Protein AF-A0A2R5H171-F1 (afdb_monomer_lite)

Structure (mmCIF, N/CA/C/O backbone):
data_AF-A0A2R5H171-F1
#
_entry.id   AF-A0A2R5H171-F1
#
loop_
_atom_site.group_PDB
_atom_site.id
_atom_site.type_symbol
_atom_site.label_atom_id
_atom_site.label_alt_id
_atom_site.label_comp_id
_atom_site.label_asym_id
_atom_site.label_entity_id
_atom_site.label_seq_id
_atom_site.pdbx_PDB_ins_code
_atom_site.Cartn_x
_atom_site.Cartn_y
_atom_site.Cartn_z
_atom_site.occupancy
_atom_site.B_iso_or_equiv
_atom_site.auth_seq_id
_atom_site.auth_comp_id
_atom_site.auth_asym_id
_atom_site.auth_atom_id
_atom_site.pdbx_PDB_model_num
ATOM 1 N N . MET A 1 1 ? 69.854 -40.303 26.662 1.00 45.38 1 MET A N 1
ATOM 2 C CA . MET A 1 1 ? 69.345 -38.930 26.901 1.00 45.38 1 MET A CA 1
ATOM 3 C C . MET A 1 1 ? 69.260 -38.270 25.536 1.00 45.38 1 MET A C 1
ATOM 5 O O . MET A 1 1 ? 70.232 -38.372 24.815 1.00 45.38 1 MET A O 1
ATOM 9 N N . SER A 1 2 ? 68.188 -37.671 25.044 1.00 50.53 2 SER A N 1
ATOM 10 C CA . SER A 1 2 ? 66.926 -37.187 25.598 1.00 50.53 2 SER A CA 1
ATOM 11 C C . SER A 1 2 ? 66.025 -36.946 24.373 1.00 50.53 2 SER A C 1
ATOM 13 O O . SER A 1 2 ? 66.487 -36.254 23.473 1.00 50.53 2 SER A O 1
ATOM 15 N N . SER A 1 3 ? 64.819 -37.525 24.293 1.00 50.41 3 SER A N 1
ATOM 16 C CA . SER A 1 3 ? 63.764 -37.054 23.355 1.00 50.41 3 SER A CA 1
ATOM 17 C C . SER A 1 3 ? 62.401 -37.765 23.461 1.00 50.41 3 SER A C 1
ATOM 19 O O . SER A 1 3 ? 61.524 -37.515 22.638 1.00 50.41 3 SER A O 1
ATOM 21 N N . GLN A 1 4 ? 62.162 -38.638 24.450 1.00 55.03 4 GLN A N 1
ATOM 22 C CA . GLN A 1 4 ? 60.851 -39.293 24.611 1.00 55.03 4 GLN A CA 1
ATOM 23 C C . GLN A 1 4 ? 59.812 -38.633 25.551 1.00 55.03 4 GLN A C 1
ATOM 25 O O . GLN A 1 4 ? 58.642 -38.976 25.390 1.00 55.03 4 GLN A O 1
ATOM 30 N N . PRO A 1 5 ? 60.113 -37.676 26.459 1.00 47.69 5 PRO A N 1
ATOM 31 C CA . PRO A 1 5 ? 59.058 -37.107 27.308 1.00 47.69 5 PRO A CA 1
ATOM 32 C C . PRO A 1 5 ? 58.213 -36.012 26.621 1.00 47.69 5 PRO A C 1
ATOM 34 O O . PRO A 1 5 ? 57.041 -35.861 26.954 1.00 47.69 5 PRO A O 1
ATOM 37 N N . GLU A 1 6 ? 58.735 -35.293 25.619 1.00 50.03 6 GLU A N 1
ATOM 38 C CA . GLU A 1 6 ? 57.997 -34.188 24.968 1.00 50.03 6 GLU A CA 1
ATOM 39 C C . GLU A 1 6 ? 56.912 -34.658 23.986 1.00 50.03 6 GLU A C 1
ATOM 41 O O . GLU A 1 6 ? 55.849 -34.042 23.892 1.00 50.03 6 GLU A O 1
ATOM 46 N N . LYS A 1 7 ? 57.113 -35.789 23.293 1.00 49.78 7 LYS A N 1
ATOM 47 C CA . LYS A 1 7 ? 56.108 -36.323 22.353 1.00 49.78 7 LYS A CA 1
ATOM 48 C C . LYS A 1 7 ? 54.877 -36.904 23.058 1.00 49.78 7 LYS A C 1
ATOM 50 O O . LYS A 1 7 ? 53.776 -36.805 22.523 1.00 49.78 7 LYS A O 1
ATOM 55 N N . ALA A 1 8 ? 55.043 -37.462 24.259 1.00 51.03 8 ALA A N 1
ATOM 56 C CA . ALA A 1 8 ? 53.930 -37.986 25.051 1.00 51.03 8 ALA A CA 1
ATOM 57 C C . ALA A 1 8 ? 53.061 -36.857 25.641 1.00 51.03 8 ALA A C 1
ATOM 59 O O . ALA A 1 8 ? 51.834 -36.953 25.627 1.00 51.03 8 ALA A O 1
ATOM 60 N N . ALA A 1 9 ? 53.683 -35.754 26.077 1.00 51.16 9 ALA A N 1
ATOM 61 C CA . ALA A 1 9 ? 52.973 -34.574 26.571 1.00 51.16 9 ALA A CA 1
ATOM 62 C C . ALA A 1 9 ? 52.186 -33.858 25.456 1.00 51.16 9 ALA A C 1
ATOM 64 O O . ALA A 1 9 ? 51.030 -33.484 25.655 1.00 51.16 9 ALA A O 1
ATOM 65 N N . ALA A 1 10 ? 52.762 -33.736 24.256 1.00 53.31 10 ALA A N 1
ATOM 66 C CA . ALA A 1 10 ? 52.073 -33.153 23.103 1.00 53.31 10 ALA A CA 1
ATOM 67 C C . ALA A 1 10 ? 50.854 -33.986 22.654 1.00 53.31 10 ALA A C 1
ATOM 69 O O . ALA A 1 10 ? 49.794 -33.427 22.374 1.00 53.31 10 ALA A O 1
ATOM 70 N N . ALA A 1 11 ? 50.965 -35.321 22.653 1.00 51.00 11 ALA A N 1
ATOM 71 C CA . ALA A 1 11 ? 49.861 -36.212 22.289 1.00 51.00 11 ALA A CA 1
ATOM 72 C C . ALA A 1 11 ? 48.709 -36.184 23.312 1.00 51.00 11 ALA A C 1
ATOM 74 O O . ALA A 1 11 ? 47.541 -36.148 22.924 1.00 51.00 11 ALA A O 1
ATOM 75 N N . ALA A 1 12 ? 49.021 -36.125 24.612 1.00 49.28 12 ALA A N 1
ATOM 76 C CA . ALA A 1 12 ? 48.015 -35.996 25.670 1.00 49.28 12 ALA A CA 1
ATOM 77 C C . ALA A 1 12 ? 47.282 -34.640 25.617 1.00 49.28 12 ALA A C 1
ATOM 79 O O . ALA A 1 12 ? 46.069 -34.567 25.830 1.00 49.28 12 ALA A O 1
ATOM 80 N N . THR A 1 13 ? 47.996 -33.570 25.259 1.00 54.88 13 THR A N 1
ATOM 81 C CA . THR A 1 13 ? 47.427 -32.218 25.132 1.00 54.88 13 THR A CA 1
ATOM 82 C C . THR A 1 13 ? 46.503 -32.114 23.910 1.00 54.88 13 THR A C 1
ATOM 84 O O . THR A 1 13 ? 45.414 -31.550 24.004 1.00 54.88 13 THR A O 1
ATOM 87 N N . ALA A 1 14 ? 46.874 -32.742 22.789 1.00 50.31 14 ALA A N 1
ATOM 88 C CA . ALA A 1 14 ? 46.047 -32.810 21.582 1.00 50.31 14 ALA A CA 1
ATOM 89 C C . ALA A 1 14 ? 44.773 -33.657 21.774 1.00 50.31 14 ALA A C 1
ATOM 91 O O . ALA A 1 14 ? 43.699 -33.259 21.327 1.00 50.31 14 ALA A O 1
ATOM 92 N N . ALA A 1 15 ? 44.861 -34.784 22.491 1.00 45.66 15 ALA A N 1
ATOM 93 C CA . ALA A 1 15 ? 43.699 -35.623 22.800 1.00 45.66 15 ALA A CA 1
ATOM 94 C C . ALA A 1 15 ? 42.696 -34.914 23.732 1.00 45.66 15 ALA A C 1
ATOM 96 O O . ALA A 1 15 ? 41.483 -35.012 23.539 1.00 45.66 15 ALA A O 1
ATOM 97 N N . THR A 1 16 ? 43.195 -34.133 24.695 1.00 53.19 16 THR A N 1
ATOM 98 C CA . THR A 1 16 ? 42.355 -33.349 25.617 1.00 53.19 16 THR A CA 1
ATOM 99 C C . THR A 1 16 ? 41.671 -32.180 24.895 1.00 53.19 16 THR A C 1
ATOM 101 O O . THR A 1 16 ? 40.486 -31.927 25.112 1.00 53.19 16 THR A O 1
ATOM 104 N N . ALA A 1 17 ? 42.371 -31.519 23.965 1.00 48.78 17 ALA A N 1
ATOM 105 C CA . ALA A 1 17 ? 41.800 -30.464 23.125 1.00 48.78 17 ALA A CA 1
ATOM 106 C C . ALA A 1 17 ? 40.741 -30.996 22.140 1.00 48.78 17 ALA A C 1
ATOM 108 O O . ALA A 1 17 ? 39.702 -30.363 21.957 1.00 48.78 17 ALA A O 1
ATOM 109 N N . ALA A 1 18 ? 40.954 -32.183 21.561 1.00 45.19 18 ALA A N 1
ATOM 110 C CA . ALA A 1 18 ? 39.985 -32.834 20.678 1.00 45.19 18 ALA A CA 1
ATOM 111 C C . ALA A 1 18 ? 38.712 -33.269 21.430 1.00 45.19 18 ALA A C 1
ATOM 113 O O . ALA A 1 18 ? 37.604 -33.064 20.937 1.00 45.19 18 ALA A O 1
ATOM 114 N N . SER A 1 19 ? 38.854 -33.791 22.655 1.00 43.12 19 SER A N 1
ATOM 115 C CA . SER A 1 19 ? 37.713 -34.141 23.512 1.00 43.12 19 SER A CA 1
ATOM 116 C C . SER A 1 19 ? 36.926 -32.908 23.976 1.00 43.12 19 SER A C 1
ATOM 118 O O . SER A 1 19 ? 35.703 -32.975 24.089 1.00 43.12 19 SER A O 1
ATOM 120 N N . ALA A 1 20 ? 37.599 -31.778 24.215 1.00 43.25 20 ALA A N 1
ATOM 121 C CA . ALA A 1 20 ? 36.950 -30.515 24.565 1.00 43.25 20 ALA A CA 1
ATOM 122 C C . ALA A 1 20 ? 36.220 -29.877 23.367 1.00 43.25 20 ALA A C 1
ATOM 124 O O . ALA A 1 20 ? 35.134 -29.329 23.544 1.00 43.25 20 ALA A O 1
ATOM 125 N N . LEU A 1 21 ? 36.763 -29.993 22.145 1.00 44.72 21 LEU A N 1
ATOM 126 C CA . LEU A 1 21 ? 36.076 -29.566 20.918 1.00 44.72 21 LEU A CA 1
ATOM 127 C C . LEU A 1 21 ? 34.836 -30.424 20.624 1.00 44.72 21 LEU A C 1
ATOM 129 O O . LEU A 1 21 ? 33.790 -29.880 20.278 1.00 44.72 21 LEU A O 1
ATOM 133 N N . ALA A 1 22 ? 34.928 -31.744 20.811 1.00 37.47 22 ALA A N 1
ATOM 134 C CA . ALA A 1 22 ? 33.804 -32.660 20.616 1.00 37.47 22 ALA A CA 1
ATOM 135 C C . ALA A 1 22 ? 32.671 -32.421 21.634 1.00 37.47 22 ALA A C 1
ATOM 137 O O . ALA A 1 22 ? 31.494 -32.447 21.272 1.00 37.47 22 ALA A O 1
ATOM 138 N N . ALA A 1 23 ? 33.011 -32.106 22.890 1.00 36.00 23 ALA A N 1
ATOM 139 C CA . ALA A 1 23 ? 32.031 -31.729 23.909 1.00 36.00 23 ALA A CA 1
ATOM 140 C C . ALA A 1 23 ? 31.353 -30.377 23.605 1.00 36.00 23 ALA A C 1
ATOM 142 O O . ALA A 1 23 ? 30.161 -30.226 23.860 1.00 36.00 23 ALA A O 1
ATOM 143 N N . ARG A 1 24 ? 32.075 -29.420 22.999 1.00 38.97 24 ARG A N 1
ATOM 144 C CA . ARG A 1 24 ? 31.523 -28.119 22.577 1.00 38.97 24 ARG A CA 1
ATOM 145 C C . ARG A 1 24 ? 30.577 -28.247 21.377 1.00 38.97 24 ARG A C 1
ATOM 147 O O . ARG A 1 24 ? 29.498 -27.664 21.411 1.00 38.97 24 ARG A O 1
ATOM 154 N N . ALA A 1 25 ? 30.926 -29.081 20.394 1.00 36.19 25 ALA A N 1
ATOM 155 C CA . ALA A 1 25 ? 30.080 -29.390 19.233 1.00 36.19 25 ALA A CA 1
ATOM 156 C C . ALA A 1 25 ? 28.789 -30.151 19.602 1.00 36.19 25 ALA A C 1
ATOM 158 O O . ALA A 1 25 ? 27.810 -30.106 18.868 1.00 36.19 25 ALA A O 1
ATOM 159 N N . SER A 1 26 ? 28.768 -30.817 20.761 1.00 36.25 26 SER A N 1
ATOM 160 C CA . SER A 1 26 ? 27.588 -31.525 21.284 1.00 36.25 26 SER A CA 1
ATOM 161 C C . SER A 1 26 ? 26.658 -30.629 22.121 1.00 36.25 26 SER A C 1
ATOM 163 O O . SER A 1 26 ? 25.618 -31.092 22.581 1.00 36.25 26 SER A O 1
ATOM 165 N N . SER A 1 27 ? 27.045 -29.367 22.354 1.00 32.84 27 SER A N 1
ATOM 166 C CA . SER A 1 27 ? 26.324 -28.397 23.197 1.00 32.84 27 SER A CA 1
ATOM 167 C C . SER A 1 27 ? 25.766 -27.195 22.430 1.00 32.84 27 SER A C 1
ATOM 169 O O . SER A 1 27 ? 25.170 -26.307 23.039 1.00 32.84 27 SER A O 1
ATOM 171 N N . GLU A 1 28 ? 25.941 -27.153 21.107 1.00 29.77 28 GLU A N 1
ATOM 172 C CA . GLU A 1 28 ? 25.253 -26.165 20.281 1.00 29.77 28 GLU A CA 1
ATOM 173 C C . GLU A 1 28 ? 23.762 -26.527 20.217 1.00 29.77 28 GLU A C 1
ATOM 175 O O . GLU A 1 28 ? 23.425 -27.668 19.880 1.00 29.77 28 GLU A O 1
ATOM 180 N N . PRO A 1 29 ? 22.849 -25.599 20.567 1.00 28.11 29 PRO A N 1
ATOM 181 C CA . PRO A 1 29 ? 21.430 -25.828 20.347 1.00 28.11 29 PRO A CA 1
ATOM 182 C C . PRO A 1 29 ? 21.227 -26.123 18.856 1.00 28.11 29 PRO A C 1
ATOM 184 O O . PRO A 1 29 ? 21.901 -25.502 18.028 1.00 28.11 29 PRO A O 1
ATOM 187 N N . PRO A 1 30 ? 20.344 -27.072 18.493 1.00 28.25 30 PRO A N 1
ATOM 188 C CA . PRO A 1 30 ? 20.123 -27.407 17.096 1.00 28.25 30 PRO A CA 1
ATOM 189 C C . PRO A 1 30 ? 19.831 -26.115 16.343 1.00 28.25 30 PRO A C 1
ATOM 191 O O . PRO A 1 30 ? 18.956 -25.356 16.766 1.00 28.25 30 PRO A O 1
ATOM 194 N N . ALA A 1 31 ? 20.599 -25.861 15.277 1.00 30.81 31 ALA A N 1
ATOM 195 C CA . ALA A 1 31 ? 20.368 -24.749 14.373 1.00 30.81 31 ALA A CA 1
ATOM 196 C C . ALA A 1 31 ? 18.869 -24.707 14.082 1.00 30.81 31 ALA A C 1
ATOM 198 O O . ALA A 1 31 ? 18.325 -25.642 13.484 1.00 30.81 31 ALA A O 1
ATOM 199 N N . GLN A 1 32 ? 18.192 -23.677 14.598 1.00 26.97 32 GLN A N 1
ATOM 200 C CA . GLN A 1 32 ? 16.793 -23.454 14.293 1.00 26.97 32 GLN A CA 1
ATOM 201 C C . GLN A 1 32 ? 16.723 -23.406 12.773 1.00 26.97 32 GLN A C 1
ATOM 203 O O . GLN A 1 32 ? 17.307 -22.525 12.142 1.00 26.97 32 GLN A O 1
ATOM 208 N N . LYS A 1 33 ? 16.053 -24.397 12.178 1.00 26.02 33 LYS A N 1
ATOM 209 C CA . LYS A 1 33 ? 15.509 -24.256 10.835 1.00 26.02 33 LYS A CA 1
ATOM 210 C C . LYS A 1 33 ? 14.698 -22.966 10.888 1.00 26.02 33 LYS A C 1
ATOM 212 O O . LYS A 1 33 ? 13.621 -22.954 11.474 1.00 26.02 33 LYS A O 1
ATOM 217 N N . HIS A 1 34 ? 15.246 -21.882 10.350 1.00 30.34 34 HIS A N 1
ATOM 218 C CA . HIS A 1 34 ? 14.436 -20.745 9.966 1.00 30.34 34 HIS A CA 1
ATOM 219 C C . HIS A 1 34 ? 13.475 -21.302 8.919 1.00 30.34 34 HIS A C 1
ATOM 221 O O . HIS A 1 34 ? 13.869 -21.539 7.779 1.00 30.34 34 HIS A O 1
ATOM 227 N N . GLU A 1 35 ? 12.251 -21.625 9.336 1.00 28.55 35 GLU A N 1
ATOM 228 C CA . GLU A 1 35 ? 11.136 -21.717 8.406 1.00 28.55 35 GLU A CA 1
ATOM 229 C C . GLU A 1 35 ? 11.142 -20.397 7.644 1.00 28.55 35 GLU A C 1
ATOM 231 O O . GLU A 1 35 ? 10.994 -19.322 8.231 1.00 28.55 35 GLU A O 1
ATOM 236 N N . THR A 1 36 ? 11.445 -20.467 6.352 1.00 35.75 36 THR A N 1
ATOM 237 C CA . THR A 1 36 ? 11.310 -19.332 5.453 1.00 35.75 36 THR A CA 1
ATOM 238 C C . THR A 1 36 ? 9.842 -18.941 5.494 1.00 35.75 36 THR A C 1
ATOM 240 O O . THR A 1 36 ? 9.000 -19.652 4.955 1.00 35.75 36 THR A O 1
ATOM 243 N N . LYS A 1 37 ? 9.518 -17.868 6.219 1.00 53.50 37 LYS A N 1
ATOM 244 C CA . LYS A 1 37 ? 8.186 -17.269 6.167 1.00 53.50 37 LYS A CA 1
ATOM 245 C C . LYS A 1 37 ? 7.930 -16.860 4.722 1.00 53.50 37 LYS A C 1
ATOM 247 O O . LYS A 1 37 ? 8.783 -16.195 4.137 1.00 53.50 37 LYS A O 1
ATOM 252 N N . ASP A 1 38 ? 6.773 -17.228 4.181 1.00 75.25 38 ASP A N 1
ATOM 253 C CA . ASP A 1 38 ? 6.344 -16.768 2.862 1.00 75.25 38 ASP A CA 1
ATOM 254 C C . ASP A 1 38 ? 6.272 -15.234 2.872 1.00 75.25 38 ASP A C 1
ATOM 256 O O . ASP A 1 38 ? 5.428 -14.636 3.547 1.00 75.25 38 ASP A O 1
ATOM 260 N N . VAL A 1 39 ? 7.200 -14.592 2.164 1.00 86.62 39 VAL A N 1
ATOM 261 C CA . VAL A 1 39 ? 7.182 -13.148 1.924 1.00 86.62 39 VAL A CA 1
ATOM 262 C C . VAL A 1 39 ? 6.263 -12.905 0.738 1.00 86.62 39 VAL A C 1
ATOM 264 O O . VAL A 1 39 ? 6.469 -13.471 -0.332 1.00 86.62 39 VAL A O 1
ATOM 267 N N . LEU A 1 40 ? 5.245 -12.070 0.923 1.00 90.12 40 LEU A N 1
ATOM 268 C CA . LEU A 1 40 ? 4.338 -11.684 -0.149 1.00 90.12 40 LEU A CA 1
ATOM 269 C C . LEU A 1 40 ? 4.736 -10.317 -0.694 1.00 90.12 40 LEU A C 1
ATOM 271 O O . LEU A 1 40 ? 5.033 -9.390 0.066 1.00 90.12 40 LEU A O 1
ATOM 275 N N . LEU A 1 41 ? 4.701 -10.201 -2.016 1.00 90.69 41 LEU A N 1
ATOM 276 C CA . LEU A 1 41 ? 5.101 -8.994 -2.718 1.00 90.69 41 LEU A CA 1
ATOM 277 C C . LEU A 1 41 ? 3.878 -8.146 -3.085 1.00 90.69 41 LEU A C 1
ATOM 279 O O . LEU A 1 41 ? 2.926 -8.657 -3.676 1.00 90.69 41 LEU A O 1
ATOM 283 N N . LEU A 1 42 ? 3.901 -6.869 -2.710 1.00 92.31 42 LEU A N 1
ATOM 284 C CA . LEU A 1 42 ? 3.013 -5.836 -3.251 1.00 92.31 42 LEU A CA 1
ATOM 285 C C . LEU A 1 42 ? 3.642 -5.266 -4.533 1.00 92.31 42 LEU A C 1
ATOM 287 O O . LEU A 1 42 ? 4.805 -5.540 -4.838 1.00 92.31 42 LEU A O 1
ATOM 291 N N . ASP A 1 43 ? 2.889 -4.474 -5.279 1.00 89.31 43 ASP A N 1
ATOM 292 C CA . ASP A 1 43 ? 3.373 -3.785 -6.469 1.00 89.31 43 ASP A CA 1
ATOM 293 C C . ASP A 1 43 ? 4.304 -2.603 -6.149 1.00 89.31 43 ASP A C 1
ATOM 295 O O . ASP A 1 43 ? 4.650 -2.324 -4.992 1.00 89.31 43 ASP A O 1
ATOM 299 N N . GLY A 1 44 ? 4.820 -1.974 -7.205 1.00 85.44 44 GLY A N 1
ATOM 300 C CA . GLY A 1 44 ? 5.747 -0.849 -7.135 1.00 85.44 44 GLY A CA 1
ATOM 301 C C . GLY A 1 44 ? 5.085 0.510 -7.341 1.00 85.44 44 GLY A C 1
ATOM 302 O O . GLY A 1 44 ? 3.866 0.665 -7.314 1.00 85.44 44 GLY A O 1
ATOM 303 N N . GLY A 1 45 ? 5.922 1.524 -7.574 1.00 84.69 45 GLY A N 1
ATOM 304 C CA . GLY A 1 45 ? 5.474 2.867 -7.940 1.00 84.69 45 GLY A CA 1
ATOM 305 C C . GLY A 1 45 ? 4.757 2.883 -9.292 1.00 84.69 45 GLY A C 1
ATOM 306 O O . GLY A 1 45 ? 5.394 2.987 -10.340 1.00 84.69 45 GLY A O 1
ATOM 307 N N . THR A 1 46 ? 3.424 2.765 -9.276 1.00 88.38 46 THR A N 1
ATOM 308 C CA . THR A 1 46 ? 2.597 2.759 -10.496 1.00 88.38 46 THR A CA 1
ATOM 309 C C . THR A 1 46 ? 2.763 4.056 -11.290 1.00 88.38 46 THR A C 1
ATOM 311 O O . THR A 1 46 ? 2.895 4.015 -12.512 1.00 88.38 46 THR A O 1
ATOM 314 N N . GLY A 1 47 ? 2.802 5.210 -10.615 1.00 85.75 47 GLY A N 1
ATOM 315 C CA . GLY A 1 47 ? 2.995 6.508 -11.267 1.00 85.75 47 GLY A CA 1
ATOM 316 C C . GLY A 1 47 ? 4.337 6.607 -11.990 1.00 85.75 47 GLY A C 1
ATOM 317 O O . GLY A 1 47 ? 4.389 6.989 -13.159 1.00 85.75 47 GLY A O 1
ATOM 318 N N . GLU A 1 48 ? 5.421 6.209 -11.326 1.00 82.56 48 GLU A N 1
ATOM 319 C CA . GLU A 1 48 ? 6.768 6.193 -11.898 1.00 82.56 48 GLU A CA 1
ATOM 320 C C . GLU A 1 48 ? 6.863 5.264 -13.105 1.00 82.56 48 GLU A C 1
ATOM 322 O O . GLU A 1 48 ? 7.450 5.624 -14.128 1.00 82.56 48 GLU A O 1
ATOM 327 N N . GLU A 1 49 ? 6.258 4.085 -13.008 1.00 85.94 49 GLU A N 1
ATOM 328 C CA . GLU A 1 49 ? 6.283 3.095 -14.074 1.00 85.94 49 GLU A CA 1
ATOM 329 C C . GLU A 1 49 ? 5.461 3.533 -15.298 1.00 85.94 49 GLU A C 1
ATOM 331 O O . GLU A 1 49 ? 5.909 3.365 -16.435 1.00 85.94 49 GLU A O 1
ATOM 336 N N . LEU A 1 50 ? 4.313 4.182 -15.086 1.00 88.00 50 LEU A N 1
ATOM 337 C CA . LEU A 1 50 ? 3.530 4.817 -16.150 1.00 88.00 50 LEU A CA 1
ATOM 338 C C . LEU A 1 50 ? 4.339 5.896 -16.880 1.00 88.00 50 LEU A C 1
ATOM 340 O O . LEU A 1 50 ? 4.409 5.896 -18.111 1.00 88.00 50 LEU A O 1
ATOM 344 N N . MET A 1 51 ? 4.986 6.797 -16.134 1.00 86.00 51 MET A N 1
ATOM 345 C CA . MET A 1 51 ? 5.820 7.856 -16.713 1.00 86.00 51 MET A CA 1
ATOM 346 C C . MET A 1 51 ? 7.014 7.275 -17.477 1.00 86.00 51 MET A C 1
ATOM 348 O O . MET A 1 51 ? 7.314 7.711 -18.589 1.00 86.00 51 MET A O 1
ATOM 352 N N . ARG A 1 52 ? 7.651 6.221 -16.947 1.00 84.44 52 ARG A N 1
ATOM 353 C CA . ARG A 1 52 ? 8.742 5.507 -17.630 1.00 84.44 52 ARG A CA 1
ATOM 354 C C . ARG A 1 52 ? 8.307 4.914 -18.973 1.00 84.44 52 ARG A C 1
ATOM 356 O O . ARG A 1 52 ? 9.132 4.790 -19.878 1.00 84.44 52 ARG A O 1
ATOM 363 N N . ARG A 1 53 ? 7.030 4.557 -19.113 1.00 87.62 53 ARG A N 1
ATOM 364 C CA . ARG A 1 53 ? 6.430 4.029 -20.348 1.00 87.62 53 ARG A CA 1
ATOM 365 C C . ARG A 1 53 ? 5.777 5.092 -21.233 1.00 87.62 53 ARG A C 1
ATOM 367 O O . ARG A 1 53 ? 5.152 4.747 -22.231 1.00 87.62 53 ARG A O 1
ATOM 374 N N . GLY A 1 54 ? 5.964 6.371 -20.913 1.00 86.94 54 GLY A N 1
ATOM 375 C CA . GLY A 1 54 ? 5.551 7.479 -21.769 1.00 86.94 54 GLY A CA 1
ATOM 376 C C . GLY A 1 54 ? 4.211 8.118 -21.411 1.00 86.94 54 GLY A C 1
ATOM 377 O O . GLY A 1 54 ? 3.694 8.878 -22.229 1.00 86.94 54 GLY A O 1
ATOM 378 N N . LEU A 1 55 ? 3.654 7.869 -20.216 1.00 89.31 55 LEU A N 1
ATOM 379 C CA . LEU A 1 55 ? 2.586 8.725 -19.694 1.00 89.31 55 LEU A CA 1
ATOM 380 C C . LEU A 1 55 ? 3.146 10.149 -19.490 1.00 89.31 55 LEU A C 1
ATOM 382 O O . LEU A 1 55 ? 4.164 10.298 -18.808 1.00 89.31 55 LEU A O 1
ATOM 386 N N . PRO A 1 56 ? 2.519 11.198 -20.050 1.00 87.25 56 PRO A N 1
ATOM 387 C CA . PRO A 1 56 ? 2.954 12.565 -19.809 1.00 87.25 56 PRO A CA 1
ATOM 388 C C . PRO A 1 56 ? 2.800 12.945 -18.339 1.00 87.25 56 PRO A C 1
ATOM 390 O O . PRO A 1 56 ? 1.747 12.721 -17.745 1.00 87.25 56 PRO A O 1
ATOM 393 N N . ASP A 1 57 ? 3.827 13.579 -17.786 1.00 79.12 57 ASP A N 1
ATOM 394 C CA . ASP A 1 57 ? 3.742 14.218 -16.479 1.00 79.12 57 ASP A CA 1
ATOM 395 C C . ASP A 1 57 ? 3.056 15.583 -16.632 1.00 79.12 57 ASP A C 1
ATOM 397 O O . ASP A 1 57 ? 3.683 16.578 -17.002 1.00 79.12 57 ASP A O 1
ATOM 401 N N . ASP A 1 58 ? 1.740 15.618 -16.411 1.00 69.38 58 ASP A N 1
ATOM 402 C CA . ASP A 1 58 ? 0.960 16.859 -16.416 1.00 69.38 58 ASP A CA 1
ATOM 403 C C . ASP A 1 58 ? 1.033 17.622 -15.080 1.00 69.38 58 ASP A C 1
ATOM 405 O O . ASP A 1 58 ? 0.447 18.702 -14.973 1.00 69.38 58 ASP A O 1
ATOM 409 N N . ARG A 1 59 ? 1.738 17.060 -14.079 1.00 64.75 59 ARG A N 1
ATOM 410 C CA . ARG A 1 59 ? 1.957 17.552 -12.702 1.00 64.75 59 ARG A CA 1
ATOM 411 C C . ARG A 1 59 ? 0.706 17.903 -11.897 1.00 64.75 59 ARG A C 1
ATOM 413 O O . ARG A 1 59 ? 0.812 18.261 -10.731 1.00 64.75 59 ARG A O 1
ATOM 420 N N . ARG A 1 60 ? -0.476 17.802 -12.501 1.00 64.56 60 ARG A N 1
ATOM 421 C CA . ARG A 1 60 ? -1.756 18.187 -11.909 1.00 64.56 60 ARG A CA 1
ATOM 422 C C . ARG A 1 60 ? -2.567 16.967 -11.517 1.00 64.56 60 ARG A C 1
ATOM 424 O O . ARG A 1 60 ? -3.178 16.965 -10.459 1.00 64.56 60 ARG A O 1
ATOM 431 N N . THR A 1 61 ? -2.581 15.945 -12.365 1.00 67.75 61 THR A N 1
ATOM 432 C CA . THR A 1 61 ? -3.278 14.684 -12.096 1.00 67.75 61 THR A CA 1
ATOM 433 C C . THR A 1 61 ? -2.306 13.515 -11.941 1.00 67.75 61 THR A C 1
ATOM 435 O O . THR A 1 61 ? -2.681 12.485 -11.383 1.00 67.75 61 THR A O 1
ATOM 438 N N . TRP A 1 62 ? -1.037 13.685 -12.335 1.00 78.19 62 TRP A N 1
ATOM 439 C CA . TRP A 1 62 ? 0.024 12.686 -12.174 1.00 78.19 62 TRP A CA 1
ATOM 440 C C . TRP A 1 62 ? -0.415 11.320 -12.735 1.00 78.19 62 TRP A C 1
ATOM 442 O O . TRP A 1 62 ? -0.842 11.229 -13.887 1.00 78.19 62 TRP A O 1
ATOM 452 N N . SER A 1 63 ? -0.374 10.250 -11.937 1.00 82.38 63 SER A N 1
ATOM 453 C CA . SER A 1 63 ? -0.812 8.919 -12.363 1.00 82.38 63 SER A CA 1
ATOM 454 C C . SER A 1 63 ? -2.315 8.833 -12.666 1.00 82.38 63 SER A C 1
ATOM 456 O O . SER A 1 63 ? -2.730 7.916 -13.378 1.00 82.38 63 SER A O 1
ATOM 458 N N . ALA A 1 64 ? -3.137 9.777 -12.186 1.00 88.56 64 ALA A N 1
ATOM 459 C CA . ALA A 1 64 ? -4.572 9.796 -12.460 1.00 88.56 64 ALA A CA 1
ATOM 460 C C . ALA A 1 64 ? -4.882 10.104 -13.933 1.00 88.56 64 ALA A C 1
ATOM 462 O O . ALA A 1 64 ? -5.940 9.692 -14.411 1.00 88.56 64 ALA A O 1
ATOM 463 N N . LEU A 1 65 ? -3.958 10.713 -14.692 1.00 91.12 65 LEU A N 1
ATOM 464 C CA . LEU A 1 65 ? -4.111 10.886 -16.141 1.00 91.12 65 LEU A CA 1
ATOM 465 C C . LEU A 1 65 ? -4.330 9.545 -16.859 1.00 91.12 65 LEU A C 1
ATOM 467 O O . LEU A 1 65 ? -5.124 9.459 -17.796 1.00 91.12 65 LEU A O 1
ATOM 471 N N . ALA A 1 66 ? -3.680 8.479 -16.377 1.00 93.19 66 ALA A N 1
ATOM 472 C CA . ALA A 1 66 ? -3.835 7.136 -16.928 1.00 93.19 66 ALA A CA 1
ATOM 473 C C . ALA A 1 66 ? -5.243 6.549 -16.730 1.00 93.19 66 ALA A C 1
ATOM 475 O O . ALA A 1 66 ? -5.597 5.561 -17.364 1.00 93.19 66 ALA A O 1
ATOM 476 N N . VAL A 1 67 ? -6.043 7.147 -15.845 1.00 94.94 67 VAL A N 1
ATOM 477 C CA . VAL A 1 67 ? -7.416 6.739 -15.531 1.00 94.94 67 VAL A CA 1
ATOM 478 C C . VAL A 1 67 ? -8.431 7.685 -16.168 1.00 94.94 67 VAL A C 1
ATOM 480 O O . VAL A 1 67 ? -9.486 7.244 -16.636 1.00 94.94 67 VAL A O 1
ATOM 483 N N . THR A 1 68 ? -8.143 8.987 -16.183 1.00 93.94 68 THR A N 1
ATOM 484 C CA . THR A 1 68 ? -9.063 10.018 -16.680 1.00 93.94 68 THR A CA 1
ATOM 485 C C . THR A 1 68 ? -9.140 10.063 -18.202 1.00 93.94 68 THR A C 1
ATOM 487 O O . THR A 1 68 ? -10.214 10.346 -18.734 1.00 93.94 68 THR A O 1
ATOM 490 N N . ASP A 1 69 ? -8.053 9.729 -18.899 1.00 94.06 69 ASP A N 1
ATOM 491 C CA . ASP A 1 69 ? -7.990 9.690 -20.358 1.00 94.06 69 ASP A CA 1
ATOM 492 C C . ASP A 1 69 ? -7.944 8.240 -20.864 1.00 94.06 69 ASP A C 1
ATOM 494 O O . ASP A 1 69 ? -6.998 7.490 -20.611 1.00 94.06 69 ASP A O 1
ATOM 498 N N . SER A 1 70 ? -8.974 7.847 -21.621 1.00 95.88 70 SER A N 1
ATOM 499 C CA . SER A 1 70 ? -9.137 6.480 -22.127 1.00 95.88 70 SER A CA 1
ATOM 500 C C . SER A 1 70 ? -7.988 5.997 -23.004 1.00 95.88 70 SER A C 1
ATOM 502 O O . SER A 1 70 ? -7.781 4.792 -23.119 1.00 95.88 70 SER A O 1
ATOM 504 N N . LYS A 1 71 ? -7.212 6.905 -23.609 1.00 96.50 71 LYS A N 1
ATOM 505 C CA . LYS A 1 71 ? -6.073 6.514 -24.451 1.00 96.50 71 LYS A CA 1
ATOM 506 C C . LYS A 1 71 ? -4.934 5.847 -23.667 1.00 96.50 71 LYS A C 1
ATOM 508 O O . LYS A 1 71 ? -4.081 5.217 -24.280 1.00 96.50 71 LYS A O 1
ATOM 513 N N . TYR A 1 72 ? -4.914 5.987 -22.340 1.00 96.56 72 TYR A N 1
ATOM 514 C CA . TYR A 1 72 ? -3.888 5.415 -21.464 1.00 96.56 72 TYR A CA 1
ATOM 515 C C . TYR A 1 72 ? -4.382 4.218 -20.640 1.00 96.56 72 TYR A C 1
ATOM 517 O O . TYR A 1 72 ? -3.629 3.688 -19.827 1.00 96.56 72 TYR A O 1
ATOM 525 N N . HIS A 1 73 ? -5.624 3.766 -20.843 1.00 97.88 73 HIS A N 1
ATOM 526 C CA . HIS A 1 73 ? -6.189 2.646 -20.080 1.00 97.88 73 HIS A CA 1
ATOM 527 C C . HIS A 1 73 ? -5.408 1.348 -20.292 1.00 97.88 73 HIS A C 1
ATOM 529 O O . HIS A 1 73 ? -5.058 0.691 -19.316 1.00 97.88 73 HIS A O 1
ATOM 535 N N . GLU A 1 74 ? -5.073 1.016 -21.541 1.00 97.88 74 GLU A N 1
ATOM 536 C CA . GLU A 1 74 ? -4.251 -0.166 -21.848 1.00 97.88 74 GLU A CA 1
ATOM 537 C C . GLU A 1 74 ? -2.838 -0.036 -21.269 1.00 97.88 74 GLU A C 1
ATOM 539 O O . GLU A 1 74 ? -2.315 -0.986 -20.698 1.00 97.88 74 GLU A O 1
ATOM 544 N N . LEU A 1 75 ? -2.260 1.172 -21.291 1.00 97.06 75 LEU A N 1
ATOM 545 C CA . LEU A 1 75 ? -0.966 1.423 -20.659 1.00 97.06 75 LEU A CA 1
ATOM 546 C C . LEU A 1 75 ? -1.006 1.128 -19.148 1.00 97.06 75 LEU A C 1
ATOM 548 O O . LEU A 1 75 ? -0.061 0.557 -18.609 1.00 97.06 75 LEU A O 1
ATOM 552 N N . LEU A 1 76 ? -2.090 1.491 -18.458 1.00 97.69 76 LEU A N 1
ATOM 553 C CA . LEU A 1 76 ? -2.264 1.179 -17.039 1.00 97.69 76 LEU A CA 1
ATOM 554 C C . LEU A 1 76 ? -2.411 -0.327 -16.785 1.00 97.69 76 LEU A C 1
ATOM 556 O O . LEU A 1 76 ? -1.814 -0.842 -15.839 1.00 97.69 76 LEU A O 1
ATOM 560 N N . VAL A 1 77 ? -3.159 -1.038 -17.633 1.00 98.19 77 VAL A N 1
ATOM 561 C CA . VAL A 1 77 ? -3.257 -2.506 -17.567 1.00 98.19 77 VAL A CA 1
ATOM 562 C C . VAL A 1 77 ? -1.871 -3.130 -17.739 1.00 98.19 77 VAL A C 1
ATOM 564 O O . VAL A 1 77 ? -1.463 -3.926 -16.897 1.00 98.19 77 VAL A O 1
ATOM 567 N N . ASP A 1 78 ? -1.097 -2.694 -18.735 1.00 95.12 78 ASP A N 1
ATOM 568 C CA . ASP A 1 78 ? 0.266 -3.176 -18.981 1.00 95.12 78 ASP A CA 1
ATOM 569 C C . ASP A 1 78 ? 1.210 -2.937 -17.794 1.00 95.12 78 ASP A C 1
ATOM 571 O O . ASP A 1 78 ? 2.113 -3.744 -17.535 1.00 95.12 78 ASP A O 1
ATOM 575 N N . VAL A 1 79 ? 1.054 -1.815 -17.083 1.00 95.25 79 VAL A 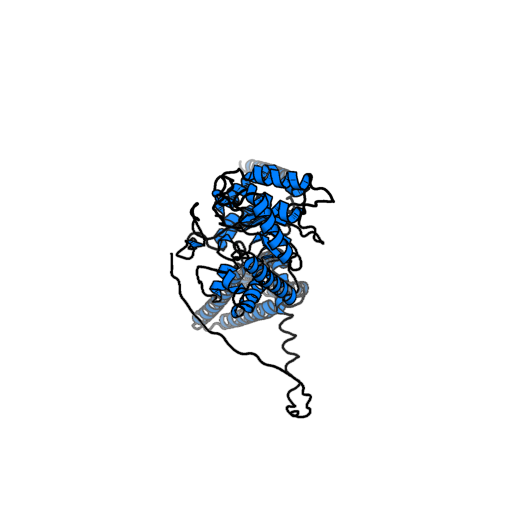N 1
ATOM 576 C CA . VAL A 1 79 ? 1.823 -1.526 -15.863 1.00 95.25 79 VAL A CA 1
ATOM 577 C C . VAL A 1 79 ? 1.442 -2.498 -14.751 1.00 95.25 79 VAL A C 1
ATOM 579 O O . VAL A 1 79 ? 2.327 -3.160 -14.208 1.00 95.25 79 VAL A O 1
ATOM 582 N N . HIS A 1 80 ? 0.153 -2.680 -14.468 1.00 96.75 80 HIS A N 1
ATOM 583 C CA . HIS A 1 80 ? -0.294 -3.661 -13.477 1.00 96.75 80 HIS A CA 1
ATOM 584 C C . HIS A 1 80 ? 0.177 -5.083 -13.808 1.00 96.75 80 HIS A C 1
ATOM 586 O O . HIS A 1 80 ? 0.761 -5.753 -12.958 1.00 96.75 80 HIS A O 1
ATOM 592 N N . THR A 1 81 ? 0.004 -5.529 -15.055 1.00 94.12 81 THR A N 1
ATOM 593 C CA . THR A 1 81 ? 0.456 -6.850 -15.507 1.00 94.12 81 THR A CA 1
ATOM 594 C C . THR A 1 81 ? 1.970 -7.005 -15.389 1.00 94.12 81 THR A C 1
ATOM 596 O O . THR A 1 81 ? 2.457 -8.097 -15.115 1.00 94.12 81 THR A O 1
ATOM 599 N N . SER A 1 82 ? 2.745 -5.933 -15.558 1.00 91.69 82 SER A N 1
ATOM 600 C CA . SER A 1 82 ? 4.195 -6.029 -15.393 1.00 91.69 82 SER A CA 1
ATOM 601 C C . SER A 1 82 ? 4.649 -6.253 -13.956 1.00 91.69 82 SER A C 1
ATOM 603 O O . SER A 1 82 ? 5.627 -6.966 -13.767 1.00 91.69 82 SER A O 1
ATOM 605 N N . PHE A 1 83 ? 3.932 -5.709 -12.969 1.00 89.25 83 PHE A N 1
ATOM 606 C CA . PHE A 1 83 ? 4.206 -5.989 -11.561 1.00 89.25 83 PHE A CA 1
ATOM 607 C C . PHE A 1 83 ? 3.861 -7.445 -11.224 1.00 89.25 83 PHE A C 1
ATOM 609 O O . PHE A 1 83 ? 4.653 -8.141 -10.594 1.00 89.25 83 PHE A O 1
ATOM 616 N N . LEU A 1 84 ? 2.737 -7.961 -11.740 1.00 88.44 84 LEU A N 1
ATOM 617 C CA . LEU A 1 84 ? 2.389 -9.384 -11.615 1.00 88.44 84 LEU A CA 1
ATOM 618 C C . LEU A 1 84 ? 3.479 -10.288 -12.222 1.00 88.44 84 LEU A C 1
ATOM 620 O O . LEU A 1 84 ? 3.981 -11.184 -11.549 1.00 88.44 84 LEU A O 1
ATOM 624 N N . ARG A 1 85 ? 3.940 -9.982 -13.445 1.00 86.56 85 ARG A N 1
ATOM 625 C CA . ARG A 1 85 ? 5.069 -10.678 -14.099 1.00 86.56 85 ARG A CA 1
ATOM 626 C C . ARG A 1 85 ? 6.386 -10.566 -13.326 1.00 86.56 85 ARG A C 1
ATOM 628 O O . ARG A 1 85 ? 7.229 -11.447 -13.435 1.00 86.56 85 ARG A O 1
ATOM 635 N N . ALA A 1 86 ? 6.589 -9.487 -12.573 1.00 83.00 86 ALA A N 1
ATOM 636 C CA . ALA A 1 86 ? 7.768 -9.300 -11.728 1.00 83.00 86 ALA A CA 1
ATOM 637 C C . ALA A 1 86 ? 7.692 -10.083 -10.401 1.00 83.00 86 ALA A C 1
ATOM 639 O O . ALA A 1 86 ? 8.665 -10.096 -9.644 1.00 83.00 86 ALA A O 1
ATOM 640 N N . GLY A 1 87 ? 6.565 -10.750 -10.128 1.00 85.06 87 GLY A N 1
ATOM 641 C CA . GLY A 1 87 ? 6.340 -11.573 -8.942 1.00 85.06 87 GLY A CA 1
ATOM 642 C C . GLY A 1 87 ? 5.477 -10.910 -7.867 1.00 85.06 87 GLY A C 1
ATOM 643 O O . GLY A 1 87 ? 5.299 -11.493 -6.793 1.00 85.06 87 GLY A O 1
ATOM 644 N N . SER A 1 88 ? 4.929 -9.713 -8.106 1.00 88.69 88 SER A N 1
ATOM 645 C CA . SER A 1 88 ? 3.966 -9.111 -7.181 1.00 88.69 88 SER A CA 1
ATOM 646 C C . SER A 1 88 ? 2.712 -9.968 -7.096 1.00 88.69 88 SER A C 1
ATOM 648 O O . SER A 1 88 ? 2.080 -10.304 -8.091 1.00 88.69 88 SER A O 1
ATOM 650 N N . ARG A 1 89 ? 2.311 -10.291 -5.868 1.00 93.56 89 ARG A N 1
ATOM 651 C CA . ARG A 1 89 ? 1.073 -11.024 -5.595 1.00 93.56 89 ARG A CA 1
ATOM 652 C C . ARG A 1 89 ? -0.130 -10.093 -5.470 1.00 93.56 89 ARG A C 1
ATOM 654 O O . ARG A 1 89 ? -1.266 -10.538 -5.608 1.00 93.56 89 ARG A O 1
ATOM 661 N N . PHE A 1 90 ? 0.117 -8.822 -5.177 1.00 96.62 90 PHE A N 1
ATOM 662 C CA . PHE A 1 90 ? -0.904 -7.793 -5.045 1.00 96.62 90 PHE A CA 1
ATOM 663 C C . PHE A 1 90 ? -0.580 -6.631 -5.975 1.00 96.62 90 PHE A C 1
ATOM 665 O O . PHE A 1 90 ? 0.564 -6.185 -6.002 1.00 96.62 90 PHE A O 1
ATOM 672 N N . ILE A 1 91 ? -1.593 -6.122 -6.670 1.00 97.44 91 ILE A N 1
ATOM 673 C CA . ILE A 1 91 ? -1.543 -4.833 -7.362 1.00 97.44 91 ILE A CA 1
ATOM 674 C C . ILE A 1 91 ? -2.508 -3.852 -6.706 1.00 97.44 91 ILE A C 1
ATOM 676 O O . ILE A 1 91 ? -3.581 -4.239 -6.239 1.00 97.44 91 ILE A O 1
ATOM 680 N N . THR A 1 92 ? -2.148 -2.580 -6.687 1.00 98.06 92 THR A N 1
ATOM 681 C CA . THR A 1 92 ? -2.905 -1.507 -6.056 1.00 98.06 92 THR A CA 1
ATOM 682 C C . THR A 1 92 ? -3.670 -0.727 -7.117 1.00 98.06 92 THR A C 1
ATOM 684 O O . THR A 1 92 ? -3.121 -0.334 -8.142 1.00 98.06 92 THR A O 1
ATOM 687 N N . VAL A 1 93 ? -4.966 -0.499 -6.897 1.00 98.50 93 VAL A N 1
ATOM 688 C CA . VAL A 1 93 ? -5.794 0.304 -7.805 1.00 98.50 93 VAL A CA 1
ATOM 689 C C . VAL A 1 93 ? -5.205 1.715 -7.912 1.00 98.50 93 VAL A C 1
ATOM 691 O O . VAL A 1 93 ? -4.981 2.378 -6.903 1.00 98.50 93 VAL A O 1
ATOM 694 N N . ASN A 1 94 ? -4.992 2.203 -9.139 1.00 96.94 94 ASN A N 1
ATOM 695 C CA . ASN A 1 94 ? -4.421 3.529 -9.407 1.00 96.94 94 ASN A CA 1
ATOM 696 C C . ASN A 1 94 ? -5.438 4.672 -9.183 1.00 96.94 94 ASN A C 1
ATOM 698 O O . ASN A 1 94 ? -5.742 5.440 -10.091 1.00 96.94 94 ASN A O 1
ATOM 702 N N . ASN A 1 95 ? -6.008 4.773 -7.980 1.00 95.44 95 ASN A N 1
ATOM 703 C CA . ASN A 1 95 ? -6.915 5.854 -7.573 1.00 95.44 95 ASN A CA 1
ATOM 704 C C . ASN A 1 95 ? -6.308 6.788 -6.511 1.00 95.44 95 ASN A C 1
ATOM 706 O O . ASN A 1 95 ? -7.027 7.616 -5.959 1.00 95.44 95 ASN A O 1
ATOM 710 N N . TYR A 1 96 ? -4.996 6.698 -6.259 1.00 92.25 96 TYR A N 1
ATOM 711 C CA . TYR A 1 96 ? -4.299 7.523 -5.266 1.00 92.25 96 TYR A CA 1
ATOM 712 C C . TYR A 1 96 ? -4.460 9.031 -5.521 1.00 92.25 96 TYR A C 1
ATOM 714 O O . TYR A 1 96 ? -4.805 9.786 -4.619 1.00 92.25 96 TYR A O 1
ATOM 722 N N . GLY A 1 97 ? -4.258 9.467 -6.771 1.00 88.06 97 GLY A N 1
ATOM 723 C CA . GLY A 1 97 ? -4.421 10.866 -7.193 1.00 88.06 97 GLY A CA 1
ATOM 724 C C . GLY A 1 97 ? -5.857 11.260 -7.559 1.00 88.06 97 GLY A C 1
ATOM 725 O O . GLY A 1 97 ? -6.087 12.362 -8.047 1.00 88.06 97 GLY A O 1
ATOM 726 N N . VAL A 1 98 ? -6.830 10.364 -7.372 1.00 91.00 98 VAL A N 1
ATOM 727 C CA . VAL A 1 98 ? -8.244 10.574 -7.716 1.00 91.00 98 VAL A CA 1
ATOM 728 C C . VAL A 1 98 ? -8.998 10.946 -6.438 1.00 91.00 98 VAL A C 1
ATOM 730 O O . VAL A 1 98 ? -9.806 10.179 -5.916 1.00 91.00 98 VAL A O 1
ATOM 733 N N . THR A 1 99 ? -8.694 12.118 -5.882 1.00 87.00 99 THR A N 1
ATOM 734 C CA . THR A 1 99 ? -9.257 12.573 -4.601 1.00 87.00 99 THR A CA 1
ATOM 735 C C . THR A 1 99 ? -9.760 14.015 -4.678 1.00 87.00 99 THR A C 1
ATOM 737 O O . THR A 1 99 ? -9.350 14.772 -5.565 1.00 87.00 99 THR A O 1
ATOM 740 N N . PRO A 1 100 ? -10.631 14.435 -3.737 1.00 82.56 100 PRO A N 1
ATOM 741 C CA . PRO A 1 100 ? -11.067 15.825 -3.655 1.00 82.56 100 PRO A CA 1
ATOM 742 C C . PRO A 1 100 ? -9.912 16.811 -3.447 1.00 82.56 100 PRO A C 1
ATOM 744 O O . PRO A 1 100 ? -9.978 17.927 -3.953 1.00 82.56 100 PRO A O 1
ATOM 747 N N . GLY A 1 101 ? -8.848 16.401 -2.742 1.00 78.12 101 GLY A N 1
ATOM 748 C CA . GLY A 1 101 ? -7.649 17.218 -2.523 1.00 78.12 101 GLY A CA 1
ATOM 749 C C . GLY A 1 101 ? -6.928 17.636 -3.804 1.00 78.12 101 GLY A C 1
ATOM 750 O O . GLY A 1 101 ? -6.375 18.724 -3.859 1.00 78.12 101 GLY A O 1
ATOM 751 N N . VAL A 1 102 ? -7.013 16.823 -4.860 1.00 79.19 102 VAL A N 1
ATOM 752 C CA . VAL A 1 102 ? -6.409 17.106 -6.178 1.00 79.19 102 VAL A CA 1
ATOM 753 C C . VAL A 1 102 ? -7.367 17.905 -7.087 1.00 79.19 102 VAL A C 1
ATOM 755 O O . VAL A 1 102 ? -7.070 18.207 -8.242 1.00 79.19 102 VAL A O 1
ATOM 758 N N . GLY A 1 103 ? -8.536 18.297 -6.568 1.00 83.50 103 GLY A N 1
ATOM 759 C CA . GLY A 1 103 ? -9.502 19.152 -7.261 1.00 83.50 103 GLY A CA 1
ATOM 760 C C . GLY A 1 103 ? -10.586 18.408 -8.044 1.00 83.50 103 GLY A C 1
ATOM 761 O O . GLY A 1 103 ? -11.343 19.053 -8.768 1.00 83.50 103 GLY A O 1
ATOM 762 N N . PHE A 1 104 ? -10.697 17.084 -7.895 1.00 89.44 104 PHE A N 1
ATOM 763 C CA . PHE A 1 104 ? -11.821 16.328 -8.448 1.00 89.44 104 PHE A CA 1
ATOM 764 C C . PHE A 1 104 ? -13.093 16.545 -7.624 1.00 89.44 104 PHE A C 1
ATOM 766 O O . PHE A 1 104 ? -13.083 16.534 -6.391 1.00 89.44 104 PHE A O 1
ATOM 773 N N . THR A 1 105 ? -14.225 16.682 -8.307 1.00 93.81 105 THR A N 1
ATOM 774 C CA . THR A 1 105 ? -15.535 16.616 -7.657 1.00 93.81 105 THR A CA 1
ATOM 775 C C . THR A 1 105 ? -15.796 15.212 -7.113 1.00 93.81 105 THR A C 1
ATOM 777 O O . THR A 1 105 ? -15.206 14.228 -7.558 1.00 93.81 105 THR A O 1
ATOM 780 N N . GLU A 1 106 ? -16.724 15.086 -6.164 1.00 94.00 106 GLU A N 1
ATOM 781 C CA . GLU A 1 106 ? -17.091 13.774 -5.622 1.00 94.00 106 GLU A CA 1
ATOM 782 C C . GLU A 1 106 ? -17.542 12.797 -6.724 1.00 94.00 106 GLU A C 1
ATOM 784 O O . GLU A 1 106 ? -17.138 11.638 -6.721 1.00 94.00 106 GLU A O 1
ATOM 789 N N . GLU A 1 107 ? -18.325 13.263 -7.701 1.00 96.19 107 GLU A N 1
ATOM 790 C CA . GLU A 1 107 ? -18.780 12.437 -8.825 1.00 96.19 107 GLU A CA 1
ATOM 791 C C . GLU A 1 107 ? -17.608 11.936 -9.680 1.00 96.19 107 GLU A C 1
ATOM 793 O O . GLU A 1 107 ? -17.548 10.752 -10.020 1.00 96.19 107 GLU A O 1
ATOM 798 N N . GLU A 1 108 ? -16.647 12.809 -9.985 1.00 95.75 108 GLU A N 1
ATOM 799 C CA . GLU A 1 108 ? -15.444 12.440 -10.731 1.00 95.75 108 GLU A CA 1
ATOM 800 C C . GLU A 1 108 ? -14.580 11.450 -9.955 1.00 95.75 108 GLU A C 1
ATOM 802 O O . GLU A 1 108 ? -14.104 10.479 -10.545 1.00 95.75 108 GLU A O 1
ATOM 807 N N . VAL A 1 109 ? -14.434 11.634 -8.637 1.00 95.69 109 VAL A N 1
ATOM 808 C CA . VAL A 1 109 ? -13.703 10.689 -7.786 1.00 95.69 109 VAL A CA 1
ATOM 809 C C . VAL A 1 109 ? -14.302 9.293 -7.911 1.00 95.69 109 VAL A C 1
ATOM 811 O O . VAL A 1 109 ? -13.582 8.333 -8.189 1.00 95.69 109 VAL A O 1
ATOM 814 N N . LEU A 1 110 ? -15.622 9.165 -7.766 1.00 97.69 110 LEU A N 1
ATOM 815 C CA . LEU A 1 110 ? -16.298 7.870 -7.861 1.00 97.69 110 LEU A CA 1
ATOM 816 C C . LEU A 1 110 ? -16.212 7.285 -9.274 1.00 97.69 110 LEU A C 1
ATOM 818 O O . LEU A 1 110 ? -15.921 6.099 -9.436 1.00 97.69 110 LEU A O 1
ATOM 822 N N . LYS A 1 111 ? -16.400 8.110 -10.307 1.00 98.00 111 LYS A N 1
ATOM 823 C CA . LYS A 1 111 ? -16.299 7.693 -11.710 1.00 98.00 111 LYS A CA 1
ATOM 824 C C . LYS A 1 111 ? -14.909 7.152 -12.044 1.00 98.00 111 LYS A C 1
ATOM 826 O O . LYS A 1 111 ? -14.795 6.060 -12.600 1.00 98.00 111 LYS A O 1
ATOM 831 N N . HIS A 1 112 ? -13.857 7.899 -11.730 1.00 97.81 112 HIS A N 1
ATOM 832 C CA . HIS A 1 112 ? -12.489 7.523 -12.080 1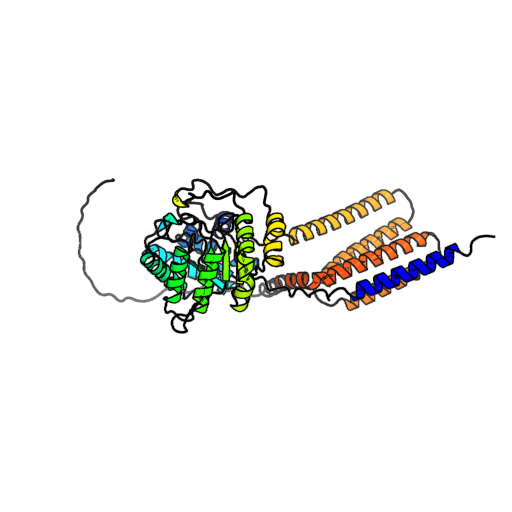.00 97.81 112 HIS A CA 1
ATOM 833 C C . HIS A 1 112 ? -11.968 6.388 -11.196 1.00 97.81 112 HIS A C 1
ATOM 835 O O . HIS A 1 112 ? -11.329 5.475 -11.711 1.00 97.81 112 HIS A O 1
ATOM 841 N N . THR A 1 113 ? -12.348 6.342 -9.916 1.00 98.38 113 THR A N 1
ATOM 842 C CA . THR A 1 113 ? -12.064 5.186 -9.048 1.00 98.38 113 THR A CA 1
ATOM 843 C C . THR A 1 113 ? -12.660 3.899 -9.622 1.00 98.38 113 THR A C 1
ATOM 845 O O . THR A 1 113 ? -11.981 2.874 -9.663 1.00 98.38 113 THR A O 1
ATOM 848 N N . LEU A 1 114 ? -13.897 3.942 -10.137 1.00 98.62 114 LEU A N 1
ATOM 849 C CA . LEU A 1 114 ? -14.521 2.780 -10.776 1.00 98.62 114 LEU A CA 1
ATOM 850 C C . LEU A 1 114 ? -13.738 2.313 -12.007 1.00 98.62 114 LEU A C 1
ATOM 852 O O . LEU A 1 114 ? -13.573 1.112 -12.219 1.00 98.62 114 LEU A O 1
ATOM 856 N N . VAL A 1 115 ? -13.277 3.255 -12.833 1.00 98.69 115 VAL A N 1
ATOM 857 C CA . VAL A 1 115 ? -12.475 2.944 -14.021 1.00 98.69 115 VAL A CA 1
ATOM 858 C C . VAL A 1 115 ? -11.153 2.297 -13.612 1.00 98.69 115 VAL A C 1
ATOM 860 O O . VAL A 1 115 ? -10.854 1.206 -14.090 1.00 98.69 115 VAL A O 1
ATOM 863 N N . ALA A 1 116 ? -10.419 2.894 -12.671 1.00 98.56 116 ALA A N 1
ATOM 864 C CA . ALA A 1 116 ? -9.165 2.342 -12.164 1.00 98.56 116 ALA A CA 1
ATOM 865 C C . ALA A 1 116 ? -9.346 0.915 -11.616 1.00 98.56 116 ALA A C 1
ATOM 867 O O . ALA A 1 116 ? -8.570 0.017 -11.941 1.00 98.56 116 ALA A O 1
ATOM 868 N N . ALA A 1 117 ? -10.407 0.678 -10.839 1.00 98.75 117 ALA A N 1
ATOM 869 C CA . ALA A 1 117 ? -10.684 -0.628 -10.244 1.00 98.75 117 ALA A CA 1
ATOM 870 C C . ALA A 1 117 ? -10.963 -1.709 -11.300 1.00 98.75 117 ALA A C 1
ATOM 872 O O . ALA A 1 117 ? -10.496 -2.843 -11.179 1.00 98.75 117 ALA A O 1
ATOM 873 N N . LYS A 1 118 ? -11.694 -1.356 -12.366 1.00 98.81 118 LYS A N 1
ATOM 874 C CA . LYS A 1 118 ? -11.953 -2.259 -13.495 1.00 98.81 118 LYS A CA 1
ATOM 875 C C . LYS A 1 118 ? -10.679 -2.597 -14.265 1.00 98.81 118 LYS A C 1
ATOM 877 O O . LYS A 1 118 ? -10.511 -3.753 -14.638 1.00 98.81 118 LYS A O 1
ATOM 882 N N . LEU A 1 119 ? -9.793 -1.624 -14.476 1.00 98.75 119 LEU A N 1
ATOM 883 C CA . LEU A 1 119 ? -8.521 -1.838 -15.174 1.00 98.75 119 LEU A CA 1
ATOM 884 C C . LEU A 1 119 ? -7.584 -2.748 -14.369 1.00 98.75 119 LEU A C 1
ATOM 886 O O . LEU A 1 119 ? -7.053 -3.708 -14.920 1.00 98.75 119 LEU A O 1
ATOM 890 N N . ALA A 1 120 ? -7.464 -2.535 -13.055 1.00 98.69 120 ALA A N 1
ATOM 891 C CA . ALA A 1 120 ? -6.695 -3.428 -12.186 1.00 98.69 120 ALA A CA 1
ATOM 892 C C . ALA A 1 120 ? -7.276 -4.854 -12.169 1.00 98.69 120 ALA A C 1
ATOM 894 O O . ALA A 1 120 ? -6.550 -5.835 -12.327 1.00 98.69 120 ALA A O 1
ATOM 895 N N . ARG A 1 121 ? -8.607 -4.996 -12.059 1.00 98.75 121 ARG A N 1
ATOM 896 C CA . ARG A 1 121 ? -9.252 -6.316 -12.128 1.00 98.75 121 ARG A CA 1
ATOM 897 C C . ARG A 1 121 ? -9.044 -6.997 -13.479 1.00 98.75 121 ARG A C 1
ATOM 899 O O . ARG A 1 121 ? -8.833 -8.206 -13.498 1.00 98.75 121 ARG A O 1
ATOM 906 N N . LYS A 1 122 ? -9.086 -6.247 -14.584 1.00 98.44 122 LYS A N 1
ATOM 907 C CA . LYS A 1 122 ? -8.764 -6.760 -15.920 1.00 98.44 122 LYS A CA 1
ATOM 908 C C . LYS A 1 122 ? -7.329 -7.289 -15.972 1.00 98.44 122 LYS A C 1
ATOM 910 O O . LYS A 1 122 ? -7.143 -8.413 -16.412 1.00 98.44 122 LYS A O 1
ATOM 915 N N . ALA A 1 123 ? -6.351 -6.547 -15.450 1.00 98.12 123 ALA A N 1
ATOM 916 C CA . ALA A 1 123 ? -4.952 -6.982 -15.431 1.00 98.12 123 ALA A CA 1
ATOM 917 C C . ALA A 1 123 ? -4.753 -8.324 -14.699 1.00 98.12 123 ALA A C 1
ATOM 919 O O . ALA A 1 123 ? -4.100 -9.216 -15.233 1.00 98.12 123 ALA A O 1
ATOM 920 N N . VAL A 1 124 ? -5.360 -8.493 -13.516 1.00 98.19 124 VAL A N 1
ATOM 921 C CA . VAL A 1 124 ? -5.318 -9.766 -12.765 1.00 98.19 124 VAL A CA 1
ATOM 922 C C . VAL A 1 124 ? -6.067 -10.882 -13.492 1.00 98.19 124 VAL A C 1
ATOM 924 O O . VAL A 1 124 ? -5.588 -12.008 -13.546 1.00 98.19 124 VAL A O 1
ATOM 927 N N . HIS A 1 125 ? -7.238 -10.585 -14.061 1.00 97.94 125 HIS A N 1
ATOM 928 C CA . HIS A 1 125 ? -8.012 -11.568 -14.820 1.00 97.94 125 HIS A CA 1
ATOM 929 C C . HIS A 1 125 ? -7.235 -12.093 -16.034 1.00 97.94 125 HIS A C 1
ATOM 931 O O . HIS A 1 125 ? -7.197 -13.298 -16.254 1.00 97.94 125 HIS A O 1
ATOM 937 N N . ASP A 1 126 ? -6.611 -11.197 -16.798 1.00 96.56 126 ASP A N 1
ATOM 938 C CA . ASP A 1 126 ? -5.880 -11.550 -18.015 1.00 96.56 126 ASP A CA 1
ATOM 939 C C . ASP A 1 126 ? -4.548 -12.246 -17.710 1.00 96.56 126 ASP A C 1
ATOM 941 O O . ASP A 1 126 ? -4.115 -13.092 -18.486 1.00 96.56 126 ASP A O 1
ATOM 945 N N . PHE A 1 127 ? -3.909 -11.915 -16.582 1.00 95.62 127 PHE A N 1
ATOM 946 C CA . PHE A 1 127 ? -2.713 -12.617 -16.112 1.00 95.62 127 PHE A CA 1
ATOM 947 C C . PHE A 1 127 ? -3.036 -14.011 -15.546 1.00 95.62 127 PHE A C 1
ATOM 949 O O . PHE A 1 127 ? -2.235 -14.928 -15.677 1.00 95.62 127 PHE A O 1
ATOM 956 N N . GLY A 1 128 ? -4.218 -14.187 -14.947 1.00 95.88 128 GLY A N 1
ATOM 957 C CA . GLY A 1 128 ? -4.712 -15.464 -14.418 1.00 95.88 128 GLY A CA 1
ATOM 958 C C . GLY A 1 128 ? -4.515 -15.650 -12.911 1.00 95.88 128 GLY A C 1
ATOM 959 O O . GLY A 1 128 ? -5.199 -16.475 -12.303 1.00 95.88 128 GLY A O 1
ATOM 960 N N . GLU A 1 129 ? -3.653 -14.852 -12.279 1.00 92.12 129 GLU A N 1
ATOM 961 C CA . GLU A 1 129 ? -3.433 -14.873 -10.833 1.00 92.12 129 GLU A CA 1
ATOM 962 C C . GLU A 1 129 ? -3.080 -13.496 -10.246 1.00 92.12 129 GLU A C 1
ATOM 964 O O . GLU A 1 129 ? -2.858 -12.516 -10.955 1.00 92.12 129 GLU A O 1
ATOM 969 N N . GLY A 1 130 ? -3.066 -13.414 -8.914 1.00 95.69 130 GLY A N 1
ATOM 970 C CA . GLY A 1 130 ? -2.830 -12.180 -8.164 1.00 95.69 130 GLY A CA 1
ATOM 971 C C . GLY A 1 130 ? -4.091 -11.613 -7.509 1.00 95.69 130 GLY A C 1
ATOM 972 O O . GLY A 1 130 ? -5.207 -12.098 -7.701 1.00 95.69 130 GLY A O 1
ATOM 973 N N . TYR A 1 131 ? -3.896 -10.588 -6.686 1.00 98.44 131 TYR A N 1
ATOM 974 C CA . TYR A 1 131 ? -4.951 -9.925 -5.924 1.00 98.44 131 TYR A CA 1
ATOM 975 C C . TYR A 1 131 ? -4.986 -8.429 -6.212 1.00 98.44 131 TYR A C 1
ATOM 977 O O . TYR A 1 131 ? -3.950 -7.791 -6.394 1.00 98.44 131 TYR A O 1
ATOM 985 N N . VAL A 1 132 ? -6.184 -7.852 -6.180 1.00 98.75 132 VAL A N 1
ATOM 986 C CA . VAL A 1 132 ? -6.380 -6.407 -6.332 1.00 98.75 132 VAL A CA 1
ATOM 987 C C . VAL A 1 132 ? -6.605 -5.755 -4.965 1.00 98.75 132 VAL A C 1
ATOM 989 O O . VAL A 1 132 ? -7.557 -6.095 -4.258 1.00 98.75 132 VAL A O 1
ATOM 992 N N . CYS A 1 133 ? -5.765 -4.783 -4.620 1.00 98.56 133 CYS A N 1
ATOM 993 C CA . CYS A 1 133 ? -5.881 -3.913 -3.453 1.00 98.56 133 CYS A CA 1
ATOM 994 C C . CYS A 1 133 ? -6.542 -2.583 -3.842 1.00 98.56 133 CYS A C 1
ATOM 996 O O . CYS A 1 133 ? -5.979 -1.801 -4.601 1.00 98.56 133 CYS A O 1
ATOM 998 N N . GLY A 1 134 ? -7.729 -2.292 -3.314 1.00 98.44 134 GLY A N 1
ATOM 999 C CA . GLY A 1 134 ? -8.376 -0.990 -3.477 1.00 98.44 134 GLY A CA 1
ATOM 1000 C C . GLY A 1 134 ? -7.729 0.070 -2.594 1.00 98.44 134 GLY A C 1
ATOM 1001 O O . GLY A 1 134 ? -7.843 -0.029 -1.371 1.00 98.44 134 GLY A O 1
ATOM 1002 N N . SER A 1 135 ? -7.092 1.075 -3.199 1.00 98.19 135 SER A N 1
ATOM 1003 C CA . SER A 1 135 ? -6.449 2.161 -2.457 1.00 98.19 135 SER A CA 1
ATOM 1004 C C . SER A 1 135 ? -7.489 3.060 -1.778 1.00 98.19 135 SER A C 1
ATOM 1006 O O . SER A 1 135 ? -8.450 3.524 -2.400 1.00 98.19 135 SER A O 1
ATOM 1008 N N . LEU A 1 136 ? -7.288 3.308 -0.486 1.00 98.06 136 LEU A N 1
ATOM 1009 C CA . LEU A 1 136 ? -7.952 4.334 0.314 1.00 98.06 136 LEU A CA 1
ATOM 1010 C C . LEU A 1 136 ? -6.876 5.371 0.690 1.00 98.06 136 LEU A C 1
ATOM 1012 O O . LEU A 1 136 ? -6.322 5.295 1.790 1.00 98.06 136 LEU A O 1
ATOM 1016 N N . PRO A 1 137 ? -6.526 6.279 -0.239 1.00 95.25 137 PRO A N 1
ATOM 1017 C CA . PRO A 1 137 ? -5.440 7.241 -0.065 1.00 95.25 137 PRO A CA 1
ATOM 1018 C C . PRO A 1 137 ? -5.867 8.419 0.826 1.00 95.25 137 PRO A C 1
ATOM 1020 O O . PRO A 1 137 ? -7.069 8.601 1.050 1.00 95.25 137 PRO A O 1
ATOM 1023 N N . PRO A 1 138 ? -4.929 9.285 1.255 1.00 94.38 138 PRO A N 1
ATOM 1024 C CA . PRO A 1 138 ? -5.260 10.527 1.945 1.00 94.38 138 PRO A CA 1
ATOM 1025 C C . PRO A 1 138 ? -6.250 11.364 1.128 1.00 94.38 138 PRO A C 1
ATOM 1027 O O . PRO A 1 138 ? -6.051 11.602 -0.064 1.00 94.38 138 PRO A O 1
ATOM 1030 N N . LEU A 1 139 ? -7.330 11.828 1.759 1.00 91.75 139 LEU A N 1
ATOM 1031 C CA . LEU A 1 139 ? -8.424 12.504 1.043 1.00 91.75 139 LEU A CA 1
ATOM 1032 C C . LEU A 1 139 ? -8.074 13.926 0.584 1.00 91.75 139 LEU A C 1
ATOM 1034 O O . LEU A 1 139 ? -8.766 14.475 -0.279 1.00 91.75 139 LEU A O 1
ATOM 1038 N N . VAL A 1 140 ? -7.064 14.534 1.211 1.00 86.81 140 VAL A N 1
ATOM 1039 C CA . VAL A 1 140 ? -6.644 15.920 0.972 1.00 86.81 140 VAL A CA 1
ATOM 1040 C C . VAL A 1 140 ? -5.169 15.960 0.582 1.00 86.81 140 VAL A C 1
ATOM 1042 O O . VAL A 1 140 ? -4.867 16.039 -0.601 1.00 86.81 140 VAL A O 1
ATOM 1045 N N . GLU A 1 141 ? -4.258 15.862 1.552 1.00 84.62 141 GLU A N 1
ATOM 1046 C CA . GLU A 1 141 ? -2.812 15.967 1.332 1.00 84.62 141 GLU A CA 1
ATOM 1047 C C . GLU A 1 141 ? -2.058 14.916 2.145 1.00 84.62 141 GLU A C 1
ATOM 1049 O O . GLU A 1 141 ? -2.339 14.699 3.323 1.00 84.62 141 GLU A O 1
ATOM 1054 N N . SER A 1 142 ? -1.074 14.265 1.524 1.00 84.38 142 SER A N 1
ATOM 1055 C CA . SER A 1 142 ? -0.512 13.010 2.043 1.00 84.38 142 SER A CA 1
ATOM 1056 C C . SER A 1 142 ? 0.370 13.151 3.286 1.00 84.38 142 SER A C 1
ATOM 1058 O O . SER A 1 142 ? 0.448 12.231 4.095 1.00 84.38 142 SER A O 1
ATOM 1060 N N . TYR A 1 143 ? 1.044 14.290 3.460 1.00 85.00 143 TYR A N 1
ATOM 1061 C CA . TYR A 1 143 ? 1.972 14.516 4.579 1.00 85.00 143 TYR A CA 1
ATOM 1062 C C . TYR A 1 143 ? 1.512 15.617 5.540 1.00 85.00 143 TYR A C 1
ATOM 1064 O O . TYR A 1 143 ? 2.280 16.028 6.408 1.00 85.00 143 TYR A O 1
ATOM 1072 N N . ARG A 1 144 ? 0.259 16.075 5.408 1.00 87.06 144 ARG A N 1
ATOM 1073 C CA . ARG A 1 144 ? -0.314 17.198 6.159 1.00 87.06 144 ARG A CA 1
ATOM 1074 C C . ARG A 1 144 ? -1.420 16.727 7.107 1.00 87.06 144 ARG A C 1
ATOM 1076 O O . ARG A 1 144 ? -2.602 16.890 6.800 1.00 87.06 144 ARG A O 1
ATOM 1083 N N . PRO A 1 145 ? -1.061 16.168 8.280 1.00 91.56 145 PRO A N 1
ATOM 1084 C CA . PRO A 1 145 ? -2.039 15.692 9.261 1.00 91.56 145 PRO A CA 1
ATOM 1085 C C . PRO A 1 145 ? -2.955 16.812 9.776 1.00 91.56 145 PRO A C 1
ATOM 1087 O O . PRO A 1 145 ? -4.061 16.552 10.235 1.00 91.56 145 PRO A O 1
ATOM 1090 N N . ASP A 1 146 ? -2.521 18.067 9.677 1.00 91.75 146 ASP A N 1
ATOM 1091 C CA . ASP A 1 146 ? -3.303 19.250 10.027 1.00 91.75 146 ASP A CA 1
ATOM 1092 C C . ASP A 1 146 ? -4.434 19.568 9.030 1.00 91.75 146 ASP A C 1
ATOM 1094 O O . ASP A 1 146 ? -5.336 20.335 9.364 1.00 91.75 146 ASP A O 1
ATOM 1098 N N . LEU A 1 147 ? -4.413 18.970 7.833 1.00 91.81 147 LEU A N 1
ATOM 1099 C CA . LEU A 1 147 ? -5.454 19.110 6.808 1.00 91.81 147 LEU A CA 1
ATOM 1100 C C . LEU A 1 147 ? -6.451 17.940 6.793 1.00 91.81 147 LEU A C 1
ATOM 1102 O O . LEU A 1 147 ? -7.373 17.929 5.973 1.00 91.81 147 LEU A O 1
ATOM 1106 N N . VAL A 1 148 ? -6.289 16.962 7.692 1.00 93.38 148 VAL A N 1
ATOM 1107 C CA . VAL A 1 148 ? -7.211 15.829 7.829 1.00 93.38 148 VAL A CA 1
ATOM 1108 C C . VAL A 1 148 ? -8.621 16.346 8.109 1.00 93.38 148 VAL A C 1
ATOM 1110 O O . VAL A 1 148 ? -8.845 17.232 8.937 1.00 93.38 148 VAL A O 1
ATOM 1113 N N . GLN A 1 149 ? -9.596 15.797 7.386 1.00 92.75 149 GLN A N 1
ATOM 1114 C CA . GLN A 1 149 ? -10.984 16.225 7.506 1.00 92.75 149 GLN A CA 1
ATOM 1115 C C . GLN A 1 149 ? -11.571 15.850 8.870 1.00 92.75 149 GLN A C 1
ATOM 1117 O O . GLN A 1 149 ? -11.108 14.929 9.540 1.00 92.75 149 GLN A O 1
ATOM 1122 N N . ALA A 1 150 ? -12.659 16.526 9.249 1.00 96.88 150 ALA A N 1
ATOM 1123 C CA . ALA A 1 150 ? -13.471 16.101 10.384 1.00 96.88 150 ALA A CA 1
ATOM 1124 C C . ALA A 1 150 ? -13.929 14.643 10.207 1.00 96.88 150 ALA A C 1
ATOM 1126 O O . ALA A 1 150 ? -14.339 14.257 9.105 1.00 96.88 150 ALA A O 1
ATOM 1127 N N . HIS A 1 151 ? -13.901 13.878 11.300 1.00 97.94 151 HIS A N 1
ATOM 1128 C CA . HIS A 1 151 ? -14.077 12.428 11.308 1.00 97.94 151 HIS A CA 1
ATOM 1129 C C . HIS A 1 151 ? -15.254 11.947 10.452 1.00 97.94 151 HIS A C 1
ATOM 1131 O O . HIS A 1 151 ? -15.085 11.151 9.529 1.00 97.94 151 HIS A O 1
ATOM 1137 N N . GLU A 1 152 ? -16.452 12.485 10.682 1.00 98.06 152 GLU A N 1
ATOM 1138 C CA . GLU A 1 152 ? -17.670 12.048 9.997 1.00 98.06 152 GLU A CA 1
ATOM 1139 C C . GLU A 1 152 ? -17.632 12.324 8.490 1.00 98.06 152 GLU A C 1
ATOM 1141 O O . GLU A 1 152 ? -18.170 11.543 7.701 1.00 98.06 152 GLU A O 1
ATOM 1146 N N . LYS A 1 153 ? -16.986 13.422 8.072 1.00 97.06 153 LYS A N 1
ATOM 1147 C CA . LYS A 1 153 ? -16.825 13.761 6.651 1.00 97.06 153 LYS A CA 1
ATOM 1148 C C . LYS A 1 153 ? -15.848 12.811 5.971 1.00 97.06 153 LYS A C 1
ATOM 1150 O O . LYS A 1 153 ? -16.160 12.301 4.894 1.00 97.06 153 LYS A O 1
ATOM 1155 N N . GLY A 1 154 ? -14.719 12.530 6.619 1.00 97.25 154 GLY A N 1
ATOM 1156 C CA . GLY A 1 154 ? -13.732 11.586 6.108 1.00 97.25 154 GLY A CA 1
ATOM 1157 C C . GLY A 1 154 ? -14.294 10.172 5.984 1.00 97.25 154 GLY A C 1
ATOM 1158 O O . GLY A 1 154 ? -14.226 9.580 4.908 1.00 97.25 154 GLY A O 1
ATOM 1159 N N . VAL A 1 155 ? -14.968 9.671 7.027 1.00 98.56 155 VAL A N 1
ATOM 1160 C CA . VAL A 1 155 ? -15.672 8.374 6.996 1.00 98.56 155 VAL A CA 1
ATOM 1161 C C . VAL A 1 155 ? -16.681 8.324 5.848 1.00 98.56 155 VAL A C 1
ATOM 1163 O O . VAL A 1 155 ? -16.740 7.342 5.106 1.00 98.56 155 VAL A O 1
ATOM 1166 N N . ALA A 1 156 ? -17.482 9.381 5.669 1.00 98.06 156 ALA A N 1
ATOM 1167 C CA . ALA A 1 156 ? -18.471 9.430 4.599 1.00 98.06 156 ALA A CA 1
ATOM 1168 C C . ALA A 1 156 ? -17.825 9.340 3.209 1.00 98.06 156 ALA A C 1
ATOM 1170 O O . ALA A 1 156 ? -18.349 8.619 2.359 1.00 98.06 156 ALA A O 1
ATOM 1171 N N . MET A 1 157 ? -16.702 10.026 2.986 1.00 97.25 157 MET A N 1
ATOM 1172 C CA . MET A 1 157 ? -15.989 9.996 1.710 1.00 97.25 157 MET A CA 1
ATOM 1173 C C . MET A 1 157 ? -15.305 8.646 1.463 1.00 97.25 157 MET A C 1
ATOM 1175 O O . MET A 1 157 ? -15.537 8.033 0.419 1.00 97.25 157 MET A O 1
ATOM 1179 N N . TYR A 1 158 ? -14.547 8.126 2.435 1.00 98.31 158 TYR A N 1
ATOM 1180 C CA . TYR A 1 158 ? -13.918 6.806 2.329 1.00 98.31 158 TYR A CA 1
ATOM 1181 C C . TYR A 1 158 ? -14.944 5.709 2.058 1.00 98.31 158 TYR A C 1
ATOM 1183 O O . TYR A 1 158 ? -14.700 4.835 1.232 1.00 98.31 158 TYR A O 1
ATOM 1191 N N . ARG A 1 159 ? -16.128 5.773 2.679 1.00 98.06 159 ARG A N 1
ATOM 1192 C CA . ARG A 1 159 ? -17.192 4.790 2.444 1.00 98.06 159 ARG A CA 1
ATOM 1193 C C . ARG A 1 159 ? -17.712 4.837 1.007 1.00 98.06 159 ARG A C 1
ATOM 1195 O O . ARG A 1 159 ? -17.992 3.782 0.440 1.00 98.06 159 ARG A O 1
ATOM 1202 N N . LYS A 1 160 ? -17.823 6.021 0.394 1.00 98.25 160 LYS A N 1
ATOM 1203 C CA . LYS A 1 160 ? -18.220 6.151 -1.020 1.00 98.25 160 LYS A CA 1
ATOM 1204 C C . LYS A 1 160 ? -17.159 5.551 -1.946 1.00 98.25 160 LYS A C 1
ATOM 1206 O O . LYS A 1 160 ? -17.505 4.745 -2.806 1.00 98.25 160 LYS A O 1
ATOM 1211 N N . ILE A 1 161 ? -15.882 5.868 -1.716 1.00 98.25 161 ILE A N 1
ATOM 1212 C CA . ILE A 1 161 ? -14.748 5.295 -2.463 1.00 98.25 161 ILE A CA 1
ATOM 1213 C C . ILE A 1 161 ? -14.735 3.765 -2.317 1.00 98.25 161 ILE A C 1
ATOM 1215 O O . ILE A 1 161 ? -14.742 3.040 -3.311 1.00 98.25 161 ILE A O 1
ATOM 1219 N N . ALA A 1 162 ? -14.819 3.259 -1.084 1.00 98.38 162 ALA A N 1
ATOM 1220 C CA . ALA A 1 162 ? -14.834 1.830 -0.792 1.00 98.38 162 ALA A CA 1
ATOM 1221 C C . ALA A 1 162 ? -16.026 1.101 -1.431 1.00 98.38 162 ALA A C 1
ATOM 1223 O O . ALA A 1 162 ? -15.867 -0.020 -1.904 1.00 98.38 162 ALA A O 1
ATOM 1224 N N . THR A 1 163 ? -17.201 1.737 -1.499 1.00 98.44 163 THR A N 1
ATOM 1225 C CA . THR A 1 163 ? -18.394 1.177 -2.164 1.00 98.44 163 THR A CA 1
ATOM 1226 C C . THR A 1 163 ? -18.141 0.934 -3.650 1.00 98.44 163 THR A C 1
ATOM 1228 O O . THR A 1 163 ? -18.543 -0.095 -4.185 1.00 98.44 163 THR A O 1
ATOM 1231 N N . VAL A 1 164 ? -17.453 1.864 -4.316 1.00 98.25 164 VAL A N 1
ATOM 1232 C CA . VAL A 1 164 ? -17.110 1.749 -5.739 1.00 98.25 164 VAL A CA 1
ATOM 1233 C C . VAL A 1 164 ? -16.035 0.688 -5.980 1.00 98.25 164 VAL A C 1
ATOM 1235 O O . VAL A 1 164 ? -16.105 -0.053 -6.958 1.00 98.25 164 VAL A O 1
ATOM 1238 N N . LEU A 1 165 ? -15.051 0.603 -5.086 1.00 98.69 165 LEU A N 1
ATOM 1239 C CA . LEU A 1 165 ? -13.961 -0.369 -5.167 1.00 98.69 165 LEU A CA 1
ATOM 1240 C C . LEU A 1 165 ? -14.430 -1.806 -4.885 1.00 98.69 165 LEU A C 1
ATOM 1242 O O . LEU A 1 165 ? -13.987 -2.732 -5.562 1.00 98.69 165 LEU A O 1
ATOM 1246 N N . HIS A 1 166 ? -15.323 -2.003 -3.906 1.00 98.56 166 HIS A N 1
ATOM 1247 C CA . HIS A 1 166 ? -15.683 -3.313 -3.331 1.00 98.56 166 HIS A CA 1
ATOM 1248 C C . HIS A 1 166 ? -15.948 -4.444 -4.347 1.00 98.56 166 HIS A C 1
ATOM 1250 O O . HIS A 1 166 ? -15.396 -5.533 -4.152 1.00 98.56 166 HIS A O 1
ATOM 1256 N N . PRO A 1 167 ? -16.700 -4.233 -5.450 1.00 98.31 167 PRO A N 1
ATOM 1257 C CA . PRO A 1 167 ? -16.990 -5.302 -6.410 1.00 98.31 167 PRO A CA 1
ATOM 1258 C C . PRO A 1 167 ? -15.765 -5.781 -7.201 1.00 98.31 167 PRO A C 1
ATOM 1260 O O . PRO A 1 167 ? -15.810 -6.838 -7.826 1.00 98.31 167 PRO A O 1
ATOM 1263 N N . HIS A 1 168 ? -14.687 -4.998 -7.210 1.00 98.56 168 HIS A N 1
ATOM 1264 C CA . HIS A 1 168 ? -13.529 -5.195 -8.076 1.00 98.56 168 HIS A CA 1
ATOM 1265 C C . HIS A 1 168 ? -12.254 -5.556 -7.312 1.00 98.56 168 HIS A C 1
ATOM 1267 O O . HIS A 1 168 ? -11.265 -5.918 -7.948 1.00 98.56 168 HIS A O 1
ATOM 1273 N N . VAL A 1 169 ? -12.262 -5.511 -5.977 1.00 98.56 169 VAL A N 1
ATOM 1274 C CA . VAL A 1 169 ? -11.062 -5.672 -5.141 1.00 98.56 169 VAL A CA 1
ATOM 1275 C C . VAL A 1 169 ? -11.147 -6.900 -4.240 1.00 98.56 169 VAL A C 1
ATOM 1277 O O . VAL A 1 169 ? -12.228 -7.323 -3.830 1.00 98.56 169 VAL A O 1
ATOM 1280 N N . ASP A 1 170 ? -9.989 -7.474 -3.934 1.00 98.56 170 ASP A N 1
ATOM 1281 C CA . ASP A 1 170 ? -9.840 -8.589 -2.996 1.00 98.56 170 ASP A CA 1
ATOM 1282 C C . ASP A 1 170 ? -9.514 -8.081 -1.589 1.00 98.56 170 ASP A C 1
ATOM 1284 O O . ASP A 1 170 ? -9.989 -8.643 -0.602 1.00 98.56 170 ASP A O 1
ATOM 1288 N N . TYR A 1 171 ? -8.758 -6.982 -1.517 1.00 98.62 171 TYR A N 1
ATOM 1289 C CA . TYR A 1 171 ? -8.323 -6.309 -0.297 1.00 98.62 171 TYR A CA 1
ATOM 1290 C C . TYR A 1 171 ? -8.582 -4.807 -0.407 1.00 98.62 171 TYR A C 1
ATOM 1292 O O . TYR A 1 171 ? -8.598 -4.246 -1.502 1.00 98.62 171 TYR A O 1
ATOM 1300 N N . PHE A 1 172 ? -8.733 -4.141 0.730 1.00 98.75 172 PHE A N 1
ATOM 1301 C CA . PHE A 1 172 ? -8.558 -2.695 0.824 1.00 98.75 172 PHE A CA 1
ATOM 1302 C C . PHE A 1 172 ? -7.153 -2.378 1.329 1.00 98.75 172 PHE A C 1
ATOM 1304 O O . PHE A 1 172 ? -6.587 -3.130 2.125 1.00 98.75 172 PHE A O 1
ATOM 1311 N N . LEU A 1 173 ? -6.614 -1.242 0.902 1.00 98.69 173 LEU A N 1
ATOM 1312 C CA . LEU A 1 173 ? -5.326 -0.723 1.335 1.00 98.69 173 LEU A CA 1
ATOM 1313 C C . LEU A 1 173 ? -5.492 0.751 1.716 1.00 98.69 173 LEU A C 1
ATOM 1315 O O . LEU A 1 173 ? -5.537 1.618 0.854 1.00 98.69 173 LEU A O 1
ATOM 1319 N N . ALA A 1 174 ? -5.604 1.027 3.014 1.00 98.44 174 ALA A N 1
ATOM 1320 C CA . ALA A 1 174 ? -5.521 2.382 3.547 1.00 98.44 174 ALA A CA 1
ATOM 1321 C C . ALA A 1 174 ? -4.051 2.784 3.606 1.00 98.44 174 ALA A C 1
ATOM 1323 O O . ALA A 1 174 ? -3.353 2.358 4.522 1.00 98.44 174 ALA A O 1
ATOM 1324 N N . GLU A 1 175 ? -3.568 3.522 2.608 1.00 96.94 175 GLU A N 1
ATOM 1325 C CA . GLU A 1 175 ? -2.142 3.808 2.430 1.00 96.94 175 GLU A CA 1
ATOM 1326 C C . GLU A 1 175 ? -1.767 5.269 2.608 1.00 96.94 175 GLU A C 1
ATOM 1328 O O . GLU A 1 175 ? -2.573 6.165 2.388 1.00 96.94 175 GLU A O 1
ATOM 1333 N N . THR A 1 176 ? -0.507 5.497 2.988 1.00 95.25 176 THR A N 1
ATOM 1334 C CA . THR A 1 176 ? 0.084 6.831 3.152 1.00 95.25 176 THR A CA 1
ATOM 1335 C C . THR A 1 176 ? -0.697 7.728 4.116 1.00 95.25 176 THR A C 1
ATOM 1337 O O . THR A 1 176 ? -0.626 8.949 4.022 1.00 95.25 176 THR A O 1
ATOM 1340 N N . LEU A 1 177 ? -1.427 7.159 5.079 1.00 97.56 177 LEU A N 1
ATOM 1341 C CA . LEU A 1 177 ? -2.190 7.972 6.025 1.00 97.56 177 LEU A CA 1
ATOM 1342 C C . LEU A 1 177 ? -1.253 8.615 7.049 1.00 97.56 177 LEU A C 1
ATOM 1344 O O . LEU A 1 177 ? -0.308 7.988 7.539 1.00 97.56 177 LEU A O 1
ATOM 1348 N N . SER A 1 178 ? -1.500 9.887 7.352 1.00 95.62 178 SER A N 1
ATOM 1349 C CA . SER A 1 178 ? -0.550 10.741 8.082 1.00 95.62 178 SER A CA 1
ATOM 1350 C C . SER A 1 178 ? -0.741 10.742 9.605 1.00 95.62 178 SER A C 1
ATOM 1352 O O . SER A 1 178 ? 0.137 11.203 10.341 1.00 95.62 178 SER A O 1
ATOM 1354 N N . SER A 1 179 ? -1.877 10.224 10.084 1.00 97.81 179 SER A N 1
ATOM 1355 C CA . SER A 1 179 ? -2.301 10.257 11.490 1.00 97.81 179 SER A CA 1
ATOM 1356 C C . SER A 1 179 ? -3.148 9.039 11.880 1.00 97.81 179 SER A C 1
ATOM 1358 O O . SER A 1 179 ? -3.686 8.333 11.018 1.00 97.81 179 SER A O 1
ATOM 1360 N N . SER A 1 180 ? -3.315 8.797 13.185 1.00 97.81 180 SER A N 1
ATOM 1361 C CA . SER A 1 180 ? -4.253 7.768 13.669 1.00 97.81 180 SER A CA 1
ATOM 1362 C C . SER A 1 180 ? -5.713 8.154 13.430 1.00 97.81 180 SER A C 1
ATOM 1364 O O . SER A 1 180 ? -6.561 7.275 13.264 1.00 97.81 180 SER A O 1
ATOM 1366 N N . GLU A 1 181 ? -6.013 9.455 13.412 1.00 97.94 181 GLU A N 1
ATOM 1367 C CA . GLU A 1 181 ? -7.358 9.977 13.159 1.00 97.94 181 GLU A CA 1
ATOM 1368 C C . GLU A 1 181 ? -7.808 9.646 11.733 1.00 97.94 181 GLU A C 1
ATOM 1370 O O . GLU A 1 181 ? -8.845 9.017 11.540 1.00 97.94 181 GLU A O 1
ATOM 1375 N N . GLU A 1 182 ? -6.983 9.958 10.733 1.00 97.88 182 GLU A N 1
ATOM 1376 C CA . GLU A 1 182 ? -7.284 9.639 9.334 1.00 97.88 182 GLU A CA 1
ATOM 1377 C C . GLU A 1 182 ? -7.399 8.123 9.102 1.00 97.88 182 GLU A C 1
ATOM 1379 O O . GLU A 1 182 ? -8.325 7.658 8.434 1.00 97.88 182 GLU A O 1
ATOM 1384 N N . MET A 1 183 ? -6.518 7.330 9.726 1.00 98.44 183 MET A N 1
ATOM 1385 C CA . MET A 1 183 ? -6.625 5.867 9.696 1.00 98.44 183 MET A CA 1
ATOM 1386 C C . MET A 1 183 ? -7.936 5.378 10.311 1.00 98.44 183 MET A C 1
ATOM 1388 O O . MET A 1 183 ? -8.578 4.479 9.768 1.00 98.44 183 MET A O 1
ATOM 1392 N N . SER A 1 184 ? -8.370 5.978 11.420 1.00 98.25 184 SER A N 1
ATOM 1393 C CA . SER A 1 184 ? -9.639 5.620 12.054 1.00 98.25 184 SER A CA 1
ATOM 1394 C C . SER A 1 184 ? -10.818 5.897 11.127 1.00 98.25 184 SER A C 1
ATOM 1396 O O . SER A 1 184 ? -11.694 5.045 11.024 1.00 98.25 184 SER A O 1
ATOM 1398 N N . GLN A 1 185 ? -10.796 7.000 10.372 1.00 98.50 185 GLN A N 1
ATOM 1399 C CA . GLN A 1 185 ? -11.830 7.309 9.378 1.00 98.50 185 GLN A CA 1
ATOM 1400 C C . GLN A 1 185 ? -11.931 6.231 8.287 1.00 98.50 185 GLN A C 1
ATOM 1402 O O . GLN A 1 185 ? -13.033 5.781 7.960 1.00 98.50 185 GLN A O 1
ATOM 1407 N N . ALA A 1 186 ? -10.795 5.776 7.749 1.00 98.31 186 ALA A N 1
ATOM 1408 C CA . ALA A 1 186 ? -10.763 4.705 6.753 1.00 98.31 186 ALA A CA 1
ATOM 1409 C C . ALA A 1 186 ? -11.252 3.365 7.337 1.00 98.31 186 ALA A C 1
ATOM 1411 O O . ALA A 1 186 ? -12.073 2.676 6.728 1.00 98.31 186 ALA A O 1
ATOM 1412 N N . VAL A 1 187 ? -10.808 3.011 8.549 1.00 98.06 187 VAL A N 1
ATOM 1413 C CA . VAL A 1 187 ? -11.237 1.781 9.235 1.00 98.06 187 VAL A CA 1
ATOM 1414 C C . VAL A 1 187 ? -12.738 1.810 9.531 1.00 98.06 187 VAL A C 1
ATOM 1416 O O . VAL A 1 187 ? -13.427 0.822 9.283 1.00 98.06 187 VAL A O 1
ATOM 1419 N N . ASP A 1 188 ? -13.271 2.931 10.020 1.00 97.56 188 ASP A N 1
ATOM 1420 C CA . ASP A 1 188 ? -14.698 3.077 10.314 1.00 97.56 188 ASP A CA 1
ATOM 1421 C C . ASP A 1 188 ? -15.557 3.028 9.050 1.00 97.56 188 ASP A C 1
ATOM 1423 O O . ASP A 1 188 ? -16.620 2.401 9.060 1.00 97.56 188 ASP A O 1
ATOM 1427 N N . ALA A 1 189 ? -15.080 3.591 7.938 1.00 97.44 189 ALA A N 1
ATOM 1428 C CA . ALA A 1 189 ? -15.733 3.450 6.643 1.00 97.44 189 ALA A CA 1
ATOM 1429 C C . ALA A 1 189 ? -15.829 1.982 6.196 1.00 97.44 189 ALA A C 1
ATOM 1431 O O . ALA A 1 189 ? -16.899 1.551 5.767 1.00 97.44 189 ALA A O 1
ATOM 1432 N N . ILE A 1 190 ? -14.754 1.199 6.346 1.00 97.00 190 ILE A N 1
ATOM 1433 C CA . ILE A 1 190 ? -14.745 -0.229 5.994 1.00 97.00 190 ILE A CA 1
ATOM 1434 C C . ILE A 1 190 ? -15.617 -1.058 6.942 1.00 97.00 190 ILE A C 1
ATOM 1436 O O . ILE A 1 190 ? -16.449 -1.840 6.484 1.00 97.00 190 ILE A O 1
ATOM 1440 N N . MET A 1 191 ? -15.506 -0.849 8.255 1.00 94.88 191 MET A N 1
ATOM 1441 C CA . MET A 1 191 ? -16.313 -1.563 9.255 1.00 94.88 191 MET A CA 1
ATOM 1442 C C . MET A 1 191 ? -17.817 -1.262 9.155 1.00 94.88 191 MET A C 1
ATOM 1444 O O . MET A 1 191 ? -18.626 -2.007 9.708 1.00 94.88 191 MET A O 1
ATOM 1448 N N . THR A 1 192 ? -18.205 -0.159 8.508 1.00 94.19 192 THR A N 1
ATOM 1449 C CA . THR A 1 192 ? -19.608 0.248 8.309 1.00 94.19 192 THR A CA 1
ATOM 1450 C C . THR A 1 192 ? -20.061 0.165 6.849 1.00 94.19 192 THR A C 1
ATOM 1452 O O . THR A 1 192 ? -21.154 0.629 6.521 1.00 94.19 192 THR A O 1
ATOM 1455 N N . LEU A 1 193 ? -19.249 -0.441 5.973 1.00 94.62 193 LEU A N 1
ATOM 1456 C CA . LEU A 1 193 ? -19.525 -0.532 4.539 1.00 94.62 193 LEU A CA 1
ATOM 1457 C C . LEU A 1 193 ? -20.786 -1.359 4.243 1.00 94.62 193 LEU A C 1
ATOM 1459 O O . LEU A 1 193 ? -21.557 -1.002 3.357 1.00 94.62 193 LEU A O 1
ATOM 1463 N N . GLY A 1 194 ? -21.011 -2.436 5.006 1.00 92.31 194 GLY A N 1
ATOM 1464 C CA . GLY A 1 194 ? -22.213 -3.271 4.900 1.00 92.31 194 GLY A CA 1
ATOM 1465 C C . GLY A 1 194 ? -22.312 -4.086 3.605 1.00 92.31 194 GLY A C 1
ATOM 1466 O O . GLY A 1 194 ? -23.419 -4.413 3.184 1.00 92.31 194 GLY A O 1
ATOM 1467 N N . LEU A 1 195 ? -21.176 -4.384 2.962 1.00 93.44 195 LEU A N 1
ATOM 1468 C CA . LEU A 1 195 ? -21.096 -5.162 1.723 1.00 93.44 195 LEU A CA 1
ATOM 1469 C C . LEU A 1 195 ? -20.379 -6.497 1.953 1.00 93.44 195 LEU A C 1
ATOM 1471 O O . LEU A 1 195 ? -19.346 -6.544 2.621 1.00 93.44 195 LEU A O 1
ATOM 1475 N N . GLU A 1 196 ? -20.904 -7.560 1.342 1.00 92.38 196 GLU A N 1
ATOM 1476 C CA . GLU A 1 196 ? -20.369 -8.923 1.426 1.00 92.38 196 GLU A CA 1
ATOM 1477 C C . GLU A 1 196 ? -19.778 -9.391 0.078 1.00 92.38 196 GLU A C 1
ATOM 1479 O O . GLU A 1 196 ? -20.321 -9.040 -0.974 1.00 92.38 196 GLU A O 1
ATOM 1484 N N . PRO A 1 197 ? -18.699 -10.201 0.071 1.00 93.31 197 PRO A N 1
ATOM 1485 C CA . PRO A 1 197 ? -17.933 -10.612 1.245 1.00 93.31 197 PRO A CA 1
ATOM 1486 C C . PRO A 1 197 ? -17.156 -9.432 1.844 1.00 93.31 197 PRO A C 1
ATOM 1488 O O . PRO A 1 197 ? -16.702 -8.541 1.115 1.00 93.31 197 PRO A O 1
ATOM 1491 N N . ILE A 1 198 ? -16.975 -9.433 3.164 1.00 92.12 198 ILE A N 1
ATOM 1492 C CA . ILE A 1 198 ? -16.079 -8.475 3.823 1.00 92.12 198 ILE A CA 1
ATOM 1493 C C . ILE A 1 198 ? -14.661 -8.670 3.280 1.00 92.12 198 ILE A C 1
ATOM 1495 O O . ILE A 1 198 ? -14.096 -9.765 3.339 1.00 92.12 198 ILE A O 1
ATOM 1499 N N . ARG A 1 199 ? -14.075 -7.596 2.750 1.00 96.44 199 ARG A N 1
ATOM 1500 C CA . ARG A 1 199 ? -12.706 -7.607 2.227 1.00 96.44 199 ARG A CA 1
ATOM 1501 C C . ARG A 1 199 ? -11.712 -7.303 3.351 1.00 96.44 199 ARG A C 1
ATOM 1503 O O . ARG A 1 199 ? -11.987 -6.409 4.157 1.00 96.44 199 ARG A O 1
ATOM 1510 N N . PRO A 1 200 ? -10.570 -8.007 3.440 1.00 97.81 200 PRO A N 1
ATOM 1511 C CA . PRO A 1 200 ? -9.555 -7.680 4.429 1.00 97.81 200 PRO A CA 1
ATOM 1512 C C . PRO A 1 200 ? -8.914 -6.314 4.159 1.00 97.81 200 PRO A C 1
ATOM 1514 O O . PRO A 1 200 ? -8.831 -5.875 3.013 1.00 97.81 200 PRO A O 1
ATOM 1517 N N . LEU A 1 201 ? -8.456 -5.651 5.221 1.00 98.50 201 LEU A N 1
ATOM 1518 C CA . LEU A 1 201 ? -7.842 -4.326 5.169 1.00 98.50 201 LEU A CA 1
ATOM 1519 C C . LEU A 1 201 ? -6.357 -4.400 5.534 1.00 98.50 201 LEU A C 1
ATOM 1521 O O . LEU A 1 201 ? -5.979 -4.946 6.578 1.00 98.50 201 LEU A O 1
ATOM 1525 N N . PHE A 1 202 ? -5.536 -3.798 4.684 1.00 98.75 202 PHE A N 1
ATOM 1526 C CA . PHE A 1 202 ? -4.179 -3.383 4.991 1.00 98.75 202 PHE A CA 1
ATOM 1527 C C . PHE A 1 202 ? -4.181 -1.921 5.441 1.00 98.75 202 PHE A C 1
ATOM 1529 O O . PHE A 1 202 ? -4.762 -1.063 4.780 1.00 98.75 202 PHE A O 1
ATOM 1536 N N . CYS A 1 203 ? -3.535 -1.649 6.572 1.00 98.69 203 CYS A N 1
ATOM 1537 C CA . CYS A 1 203 ? -3.384 -0.311 7.134 1.00 98.69 203 CYS A CA 1
ATOM 1538 C C . CYS A 1 203 ? -1.917 0.102 7.032 1.00 98.69 203 CYS A C 1
ATOM 1540 O O . CYS A 1 203 ? -1.074 -0.490 7.703 1.00 98.69 203 CYS A O 1
ATOM 1542 N N . SER A 1 204 ? -1.615 1.096 6.204 1.00 98.31 204 SER A N 1
ATOM 1543 C CA . SER A 1 204 ? -0.271 1.612 5.980 1.00 98.31 204 SER A CA 1
ATOM 1544 C C . SER A 1 204 ? -0.170 3.095 6.314 1.00 98.31 204 SER A C 1
ATOM 1546 O O . SER A 1 204 ? -0.965 3.912 5.845 1.00 98.31 204 SER A O 1
ATOM 1548 N N . TRP A 1 205 ? 0.834 3.445 7.114 1.00 98.12 205 TRP A N 1
ATOM 1549 C CA . TRP A 1 205 ? 1.112 4.829 7.490 1.00 98.12 205 TRP A CA 1
ATOM 1550 C C . TRP A 1 205 ? 2.355 5.382 6.801 1.00 98.12 205 TRP A C 1
ATOM 1552 O O . TRP A 1 205 ? 3.329 4.664 6.560 1.00 98.12 205 TRP A O 1
ATOM 1562 N N . THR A 1 206 ? 2.352 6.698 6.596 1.00 95.31 206 THR A N 1
ATOM 1563 C CA . THR A 1 206 ? 3.584 7.470 6.406 1.00 95.31 206 THR A CA 1
ATOM 1564 C C . THR A 1 206 ? 4.138 7.924 7.754 1.00 95.31 206 THR A C 1
ATOM 1566 O O . THR A 1 206 ? 3.401 8.326 8.658 1.00 95.31 206 THR A O 1
ATOM 1569 N N . VAL A 1 207 ? 5.459 7.857 7.901 1.00 95.75 207 VAL A N 1
ATOM 1570 C CA . VAL A 1 207 ? 6.167 8.036 9.170 1.00 95.75 207 VAL A CA 1
ATOM 1571 C C . VAL A 1 207 ? 7.308 9.037 9.044 1.00 95.75 207 VAL A C 1
ATOM 1573 O O . VAL A 1 207 ? 7.874 9.258 7.970 1.00 95.75 207 VAL A O 1
ATOM 1576 N N . SER A 1 208 ? 7.648 9.633 10.180 1.00 93.44 208 SER A N 1
ATOM 1577 C CA . SER A 1 208 ? 8.873 10.402 10.387 1.00 93.44 208 SER A CA 1
ATOM 1578 C C . SER A 1 208 ? 9.886 9.565 11.172 1.00 93.44 208 SER A C 1
ATOM 1580 O O . SER A 1 208 ? 9.570 8.512 11.730 1.00 93.44 208 SER A O 1
ATOM 1582 N N . ARG A 1 209 ? 11.129 10.047 11.243 1.00 92.81 209 ARG A N 1
ATOM 1583 C CA . ARG A 1 209 ? 12.143 9.470 12.137 1.00 92.81 209 ARG A CA 1
ATOM 1584 C C . ARG A 1 209 ? 11.711 9.559 13.600 1.00 92.81 209 ARG A C 1
ATOM 1586 O O . ARG A 1 209 ? 10.975 10.464 13.982 1.00 92.81 209 ARG A O 1
ATOM 1593 N N . GLY A 1 210 ? 12.213 8.639 14.413 1.00 94.38 210 GLY A N 1
ATOM 1594 C CA . GLY A 1 210 ? 11.902 8.492 15.830 1.00 94.38 210 GLY A CA 1
ATOM 1595 C C . GLY A 1 210 ? 10.770 7.509 16.125 1.00 94.38 210 GLY A C 1
ATOM 1596 O O . GLY A 1 210 ? 10.343 7.432 17.272 1.00 94.38 210 GLY A O 1
ATOM 1597 N N . GLY A 1 211 ? 10.281 6.766 15.124 1.00 95.50 211 GLY A N 1
ATOM 1598 C CA . GLY A 1 211 ? 9.169 5.826 15.305 1.00 95.50 211 GLY A CA 1
ATOM 1599 C C . GLY A 1 211 ? 7.837 6.531 15.574 1.00 95.50 211 GLY A C 1
ATOM 1600 O O . GLY A 1 211 ? 7.063 6.097 16.430 1.00 95.50 211 GLY A O 1
ATOM 1601 N N . ILE A 1 212 ? 7.585 7.632 14.863 1.00 97.25 212 ILE A N 1
ATOM 1602 C CA . ILE A 1 212 ? 6.378 8.454 14.998 1.00 97.25 212 ILE A CA 1
ATOM 1603 C C . ILE A 1 212 ? 5.681 8.634 13.645 1.00 97.25 212 ILE A C 1
ATOM 1605 O O . ILE A 1 212 ? 6.321 8.674 12.590 1.00 97.25 212 ILE A O 1
ATOM 1609 N N . LEU A 1 213 ? 4.361 8.781 13.682 1.00 97.38 213 LEU A N 1
ATOM 1610 C CA . LEU A 1 213 ? 3.559 9.212 12.542 1.00 97.38 213 LEU A CA 1
ATOM 1611 C C . LEU A 1 213 ? 3.895 10.662 12.165 1.00 97.38 213 LEU A C 1
ATOM 1613 O O . LEU A 1 213 ? 4.487 11.409 12.950 1.00 97.38 213 LEU A O 1
ATOM 1617 N N . ARG A 1 214 ? 3.471 11.102 10.976 1.00 94.56 214 ARG A N 1
ATOM 1618 C CA . ARG A 1 214 ? 3.620 12.509 10.555 1.00 94.56 214 ARG A CA 1
ATOM 1619 C C . ARG A 1 214 ? 2.875 13.480 11.480 1.00 94.56 214 ARG A C 1
ATOM 1621 O O . ARG A 1 214 ? 3.326 14.609 11.643 1.00 94.56 214 ARG A O 1
ATOM 1628 N N . SER A 1 215 ? 1.806 13.029 12.137 1.00 95.75 215 SER A N 1
ATOM 1629 C CA . SER A 1 215 ? 1.089 13.752 13.200 1.00 95.75 215 SER A CA 1
ATOM 1630 C C . SER A 1 215 ? 1.871 13.920 14.510 1.00 95.75 215 SER A C 1
ATOM 1632 O O . SER A 1 215 ? 1.442 14.676 15.379 1.00 95.75 215 SER A O 1
ATOM 1634 N N . GLY A 1 216 ? 3.005 13.232 14.672 1.00 96.62 216 GLY A N 1
ATOM 1635 C CA . GLY A 1 216 ? 3.805 13.218 15.900 1.00 96.62 216 GLY A CA 1
ATOM 1636 C C . GLY A 1 216 ? 3.405 12.135 16.907 1.00 96.62 216 GLY A C 1
ATOM 1637 O O . GLY A 1 216 ? 4.053 12.000 17.943 1.00 96.62 216 GLY A O 1
ATOM 1638 N N . GLU A 1 217 ? 2.370 11.349 16.614 1.00 98.12 217 GLU A N 1
ATOM 1639 C CA . GLU A 1 217 ? 1.936 10.231 17.456 1.00 98.12 217 GLU A CA 1
ATOM 1640 C C . GLU A 1 217 ? 2.952 9.074 17.416 1.00 98.12 217 GLU A C 1
ATOM 1642 O O . GLU A 1 217 ? 3.441 8.742 16.332 1.00 98.12 217 GLU A O 1
ATOM 1647 N N . PRO A 1 218 ? 3.256 8.407 18.544 1.00 98.44 218 PRO A N 1
ATOM 1648 C CA . PRO A 1 218 ? 4.066 7.193 18.534 1.00 98.44 218 PRO A CA 1
ATOM 1649 C C . PRO A 1 218 ? 3.418 6.087 17.696 1.00 98.44 218 PRO A C 1
ATOM 1651 O O . PRO A 1 218 ? 2.246 5.752 17.874 1.00 98.44 218 PRO A O 1
ATOM 1654 N N . VAL A 1 219 ? 4.205 5.462 16.819 1.00 98.25 219 VAL A N 1
ATOM 1655 C CA . VAL A 1 219 ? 3.740 4.353 15.969 1.00 98.25 219 VAL A CA 1
ATOM 1656 C C . VAL A 1 219 ? 3.233 3.174 16.806 1.00 98.25 219 VAL A C 1
ATOM 1658 O O . VAL A 1 219 ? 2.250 2.531 16.440 1.00 98.25 219 VAL A O 1
ATOM 1661 N N . GLU A 1 220 ? 3.872 2.902 17.948 1.00 98.31 220 GLU A N 1
ATOM 1662 C CA . GLU A 1 220 ? 3.449 1.843 18.870 1.00 98.31 220 GLU A CA 1
ATOM 1663 C C . GLU A 1 220 ? 2.009 2.059 19.363 1.00 98.31 220 GLU A C 1
ATOM 1665 O O . GLU A 1 220 ? 1.208 1.122 19.340 1.00 98.31 220 GLU A O 1
ATOM 1670 N N . ASP A 1 221 ? 1.652 3.291 19.737 1.00 98.50 221 ASP A N 1
ATOM 1671 C CA . ASP A 1 221 ? 0.314 3.624 20.233 1.00 98.50 221 ASP A CA 1
ATOM 1672 C C . ASP A 1 221 ? -0.743 3.504 19.126 1.00 98.50 221 ASP A C 1
ATOM 1674 O O . ASP A 1 221 ? -1.807 2.912 19.342 1.00 98.50 221 ASP A O 1
ATOM 1678 N N . ALA A 1 222 ? -0.430 3.981 17.918 1.00 98.19 222 ALA A N 1
ATOM 1679 C CA . ALA A 1 222 ? -1.309 3.865 16.754 1.00 98.19 222 ALA A CA 1
ATOM 1680 C C . ALA A 1 222 ? -1.596 2.394 16.392 1.00 98.19 222 ALA A C 1
ATOM 1682 O O . ALA A 1 222 ? -2.749 1.990 16.204 1.00 98.19 222 ALA A O 1
ATOM 1683 N N . VAL A 1 223 ? -0.555 1.554 16.365 1.00 98.44 223 VAL A N 1
ATOM 1684 C CA . VAL A 1 223 ? -0.682 0.114 16.091 1.00 98.44 223 VAL A CA 1
ATOM 1685 C C . VAL A 1 223 ? -1.434 -0.604 17.202 1.00 98.44 223 VAL A C 1
ATOM 1687 O O . VAL A 1 223 ? -2.311 -1.427 16.925 1.00 98.44 223 VAL A O 1
ATOM 1690 N N . LYS A 1 224 ? -1.140 -0.284 18.465 1.00 98.31 224 LYS A N 1
ATOM 1691 C CA . LYS A 1 224 ? -1.857 -0.840 19.613 1.00 98.31 224 LYS A CA 1
ATOM 1692 C C . LYS A 1 224 ? -3.353 -0.537 19.531 1.00 98.31 224 LYS A C 1
ATOM 1694 O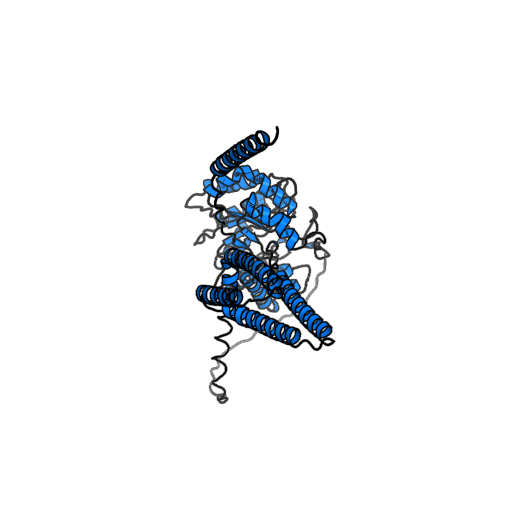 O . LYS A 1 224 ? -4.145 -1.456 19.727 1.00 98.31 224 LYS A O 1
ATOM 1699 N N . SER A 1 225 ? -3.724 0.690 19.162 1.00 97.81 225 SER A N 1
ATOM 1700 C CA . SER A 1 225 ? -5.119 1.096 18.962 1.00 97.81 225 SER A CA 1
ATOM 1701 C C . SER A 1 225 ? -5.822 0.254 17.888 1.00 97.81 225 SER A C 1
ATOM 1703 O O . SER A 1 225 ? -6.900 -0.289 18.139 1.00 97.81 225 SER A O 1
ATOM 1705 N N . LEU A 1 226 ? -5.201 0.029 16.720 1.00 97.38 226 LEU A N 1
ATOM 1706 C CA . LEU A 1 226 ? -5.785 -0.843 15.685 1.00 97.38 226 LEU A CA 1
ATOM 1707 C C . LEU A 1 226 ? -5.952 -2.293 16.149 1.00 97.38 226 LEU A C 1
ATOM 1709 O O . LEU A 1 226 ? -6.970 -2.925 15.856 1.00 97.38 226 LEU A O 1
ATOM 1713 N N . LEU A 1 227 ? -4.976 -2.830 16.882 1.00 97.94 227 LEU A N 1
ATOM 1714 C CA . LEU A 1 227 ? -5.075 -4.178 17.435 1.00 97.94 227 LEU A CA 1
ATOM 1715 C C . LEU A 1 227 ? -6.177 -4.267 18.500 1.00 97.94 227 LEU A C 1
ATOM 1717 O O . LEU A 1 227 ? -6.886 -5.271 18.547 1.00 97.94 227 LEU A O 1
ATOM 1721 N N . ASP A 1 228 ? -6.343 -3.237 19.337 1.00 97.19 228 ASP A N 1
ATOM 1722 C CA . ASP A 1 228 ? -7.426 -3.156 20.326 1.00 97.19 228 ASP A CA 1
ATOM 1723 C C . ASP A 1 228 ? -8.787 -3.139 19.615 1.00 97.19 228 ASP A C 1
ATOM 1725 O O . ASP A 1 228 ? -9.684 -3.905 19.971 1.00 97.19 228 ASP A O 1
ATOM 1729 N N . ARG A 1 229 ? -8.914 -2.357 18.535 1.00 95.62 229 ARG A N 1
ATOM 1730 C CA . ARG A 1 229 ? -10.112 -2.335 17.685 1.00 95.62 229 ARG A CA 1
ATOM 1731 C C . ARG A 1 229 ? -10.404 -3.683 17.032 1.00 95.62 229 ARG A C 1
ATOM 1733 O O . ARG A 1 229 ? -11.556 -4.106 17.033 1.00 95.62 229 ARG A O 1
ATOM 1740 N N . LYS A 1 230 ? -9.390 -4.375 16.500 1.00 95.50 230 LYS A N 1
ATOM 1741 C CA . LYS A 1 230 ? -9.546 -5.725 15.929 1.00 95.50 230 LYS A CA 1
ATOM 1742 C C . LYS A 1 230 ? -10.060 -6.706 16.981 1.00 95.50 230 LYS A C 1
ATOM 1744 O O . LYS A 1 230 ? -10.969 -7.476 16.698 1.00 95.50 230 LYS A O 1
ATOM 1749 N N . SER A 1 231 ? -9.509 -6.659 18.194 1.00 94.62 231 SER A N 1
ATOM 1750 C CA . SER A 1 231 ? -9.951 -7.498 19.314 1.00 94.62 231 SER A CA 1
ATOM 1751 C C . SER A 1 231 ? -11.374 -7.177 19.787 1.00 94.62 231 SER A C 1
ATOM 1753 O O . SER A 1 231 ? -12.067 -8.076 20.251 1.00 94.62 231 SER A O 1
ATOM 1755 N N . ALA A 1 232 ? -11.809 -5.920 19.672 1.00 94.19 232 ALA A N 1
ATOM 1756 C CA . ALA A 1 232 ? -13.145 -5.473 20.062 1.00 94.19 232 ALA A CA 1
ATOM 1757 C C . ALA A 1 232 ? -14.210 -5.626 18.957 1.00 94.19 232 ALA A C 1
ATOM 1759 O O . ALA A 1 232 ? -15.391 -5.389 19.219 1.00 94.19 232 ALA A O 1
ATOM 1760 N N . ALA A 1 233 ? -13.820 -5.985 17.730 1.00 91.75 233 ALA A N 1
ATOM 1761 C CA . ALA A 1 233 ? -14.744 -6.121 16.611 1.00 91.75 233 ALA A CA 1
ATOM 1762 C C . ALA A 1 233 ? -15.759 -7.247 16.864 1.00 91.75 233 ALA A C 1
ATOM 1764 O O . ALA A 1 233 ? -15.402 -8.352 17.273 1.00 91.75 233 ALA A O 1
ATOM 1765 N N . SER A 1 234 ? -17.037 -6.962 16.613 1.00 87.06 234 SER A N 1
ATOM 1766 C CA . SER A 1 234 ? -18.124 -7.931 16.750 1.00 87.06 234 SER A CA 1
ATOM 1767 C C . SER A 1 234 ? -18.445 -8.592 15.404 1.00 87.06 234 SER A C 1
ATOM 1769 O O . SER A 1 234 ? -18.113 -8.035 14.357 1.00 87.06 234 SER A O 1
ATOM 1771 N N . PRO A 1 235 ? -19.141 -9.744 15.395 1.00 83.38 235 PRO A N 1
ATOM 1772 C CA . PRO A 1 235 ? -19.618 -10.360 14.156 1.00 83.38 235 PRO A CA 1
ATOM 1773 C C . PRO A 1 235 ? -20.484 -9.431 13.288 1.00 83.38 235 PRO A C 1
ATOM 1775 O O . PRO A 1 235 ? -20.424 -9.524 12.070 1.00 83.38 235 PRO A O 1
ATOM 1778 N N . ASP A 1 236 ? -21.234 -8.508 13.902 1.00 83.19 236 ASP A N 1
ATOM 1779 C CA . ASP A 1 236 ? -22.092 -7.542 13.193 1.00 83.19 236 ASP A CA 1
ATOM 1780 C C . ASP A 1 236 ? -21.315 -6.354 12.596 1.00 83.19 236 ASP A C 1
ATOM 1782 O O . ASP A 1 236 ? -21.828 -5.626 11.747 1.00 83.19 236 ASP A O 1
ATOM 1786 N N . ARG A 1 237 ? -20.087 -6.117 13.072 1.00 83.06 237 ARG A N 1
ATOM 1787 C CA . ARG A 1 237 ? -19.172 -5.069 12.591 1.00 83.06 237 ARG A CA 1
ATOM 1788 C C . ARG A 1 237 ? -17.754 -5.640 12.492 1.00 83.06 237 ARG A C 1
ATOM 1790 O O . ARG A 1 237 ? -16.880 -5.255 13.279 1.00 83.06 237 ARG A O 1
ATOM 1797 N N . PRO A 1 238 ? -17.528 -6.590 11.572 1.00 86.19 238 PRO A N 1
ATOM 1798 C CA . PRO A 1 238 ? -16.271 -7.310 11.496 1.00 86.19 238 PRO A CA 1
ATOM 1799 C C . PRO A 1 238 ? -15.151 -6.385 11.029 1.00 86.19 238 PRO A C 1
ATOM 1801 O O . PRO A 1 238 ? -15.324 -5.549 10.144 1.00 86.19 238 PRO A O 1
ATOM 1804 N N . PHE A 1 239 ? -13.972 -6.569 11.618 1.00 93.56 239 PHE A N 1
ATOM 1805 C CA . PHE A 1 239 ? -12.762 -5.865 11.216 1.00 93.56 239 PHE A CA 1
ATOM 1806 C C . PHE A 1 239 ? -11.677 -6.868 10.830 1.00 93.56 239 PHE A C 1
ATOM 1808 O O . PHE A 1 239 ? -10.923 -7.379 11.665 1.00 93.56 239 PHE A O 1
ATOM 1815 N N . LEU A 1 240 ? -11.593 -7.149 9.531 1.00 95.56 240 LEU A N 1
ATOM 1816 C CA . LEU A 1 240 ? -10.596 -8.048 8.959 1.00 95.56 240 LEU A CA 1
ATOM 1817 C C . LEU A 1 240 ? -9.269 -7.319 8.713 1.00 95.56 240 LEU A C 1
ATOM 1819 O O . LEU A 1 240 ? -8.808 -7.202 7.583 1.00 95.56 240 LEU A O 1
ATOM 1823 N N . LEU A 1 241 ? -8.641 -6.825 9.783 1.00 97.69 241 LEU A N 1
ATOM 1824 C CA . LEU A 1 241 ? -7.276 -6.302 9.712 1.00 97.69 241 LEU A CA 1
ATOM 1825 C C . LEU A 1 241 ? -6.316 -7.440 9.346 1.00 97.69 241 LEU A C 1
ATOM 1827 O O . LEU A 1 241 ? -6.121 -8.347 10.160 1.00 97.69 241 LEU A O 1
ATOM 1831 N N . ALA A 1 242 ? -5.753 -7.387 8.141 1.00 97.69 242 ALA A N 1
ATOM 1832 C CA . ALA A 1 242 ? -4.865 -8.413 7.592 1.00 97.69 242 ALA A CA 1
ATOM 1833 C C . ALA A 1 242 ? -3.385 -8.026 7.676 1.00 97.69 242 ALA A C 1
ATOM 1835 O O . ALA A 1 242 ? -2.511 -8.896 7.688 1.00 97.69 242 ALA A O 1
ATOM 1836 N N . GLY A 1 243 ? -3.089 -6.729 7.741 1.00 97.94 243 GLY A N 1
ATOM 1837 C CA . GLY A 1 243 ? -1.715 -6.260 7.788 1.00 97.94 243 GLY A CA 1
ATOM 1838 C C . GLY A 1 243 ? -1.581 -4.818 8.242 1.00 97.94 243 GLY A C 1
ATOM 1839 O O . GLY A 1 243 ? -2.469 -3.994 8.026 1.00 97.94 243 GLY A O 1
ATOM 1840 N N . ILE A 1 244 ? -0.445 -4.545 8.870 1.00 98.50 244 ILE A N 1
ATOM 1841 C CA . ILE A 1 244 ? 0.013 -3.220 9.269 1.00 98.50 244 ILE A CA 1
ATOM 1842 C C . ILE A 1 244 ? 1.316 -2.949 8.533 1.00 98.50 244 ILE A C 1
ATOM 1844 O O . ILE A 1 244 ? 2.230 -3.774 8.578 1.00 98.50 244 ILE A O 1
ATOM 1848 N N . LEU A 1 245 ? 1.391 -1.821 7.839 1.00 98.12 245 LEU A N 1
ATOM 1849 C CA . LEU A 1 245 ? 2.498 -1.487 6.962 1.00 98.12 245 LEU A CA 1
ATOM 1850 C C . LEU A 1 245 ? 2.978 -0.049 7.175 1.00 98.12 245 LEU A C 1
ATOM 1852 O O . LEU A 1 245 ? 2.314 0.767 7.816 1.00 98.12 245 LEU A O 1
ATOM 1856 N N . PHE A 1 246 ? 4.147 0.249 6.617 1.00 97.31 246 PHE A N 1
ATOM 1857 C CA . PHE A 1 246 ? 4.658 1.609 6.510 1.00 97.31 246 PHE A CA 1
ATOM 1858 C C . PHE A 1 246 ? 5.149 1.880 5.096 1.00 97.31 246 PHE A C 1
ATOM 1860 O O . PHE A 1 246 ? 5.882 1.069 4.518 1.00 97.31 246 PHE A O 1
ATOM 1867 N N . ASN A 1 247 ? 4.769 3.031 4.549 1.00 94.62 247 ASN A N 1
ATOM 1868 C CA . ASN A 1 247 ? 5.073 3.376 3.171 1.00 94.62 247 ASN A CA 1
ATOM 1869 C C . ASN A 1 247 ? 5.337 4.862 2.954 1.00 94.62 247 ASN A C 1
ATOM 1871 O O . ASN A 1 247 ? 5.217 5.683 3.867 1.00 94.62 247 ASN A O 1
ATOM 1875 N N . CYS A 1 248 ? 5.745 5.194 1.726 1.00 89.12 248 CYS A N 1
ATOM 1876 C CA . CYS A 1 248 ? 5.902 6.572 1.262 1.00 89.12 248 CYS A CA 1
ATOM 1877 C C . CYS A 1 248 ? 6.760 7.446 2.199 1.00 89.12 248 CYS A C 1
ATOM 1879 O O . CYS A 1 248 ? 6.516 8.640 2.372 1.00 89.12 248 CYS A O 1
ATOM 1881 N N . SER A 1 249 ? 7.762 6.817 2.817 1.00 91.00 249 SER A N 1
ATOM 1882 C CA . SER A 1 249 ? 8.688 7.387 3.798 1.00 91.00 249 SER A CA 1
ATOM 1883 C C . SER A 1 249 ? 10.101 6.884 3.524 1.00 91.00 249 SER A C 1
ATOM 1885 O O . SER A 1 249 ? 10.286 5.920 2.778 1.00 91.00 249 SER A O 1
ATOM 1887 N N . GLU A 1 250 ? 11.102 7.523 4.125 1.00 90.12 250 GLU A N 1
ATOM 1888 C CA . GLU A 1 250 ? 12.483 7.046 4.034 1.00 90.12 250 GLU A CA 1
ATOM 1889 C C . GLU A 1 250 ? 12.616 5.638 4.640 1.00 90.12 250 GLU A C 1
ATOM 1891 O O . GLU A 1 250 ? 11.991 5.355 5.672 1.00 90.12 250 GLU A O 1
ATOM 1896 N N . PRO A 1 251 ? 13.459 4.759 4.072 1.00 91.31 251 PRO A N 1
ATOM 1897 C CA . PRO A 1 251 ? 13.668 3.430 4.627 1.00 91.31 251 PRO A CA 1
ATOM 1898 C C . PRO A 1 251 ? 14.242 3.488 6.046 1.00 91.31 251 PRO A C 1
ATOM 1900 O O . PRO A 1 251 ? 13.926 2.632 6.867 1.00 91.31 251 PRO A O 1
ATOM 1903 N N . GLU A 1 252 ? 15.023 4.511 6.394 1.00 93.50 252 GLU A N 1
ATOM 1904 C CA . GLU A 1 252 ? 15.493 4.711 7.762 1.00 93.50 252 GLU A CA 1
ATOM 1905 C C . GLU A 1 252 ? 14.339 4.986 8.744 1.00 93.50 252 GLU A C 1
ATOM 1907 O O . GLU A 1 252 ? 14.269 4.344 9.790 1.00 93.50 252 GLU A O 1
ATOM 1912 N N . ALA A 1 253 ? 13.396 5.870 8.396 1.00 94.88 253 ALA A N 1
ATOM 1913 C CA . ALA A 1 253 ? 12.231 6.170 9.237 1.00 94.88 253 ALA A CA 1
ATOM 1914 C C . ALA A 1 253 ? 11.313 4.946 9.405 1.00 94.88 253 ALA A C 1
ATOM 1916 O O . ALA A 1 253 ? 10.815 4.666 10.500 1.00 94.88 253 ALA A O 1
ATOM 1917 N N . ILE A 1 254 ? 11.137 4.171 8.331 1.00 96.50 254 ILE A N 1
ATOM 1918 C CA . ILE A 1 254 ? 10.403 2.901 8.371 1.00 96.50 254 ILE A CA 1
ATOM 1919 C C . ILE A 1 254 ? 11.127 1.887 9.258 1.00 96.50 254 ILE A C 1
ATOM 1921 O O . ILE A 1 254 ? 10.490 1.240 10.083 1.00 96.50 254 ILE A O 1
ATOM 1925 N N . THR A 1 255 ? 12.454 1.790 9.164 1.00 96.81 255 THR A N 1
ATOM 1926 C CA . THR A 1 255 ? 13.261 0.902 10.018 1.00 96.81 255 THR A CA 1
ATOM 1927 C C . THR A 1 255 ? 13.075 1.232 11.497 1.00 96.81 255 THR A C 1
ATOM 1929 O O . THR A 1 255 ? 12.813 0.335 12.295 1.00 96.81 255 THR A O 1
ATOM 1932 N N . GLU A 1 256 ? 13.160 2.510 11.866 1.00 97.81 256 GLU A N 1
ATOM 1933 C CA . GLU A 1 256 ? 12.950 2.971 13.244 1.00 97.81 256 GLU A CA 1
ATOM 1934 C C . GLU A 1 256 ? 11.519 2.661 13.731 1.00 97.81 256 GLU A C 1
ATOM 1936 O O . GLU A 1 256 ? 11.323 2.214 14.861 1.00 97.81 256 GLU A O 1
ATOM 1941 N N . SER A 1 257 ? 10.518 2.792 12.855 1.00 98.12 257 SER A N 1
ATOM 1942 C CA . SER A 1 257 ? 9.119 2.447 13.153 1.00 98.12 257 SER A CA 1
ATOM 1943 C C . SER A 1 257 ? 8.913 0.937 13.349 1.00 98.12 257 SER A C 1
ATOM 1945 O O . SER A 1 257 ? 8.278 0.510 14.311 1.00 98.12 257 SER A O 1
ATOM 1947 N N . LEU A 1 258 ? 9.514 0.100 12.499 1.00 98.06 258 LEU A N 1
ATOM 1948 C CA . LEU A 1 258 ? 9.488 -1.364 12.624 1.00 98.06 258 LEU A CA 1
ATOM 1949 C C . LEU A 1 258 ? 10.213 -1.863 13.888 1.00 98.06 258 LEU A C 1
ATOM 1951 O O . LEU A 1 258 ? 9.842 -2.894 14.465 1.00 98.06 258 LEU A O 1
ATOM 1955 N N . GLN A 1 259 ? 11.253 -1.147 14.324 1.00 97.50 259 GLN A N 1
ATOM 1956 C CA . GLN A 1 259 ? 11.942 -1.403 15.590 1.00 97.50 259 GLN A CA 1
ATOM 1957 C C . GLN A 1 259 ? 11.058 -1.049 16.789 1.00 97.50 259 GLN A C 1
ATOM 1959 O O . GLN A 1 259 ? 10.955 -1.859 17.714 1.00 97.50 259 GLN A O 1
ATOM 1964 N N . ALA A 1 260 ? 10.371 0.098 16.746 1.00 97.62 260 ALA A N 1
ATOM 1965 C CA . ALA A 1 260 ? 9.439 0.522 17.793 1.00 97.62 260 ALA A CA 1
ATOM 1966 C C . ALA A 1 260 ? 8.304 -0.493 18.021 1.00 97.62 260 ALA A C 1
ATOM 1968 O O . ALA A 1 260 ? 7.838 -0.657 19.140 1.00 97.62 260 ALA A O 1
ATOM 1969 N N . LEU A 1 261 ? 7.915 -1.261 16.996 1.00 97.69 261 LEU A N 1
ATOM 1970 C CA . LEU A 1 261 ? 6.884 -2.299 17.116 1.00 97.69 261 LEU A CA 1
ATOM 1971 C C . LEU A 1 261 ? 7.334 -3.611 17.771 1.00 97.69 261 LEU A C 1
ATOM 1973 O O . LEU A 1 261 ? 6.506 -4.510 17.935 1.00 97.69 261 LEU A O 1
ATOM 1977 N N . SER A 1 262 ? 8.604 -3.759 18.161 1.00 96.12 262 SER A N 1
ATOM 1978 C CA . SER A 1 262 ? 9.110 -4.973 18.823 1.00 96.12 262 SER A CA 1
ATOM 1979 C C . SER A 1 262 ? 8.208 -5.488 19.969 1.00 96.12 262 SER A C 1
ATOM 1981 O O . SER A 1 262 ? 7.878 -6.680 19.954 1.00 96.12 262 SER A O 1
ATOM 1983 N N . PRO A 1 263 ? 7.693 -4.635 20.887 1.00 97.00 263 PRO A N 1
ATOM 1984 C CA . PRO A 1 263 ? 6.807 -5.072 21.973 1.00 97.00 263 PRO A CA 1
ATOM 1985 C C . PRO A 1 263 ? 5.463 -5.655 21.504 1.00 97.00 263 PRO A C 1
ATOM 1987 O O . PRO A 1 263 ? 4.836 -6.424 22.232 1.00 97.00 263 PRO A O 1
ATOM 1990 N N . LEU A 1 264 ? 5.010 -5.316 20.291 1.00 97.19 264 LEU A N 1
ATOM 1991 C CA . LEU A 1 264 ? 3.697 -5.697 19.761 1.00 97.19 264 LEU A CA 1
ATOM 1992 C C . LEU A 1 264 ? 3.743 -6.899 18.807 1.00 97.19 264 LEU A C 1
ATOM 1994 O O . LEU A 1 264 ? 2.691 -7.443 18.469 1.00 97.19 264 LEU A O 1
ATOM 1998 N N . ARG A 1 265 ? 4.926 -7.382 18.408 1.00 93.94 265 ARG A N 1
ATOM 1999 C CA . ARG A 1 265 ? 5.061 -8.437 17.381 1.00 93.94 265 ARG A CA 1
ATOM 2000 C C . ARG A 1 265 ? 4.346 -9.736 17.728 1.00 93.94 265 ARG A C 1
ATOM 2002 O O . ARG A 1 265 ? 3.630 -10.279 16.891 1.00 93.94 265 ARG A O 1
ATOM 2009 N N . SER A 1 266 ? 4.494 -10.225 18.959 1.00 94.94 266 SER A N 1
ATOM 2010 C CA . SER A 1 266 ? 3.815 -11.452 19.400 1.00 94.94 266 SER A CA 1
ATOM 2011 C C . SER A 1 266 ? 2.296 -11.295 19.375 1.00 94.94 266 SER A C 1
ATOM 2013 O O . SER A 1 266 ? 1.579 -12.232 19.035 1.00 94.94 266 SER A O 1
ATOM 2015 N N . ARG A 1 267 ? 1.805 -10.091 19.690 1.00 96.44 267 ARG A N 1
ATOM 2016 C CA . ARG A 1 267 ? 0.380 -9.766 19.642 1.00 96.44 267 ARG A CA 1
ATOM 2017 C C . ARG A 1 267 ? -0.134 -9.719 18.202 1.00 96.44 267 ARG A C 1
ATOM 2019 O O . ARG A 1 267 ? -1.200 -10.261 17.937 1.00 96.44 267 ARG A O 1
ATOM 2026 N N . MET A 1 268 ? 0.622 -9.120 17.281 1.00 96.38 268 MET A N 1
ATOM 2027 C CA . MET A 1 268 ? 0.293 -9.116 15.851 1.00 96.38 268 MET A CA 1
ATOM 2028 C C . MET A 1 268 ? 0.251 -10.538 15.284 1.00 96.38 268 MET A C 1
ATOM 2030 O O . MET A 1 268 ? -0.723 -10.901 14.632 1.00 96.38 268 MET A O 1
ATOM 2034 N N . ALA A 1 269 ? 1.252 -11.365 15.604 1.00 93.56 269 ALA A N 1
ATOM 2035 C CA . ALA A 1 269 ? 1.305 -12.760 15.175 1.00 93.56 269 ALA A CA 1
ATOM 2036 C C . ALA A 1 269 ? 0.122 -13.580 15.717 1.00 93.56 269 ALA A C 1
ATOM 2038 O O . ALA A 1 269 ? -0.512 -14.311 14.963 1.00 93.56 269 ALA A O 1
ATOM 2039 N N . ALA A 1 270 ? -0.227 -13.420 16.999 1.00 95.31 270 ALA A N 1
ATOM 2040 C CA . ALA A 1 270 ? -1.387 -14.086 17.597 1.00 95.31 270 ALA A CA 1
ATOM 2041 C C . ALA A 1 270 ? -2.726 -13.639 16.981 1.00 95.31 270 ALA A C 1
ATOM 2043 O O . ALA A 1 270 ? -3.699 -14.387 17.014 1.00 95.31 270 ALA A O 1
ATOM 2044 N N . ALA A 1 271 ? -2.774 -12.426 16.428 1.00 94.94 271 ALA A N 1
ATOM 2045 C CA . ALA A 1 271 ? -3.935 -11.878 15.741 1.00 94.94 271 ALA A CA 1
ATOM 2046 C C . ALA A 1 271 ? -3.938 -12.153 14.222 1.00 94.94 271 ALA A C 1
ATOM 2048 O O . ALA A 1 271 ? -4.832 -11.655 13.540 1.00 94.94 271 ALA A O 1
ATOM 2049 N N . ASP A 1 272 ? -2.960 -12.900 13.697 1.00 95.25 272 ASP A N 1
ATOM 2050 C CA . ASP A 1 272 ? -2.745 -13.123 12.257 1.00 95.25 272 ASP A CA 1
ATOM 2051 C C . ASP A 1 272 ? -2.676 -11.812 11.442 1.00 95.25 272 ASP A C 1
ATOM 2053 O O . ASP A 1 272 ? -3.230 -11.674 10.353 1.00 95.25 272 ASP A O 1
ATOM 2057 N N . VAL A 1 273 ? -2.008 -10.799 12.005 1.00 97.25 273 VAL A N 1
ATOM 2058 C CA . VAL A 1 273 ? -1.760 -9.512 11.344 1.00 97.25 273 VAL A CA 1
ATOM 2059 C C . VAL A 1 273 ? -0.332 -9.497 10.817 1.00 97.25 273 VAL A C 1
ATOM 2061 O O . VAL A 1 273 ? 0.629 -9.525 11.592 1.00 97.25 273 VAL A O 1
ATOM 2064 N N . LYS A 1 274 ? -0.184 -9.424 9.492 1.00 96.62 274 LYS A N 1
ATOM 2065 C CA . LYS A 1 274 ? 1.128 -9.339 8.842 1.00 96.62 274 LYS A CA 1
ATOM 2066 C C . LYS A 1 274 ? 1.757 -7.964 9.057 1.00 96.62 274 LYS A C 1
ATOM 2068 O O . LYS A 1 274 ? 1.060 -6.954 9.118 1.00 96.62 274 LYS A O 1
ATOM 2073 N N . LEU A 1 275 ? 3.081 -7.923 9.138 1.00 97.38 275 LEU A N 1
ATOM 2074 C CA . LEU A 1 275 ? 3.840 -6.675 9.147 1.00 97.38 275 LEU A CA 1
ATOM 2075 C C . LEU A 1 275 ? 4.410 -6.421 7.751 1.00 97.38 275 LEU A C 1
ATOM 2077 O O . LEU A 1 275 ? 4.946 -7.349 7.137 1.00 97.38 275 LEU A O 1
ATOM 2081 N N . GLY A 1 276 ? 4.304 -5.189 7.257 1.00 95.69 276 GLY A N 1
ATOM 2082 C CA . GLY A 1 276 ? 4.755 -4.826 5.919 1.00 95.69 276 GLY A CA 1
ATOM 2083 C C . GLY A 1 276 ? 5.520 -3.517 5.816 1.00 95.69 276 GLY A C 1
ATOM 2084 O O . GLY A 1 276 ? 5.476 -2.681 6.715 1.00 95.69 276 GLY A O 1
ATOM 2085 N N . ALA A 1 277 ? 6.228 -3.339 4.704 1.00 94.88 277 ALA A N 1
ATOM 2086 C CA . ALA A 1 277 ? 6.944 -2.105 4.405 1.00 94.88 277 ALA A CA 1
ATOM 2087 C C . ALA A 1 277 ? 7.195 -1.925 2.901 1.00 94.88 277 ALA A C 1
ATOM 2089 O O . ALA A 1 277 ? 7.574 -2.869 2.206 1.00 94.88 277 ALA A O 1
ATOM 2090 N N . TYR A 1 278 ? 7.040 -0.696 2.409 1.00 90.50 278 TYR A N 1
ATOM 2091 C CA . TYR A 1 278 ? 7.415 -0.308 1.046 1.00 90.50 278 TYR A CA 1
ATOM 2092 C C . TYR A 1 278 ? 7.844 1.166 1.004 1.00 90.50 278 TYR A C 1
ATOM 2094 O O . TYR A 1 278 ? 7.038 2.082 0.852 1.00 90.50 278 TYR A O 1
ATOM 2102 N N . ALA A 1 279 ? 9.142 1.396 1.223 1.00 87.00 279 ALA A N 1
ATOM 2103 C CA . ALA A 1 279 ? 9.716 2.730 1.371 1.00 87.00 279 ALA A CA 1
ATOM 2104 C C . ALA A 1 279 ? 9.994 3.428 0.035 1.00 87.00 279 ALA A C 1
ATOM 2106 O O . ALA A 1 279 ? 10.109 2.803 -1.020 1.00 87.00 279 ALA A O 1
ATOM 2107 N N . ASN A 1 280 ? 10.190 4.742 0.120 1.00 79.62 280 ASN A N 1
ATOM 2108 C CA . ASN A 1 280 ? 10.665 5.546 -0.995 1.00 79.62 280 ASN A CA 1
ATOM 2109 C C . ASN A 1 280 ? 12.181 5.396 -1.157 1.00 79.62 280 ASN A C 1
ATOM 2111 O O . ASN A 1 280 ? 12.926 5.353 -0.181 1.00 79.62 280 ASN A O 1
ATOM 2115 N N . ARG A 1 281 ? 12.652 5.430 -2.406 1.00 69.12 281 ARG A N 1
ATOM 2116 C CA . ARG A 1 281 ? 14.075 5.655 -2.745 1.00 69.12 281 ARG A CA 1
ATOM 2117 C C . ARG A 1 281 ? 14.346 7.106 -3.160 1.00 69.12 281 ARG A C 1
ATOM 2119 O O . ARG A 1 281 ? 15.347 7.412 -3.802 1.00 69.12 281 ARG A O 1
ATOM 2126 N N . LEU A 1 282 ? 13.412 7.985 -2.820 1.00 61.53 282 LEU A N 1
ATOM 2127 C CA . LEU A 1 282 ? 13.423 9.401 -3.150 1.00 61.53 282 LEU A CA 1
ATOM 2128 C C . LEU A 1 282 ? 14.209 10.189 -2.100 1.00 61.53 282 LEU A C 1
ATOM 2130 O O . LEU A 1 282 ? 14.440 9.724 -0.981 1.00 61.53 282 LEU A O 1
ATOM 2134 N N . THR A 1 283 ? 14.627 11.390 -2.478 1.00 57.19 283 THR A N 1
ATOM 2135 C CA . THR A 1 283 ? 15.176 12.389 -1.559 1.00 57.19 283 THR A CA 1
ATOM 2136 C C . THR A 1 283 ? 14.184 12.694 -0.427 1.00 57.19 283 THR A C 1
ATOM 2138 O O . THR A 1 283 ? 12.975 12.531 -0.621 1.00 57.19 283 THR A O 1
ATOM 2141 N N . PRO A 1 284 ? 14.671 13.104 0.764 1.00 58.25 284 PRO A N 1
ATOM 2142 C CA . PRO A 1 284 ? 13.813 13.366 1.913 1.00 58.25 284 PRO A CA 1
ATOM 2143 C C . PRO A 1 284 ? 12.648 14.291 1.545 1.00 58.25 284 PRO A C 1
ATOM 2145 O O . PRO A 1 284 ? 12.847 15.355 0.957 1.00 58.25 284 PRO A O 1
ATOM 2148 N N . ILE A 1 285 ? 11.430 13.883 1.900 1.00 59.62 285 ILE A N 1
ATOM 2149 C CA . ILE A 1 285 ? 10.224 14.674 1.648 1.00 59.62 285 ILE A CA 1
ATOM 2150 C C . ILE A 1 285 ? 10.049 15.678 2.782 1.00 59.62 285 ILE A C 1
ATOM 2152 O O . ILE A 1 285 ? 9.953 15.284 3.951 1.00 59.62 285 ILE A O 1
ATOM 2156 N N . ALA A 1 286 ? 10.020 16.964 2.430 1.00 57.53 286 ALA A N 1
ATOM 2157 C CA . ALA A 1 286 ? 9.766 18.041 3.376 1.00 57.53 286 ALA A CA 1
ATOM 2158 C C . ALA A 1 286 ? 8.398 17.860 4.055 1.00 57.53 286 ALA A C 1
ATOM 2160 O O . ALA A 1 286 ? 7.456 17.331 3.467 1.00 57.53 286 ALA A O 1
ATOM 2161 N N . SER A 1 287 ? 8.287 18.282 5.314 1.00 55.91 287 SER A N 1
ATOM 2162 C CA . SER A 1 287 ? 7.067 18.114 6.117 1.00 55.91 287 SER A CA 1
ATOM 2163 C C . SER A 1 287 ? 5.860 18.894 5.586 1.00 55.91 287 SER A C 1
ATOM 2165 O O . SER A 1 287 ? 4.731 18.579 5.936 1.00 55.91 287 SER A O 1
ATOM 2167 N N . ASP A 1 288 ? 6.095 19.918 4.772 1.00 56.12 288 ASP A N 1
ATOM 2168 C CA . ASP A 1 288 ? 5.094 20.778 4.146 1.00 56.12 288 ASP A CA 1
ATOM 2169 C C . ASP A 1 288 ? 4.830 20.435 2.670 1.00 56.12 288 ASP A C 1
ATOM 2171 O O . ASP A 1 288 ? 4.113 21.175 1.998 1.00 56.12 288 ASP A O 1
ATOM 2175 N N . TRP A 1 289 ? 5.377 19.322 2.166 1.00 58.81 289 TRP A N 1
ATOM 2176 C CA . TRP A 1 289 ? 5.211 18.912 0.772 1.00 58.81 289 TRP A CA 1
ATOM 2177 C C . TRP A 1 289 ? 3.735 18.684 0.413 1.00 58.81 289 TRP A C 1
ATOM 2179 O O . TRP A 1 289 ? 2.989 18.064 1.174 1.00 58.81 289 TRP A O 1
ATOM 2189 N N . SER A 1 290 ? 3.345 19.161 -0.769 1.00 52.50 290 SER A N 1
ATOM 2190 C CA . SER A 1 290 ? 2.004 19.037 -1.342 1.00 52.50 290 SER A CA 1
ATOM 2191 C C . SER A 1 290 ? 2.120 18.659 -2.815 1.00 52.50 290 SER A C 1
ATOM 2193 O O . SER A 1 290 ? 2.960 19.208 -3.538 1.00 52.50 290 SER A O 1
ATOM 2195 N N . LEU A 1 291 ? 1.263 17.736 -3.259 1.00 54.62 291 LEU A N 1
ATOM 2196 C CA . LEU A 1 291 ? 1.245 17.294 -4.654 1.00 54.62 291 LEU A CA 1
ATOM 2197 C C . LEU A 1 291 ? 0.868 18.455 -5.592 1.00 54.62 291 LEU A C 1
ATOM 2199 O O . LEU A 1 291 ? 1.456 18.591 -6.659 1.00 54.62 291 LEU A O 1
ATOM 2203 N N . GLU A 1 292 ? -0.044 19.333 -5.163 1.00 49.41 292 GLU A N 1
ATOM 2204 C CA . GLU A 1 292 ? -0.523 20.488 -5.937 1.00 49.41 292 GLU A CA 1
ATOM 2205 C C . GLU A 1 292 ? 0.578 21.531 -6.208 1.00 49.41 292 GLU A C 1
ATOM 2207 O O . GLU A 1 292 ? 0.579 22.198 -7.244 1.00 49.41 292 GLU A O 1
ATOM 2212 N N . THR A 1 293 ? 1.531 21.681 -5.284 1.00 44.31 293 THR A N 1
ATOM 2213 C CA . THR A 1 293 ? 2.562 22.737 -5.340 1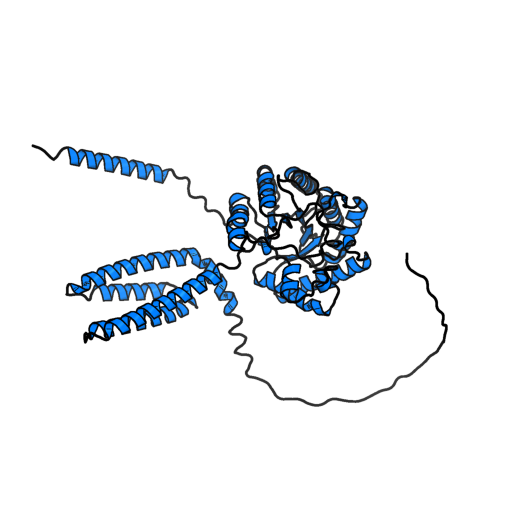.00 44.31 293 THR A CA 1
ATOM 2214 C C . THR A 1 293 ? 3.918 22.261 -5.863 1.00 44.31 293 THR A C 1
ATOM 2216 O O . THR A 1 293 ? 4.818 23.080 -6.076 1.00 44.31 293 THR A O 1
ATOM 2219 N N . SER A 1 294 ? 4.088 20.956 -6.094 1.00 47.69 294 SER A N 1
ATOM 2220 C CA . SER A 1 294 ? 5.365 20.387 -6.523 1.00 47.69 294 SER A CA 1
ATOM 2221 C C . SER A 1 294 ? 5.680 20.745 -7.978 1.00 47.69 294 SER A C 1
ATOM 2223 O O . SER A 1 294 ? 5.070 20.244 -8.920 1.00 47.69 294 SER A O 1
ATOM 2225 N N . ALA A 1 295 ? 6.684 21.602 -8.170 1.00 43.91 295 ALA A N 1
ATOM 2226 C CA . ALA A 1 295 ? 7.123 22.042 -9.490 1.00 43.91 295 ALA A CA 1
ATOM 2227 C C . ALA A 1 295 ? 8.154 21.112 -10.151 1.00 43.91 295 ALA A C 1
ATOM 2229 O O . ALA A 1 295 ? 8.513 21.374 -11.287 1.00 43.91 295 ALA A O 1
ATOM 2230 N N . GLU A 1 296 ? 8.654 20.058 -9.499 1.00 44.62 296 GLU A N 1
ATOM 2231 C CA . GLU A 1 296 ? 9.598 19.098 -10.099 1.00 44.62 296 GLU A CA 1
ATOM 2232 C C . GLU A 1 296 ? 9.360 17.673 -9.566 1.00 44.62 296 GLU A C 1
ATOM 2234 O O . GLU A 1 296 ? 8.933 17.526 -8.416 1.00 44.62 296 GLU A O 1
ATOM 2239 N N . PRO A 1 297 ? 9.647 16.614 -10.355 1.00 51.03 297 PRO A N 1
ATOM 2240 C CA . PRO A 1 297 ? 9.666 15.245 -9.857 1.00 51.03 297 PRO A CA 1
ATOM 2241 C C . PRO A 1 297 ? 10.664 15.121 -8.710 1.00 51.03 297 PRO A C 1
ATOM 2243 O O . PRO A 1 297 ? 11.781 15.644 -8.780 1.00 51.03 297 PRO A O 1
ATOM 2246 N N . GLN A 1 298 ? 10.287 14.407 -7.652 1.00 57.75 298 GLN A N 1
ATOM 2247 C CA . GLN A 1 298 ? 11.191 14.232 -6.529 1.00 57.75 298 GLN A CA 1
ATOM 2248 C C . GLN A 1 298 ? 12.389 13.380 -6.953 1.00 57.75 298 GLN A C 1
ATOM 2250 O O . GLN A 1 298 ? 12.236 12.280 -7.483 1.00 57.75 298 GLN A O 1
ATOM 2255 N N . ALA A 1 299 ? 13.597 13.905 -6.752 1.00 56.66 299 ALA A N 1
ATOM 2256 C CA . ALA A 1 299 ? 14.803 13.229 -7.204 1.00 56.66 299 ALA A CA 1
ATOM 2257 C C . ALA A 1 299 ? 14.997 11.912 -6.445 1.00 56.66 299 ALA A C 1
ATOM 2259 O O . ALA A 1 299 ? 14.804 11.857 -5.225 1.00 56.66 299 ALA A O 1
ATOM 2260 N N . LEU A 1 300 ? 15.424 10.870 -7.161 1.00 60.50 300 LEU A N 1
ATOM 2261 C CA . LEU A 1 300 ? 15.963 9.662 -6.545 1.00 60.50 300 LEU A CA 1
ATOM 2262 C C . LEU A 1 300 ? 17.234 10.007 -5.764 1.00 60.50 300 LEU A C 1
ATOM 2264 O O . LEU A 1 300 ? 17.983 10.910 -6.129 1.00 60.50 300 LEU A O 1
ATOM 2268 N N . ARG A 1 301 ? 17.473 9.280 -4.675 1.00 66.62 301 ARG A N 1
ATOM 2269 C CA . ARG A 1 301 ? 18.721 9.385 -3.921 1.00 66.62 301 ARG A CA 1
ATOM 2270 C C . ARG A 1 301 ? 19.861 8.719 -4.686 1.00 66.62 301 ARG A C 1
ATOM 2272 O O . ARG A 1 301 ? 19.784 7.533 -4.997 1.00 66.62 301 ARG A O 1
ATOM 2279 N N . ASP A 1 302 ? 20.950 9.452 -4.902 1.00 68.12 302 ASP A N 1
ATOM 2280 C CA . ASP A 1 302 ? 22.154 8.921 -5.558 1.00 68.12 302 ASP A CA 1
ATOM 2281 C C . ASP A 1 302 ? 22.893 7.882 -4.696 1.00 68.12 302 ASP A C 1
ATOM 2283 O O . ASP A 1 302 ? 23.655 7.063 -5.209 1.00 68.12 302 ASP A O 1
ATOM 2287 N N . ASP A 1 303 ? 22.676 7.896 -3.375 1.00 72.75 303 ASP A N 1
ATOM 2288 C CA . ASP A 1 303 ? 23.363 7.016 -2.427 1.00 72.75 303 ASP A CA 1
ATOM 2289 C C . ASP A 1 303 ? 22.690 5.645 -2.240 1.00 72.75 303 ASP A C 1
ATOM 2291 O O . ASP A 1 303 ? 23.230 4.789 -1.535 1.00 72.75 303 ASP A O 1
ATOM 2295 N N . LEU A 1 304 ? 21.528 5.413 -2.863 1.00 74.38 304 LEU A N 1
ATOM 2296 C CA . LEU A 1 304 ? 20.680 4.258 -2.573 1.00 74.38 304 LEU A CA 1
ATOM 2297 C C . LEU A 1 304 ? 20.289 3.471 -3.831 1.00 74.38 304 LEU A C 1
ATOM 2299 O O . LEU A 1 304 ? 19.166 3.555 -4.328 1.00 74.38 304 LEU A O 1
ATOM 2303 N N . THR A 1 305 ? 21.219 2.647 -4.324 1.00 77.25 305 THR A N 1
ATOM 2304 C CA . THR A 1 305 ? 20.938 1.708 -5.425 1.00 77.25 305 THR A CA 1
ATOM 2305 C C . THR A 1 305 ? 19.910 0.645 -5.005 1.00 77.25 305 THR A C 1
ATOM 2307 O O . THR A 1 305 ? 19.754 0.387 -3.805 1.00 77.25 305 THR A O 1
ATOM 2310 N N . PRO A 1 306 ? 19.226 -0.026 -5.954 1.00 76.31 306 PRO A N 1
ATOM 2311 C CA . PRO A 1 306 ? 18.314 -1.127 -5.635 1.00 76.31 306 PRO A CA 1
ATOM 2312 C C . PRO A 1 306 ? 18.959 -2.211 -4.757 1.00 76.31 306 PRO A C 1
ATOM 2314 O O . PRO A 1 306 ? 18.366 -2.657 -3.780 1.00 76.31 306 PRO A O 1
ATOM 2317 N N . GLU A 1 307 ? 20.204 -2.589 -5.047 1.00 75.62 307 GLU A N 1
ATOM 2318 C CA . GLU A 1 307 ? 20.935 -3.615 -4.300 1.00 75.62 307 GLU A CA 1
ATOM 2319 C C . GLU A 1 307 ? 21.264 -3.154 -2.876 1.00 75.62 307 GLU A C 1
ATOM 2321 O O . GLU A 1 307 ? 21.131 -3.924 -1.923 1.00 75.62 307 GLU A O 1
ATOM 2326 N N . LEU A 1 308 ? 21.675 -1.892 -2.711 1.00 80.56 308 LEU A N 1
ATOM 2327 C CA . LEU A 1 308 ? 21.939 -1.319 -1.391 1.00 80.56 308 LEU A CA 1
ATOM 2328 C C . LEU A 1 308 ? 20.659 -1.209 -0.571 1.00 80.56 308 LEU A C 1
ATOM 2330 O O . LEU A 1 308 ? 20.669 -1.569 0.603 1.00 80.56 308 LEU A O 1
ATOM 2334 N N . TYR A 1 309 ? 19.564 -0.768 -1.186 1.00 82.31 309 TYR A N 1
ATOM 2335 C CA . TYR A 1 309 ? 18.255 -0.705 -0.549 1.00 82.31 309 TYR A CA 1
ATOM 2336 C C . TYR A 1 309 ? 17.841 -2.076 0.005 1.00 82.31 309 TYR A C 1
ATOM 2338 O O . TYR A 1 309 ? 17.501 -2.221 1.180 1.00 82.31 309 TYR A O 1
ATOM 2346 N N . CYS A 1 310 ? 17.969 -3.104 -0.826 1.00 81.12 310 CYS A N 1
ATOM 2347 C CA . CYS A 1 310 ? 17.663 -4.478 -0.474 1.00 81.12 310 CYS A CA 1
ATOM 2348 C C . CYS A 1 310 ? 18.509 -5.026 0.672 1.00 81.12 310 CYS A C 1
ATOM 2350 O O . CYS A 1 310 ? 17.978 -5.511 1.670 1.00 81.12 310 CYS A O 1
ATOM 2352 N N . ASN A 1 311 ? 19.831 -4.925 0.544 1.00 78.94 311 ASN A N 1
ATOM 2353 C CA . ASN A 1 311 ? 20.752 -5.497 1.520 1.00 78.94 311 ASN A CA 1
ATOM 2354 C C . ASN A 1 311 ? 20.721 -4.745 2.853 1.00 78.94 311 ASN A C 1
ATOM 2356 O O . ASN A 1 311 ? 20.868 -5.354 3.910 1.00 78.94 311 ASN A O 1
ATOM 2360 N N . ARG A 1 312 ? 20.546 -3.420 2.812 1.00 86.56 312 ARG A N 1
ATOM 2361 C CA . ARG A 1 312 ? 20.610 -2.567 4.002 1.00 86.56 312 ARG A CA 1
ATOM 2362 C C . ARG A 1 312 ? 19.291 -2.492 4.761 1.00 86.56 312 ARG A C 1
ATOM 2364 O O . ARG A 1 312 ? 19.329 -2.301 5.973 1.00 86.56 312 ARG A O 1
ATOM 2371 N N . PHE A 1 313 ? 18.157 -2.608 4.073 1.00 90.62 313 PHE A N 1
ATOM 2372 C CA . PHE A 1 313 ? 16.846 -2.373 4.676 1.00 90.62 313 PHE A CA 1
ATOM 2373 C C . PHE A 1 313 ? 15.927 -3.586 4.561 1.00 90.62 313 PHE A C 1
ATOM 2375 O O . PHE A 1 313 ? 15.556 -4.153 5.583 1.00 90.62 313 PHE A O 1
ATOM 2382 N N . VAL A 1 314 ? 15.620 -4.046 3.346 1.00 88.88 314 VAL A N 1
ATOM 2383 C CA . VAL A 1 314 ? 14.630 -5.121 3.130 1.00 88.88 314 VAL A CA 1
ATOM 2384 C C . VAL A 1 314 ? 15.043 -6.433 3.785 1.00 88.88 314 VAL A C 1
ATOM 2386 O O . VAL A 1 314 ? 14.237 -7.052 4.476 1.00 88.88 314 VAL A O 1
ATOM 2389 N N . GLY A 1 315 ? 16.303 -6.840 3.610 1.00 85.94 315 GLY A N 1
ATOM 2390 C CA . GLY A 1 315 ? 16.849 -8.046 4.233 1.00 85.94 315 GLY A CA 1
ATOM 2391 C C . GLY A 1 315 ? 16.664 -8.035 5.755 1.00 85.94 315 GLY A C 1
ATOM 2392 O O . GLY A 1 315 ? 15.988 -8.924 6.276 1.00 85.94 315 GLY A O 1
ATOM 2393 N N . PRO A 1 316 ? 17.181 -7.017 6.469 1.00 90.38 316 PRO A N 1
ATOM 2394 C CA . PRO A 1 316 ? 16.950 -6.856 7.906 1.00 90.38 316 PRO A CA 1
ATOM 2395 C C . PRO A 1 316 ? 15.472 -6.745 8.306 1.00 90.38 316 PRO A C 1
ATOM 2397 O O . PRO A 1 316 ? 15.067 -7.301 9.325 1.00 90.38 316 PRO A O 1
ATOM 2400 N N . TRP A 1 317 ? 14.627 -6.072 7.518 1.00 93.44 317 TRP A N 1
ATOM 2401 C CA . TRP A 1 317 ? 13.191 -5.996 7.804 1.00 93.44 317 TRP A CA 1
ATOM 2402 C C . TRP A 1 317 ? 12.536 -7.380 7.828 1.00 93.44 317 TRP A C 1
ATOM 2404 O O . TRP A 1 317 ? 11.767 -7.693 8.740 1.00 93.44 317 TRP A O 1
ATOM 2414 N N . ILE A 1 318 ? 12.861 -8.226 6.852 1.00 89.94 318 ILE A N 1
ATOM 2415 C CA . ILE A 1 318 ? 12.332 -9.589 6.765 1.00 89.94 318 ILE A CA 1
ATOM 2416 C C . ILE A 1 318 ? 12.936 -10.460 7.871 1.00 89.94 318 ILE A C 1
ATOM 2418 O O . ILE A 1 318 ? 12.203 -11.047 8.670 1.00 89.94 318 ILE A O 1
ATOM 2422 N N . ALA A 1 319 ? 14.268 -10.525 7.932 1.00 86.00 319 ALA A N 1
ATOM 2423 C CA . ALA A 1 319 ? 14.996 -11.455 8.791 1.00 86.00 319 ALA A CA 1
ATOM 2424 C C . ALA A 1 319 ? 14.839 -11.128 10.282 1.00 86.00 319 ALA A C 1
ATOM 2426 O O . ALA A 1 319 ? 14.534 -12.012 11.083 1.00 86.00 319 ALA A O 1
ATOM 2427 N N . ASP A 1 320 ? 14.991 -9.852 10.639 1.00 89.56 320 ASP A N 1
ATOM 2428 C CA . ASP A 1 320 ? 15.094 -9.416 12.032 1.00 89.56 320 ASP A CA 1
ATOM 2429 C C . ASP A 1 320 ? 13.812 -8.740 12.517 1.00 89.56 320 ASP A C 1
ATOM 2431 O O . ASP A 1 320 ? 13.530 -8.711 13.721 1.00 89.56 320 ASP A O 1
ATOM 2435 N N . MET A 1 321 ? 13.024 -8.167 11.595 1.00 92.00 321 MET A N 1
ATOM 2436 C CA . MET A 1 321 ? 11.834 -7.385 11.943 1.00 92.00 321 MET A CA 1
ATOM 2437 C C . MET A 1 321 ? 10.504 -8.102 11.724 1.00 92.00 321 MET A C 1
ATOM 2439 O O . MET A 1 321 ? 9.476 -7.637 12.212 1.00 92.00 321 MET A O 1
ATOM 2443 N N . GLY A 1 322 ? 10.528 -9.281 11.099 1.00 89.81 322 GLY A N 1
ATOM 2444 C CA . GLY A 1 322 ? 9.337 -10.093 10.866 1.00 89.81 322 GLY A CA 1
ATOM 2445 C C . GLY A 1 322 ? 8.411 -9.525 9.791 1.00 89.81 322 GLY A C 1
ATOM 2446 O O . GLY A 1 322 ? 7.234 -9.894 9.758 1.00 89.81 322 GLY A O 1
ATOM 2447 N N . VAL A 1 323 ? 8.926 -8.644 8.931 1.00 93.38 323 VAL A N 1
ATOM 2448 C CA . VAL A 1 323 ? 8.206 -8.154 7.755 1.00 93.38 323 VAL A CA 1
ATOM 2449 C C . VAL A 1 323 ? 7.951 -9.316 6.794 1.00 93.38 323 VAL A C 1
ATOM 2451 O O . VAL A 1 323 ? 8.837 -10.116 6.507 1.00 93.38 323 VAL A O 1
ATOM 2454 N N . SER A 1 324 ? 6.710 -9.416 6.323 1.00 92.44 324 SER A N 1
ATOM 2455 C CA . SER A 1 324 ? 6.226 -10.466 5.412 1.00 92.44 324 SER A CA 1
ATOM 2456 C C . SER A 1 324 ? 5.388 -9.919 4.252 1.00 92.44 324 SER A C 1
ATOM 2458 O O . SER A 1 324 ? 4.988 -10.690 3.388 1.00 92.44 324 SER A O 1
ATOM 2460 N N . LEU A 1 325 ? 5.144 -8.604 4.209 1.00 93.12 325 LEU A N 1
ATOM 2461 C CA . LEU A 1 325 ? 4.578 -7.888 3.063 1.00 93.12 325 LEU A CA 1
ATOM 2462 C C . LEU A 1 325 ? 5.589 -6.834 2.593 1.00 93.12 325 LEU A C 1
ATOM 2464 O O . LEU A 1 325 ? 5.952 -5.946 3.365 1.00 93.12 325 LEU A O 1
ATOM 2468 N N . VAL A 1 326 ? 6.062 -6.917 1.354 1.00 91.44 326 VAL A N 1
ATOM 2469 C CA . VAL A 1 326 ? 7.107 -6.021 0.829 1.00 91.44 326 VAL A CA 1
ATOM 2470 C C . VAL A 1 326 ? 6.689 -5.508 -0.545 1.00 91.44 326 VAL A C 1
ATOM 2472 O O . VAL A 1 326 ? 6.323 -6.311 -1.387 1.00 91.44 326 VAL A O 1
ATOM 2475 N N . GLY A 1 327 ? 6.715 -4.198 -0.793 1.00 81.50 327 GLY A N 1
ATOM 2476 C CA . GLY A 1 327 ? 6.373 -3.649 -2.121 1.00 81.50 327 GLY A CA 1
ATOM 2477 C C . GLY A 1 327 ? 7.505 -3.724 -3.139 1.00 81.50 327 GLY A C 1
ATOM 2478 O O . GLY A 1 327 ? 8.662 -3.892 -2.775 1.00 81.50 327 GLY A O 1
ATOM 2479 N N . GLU A 1 328 ? 7.214 -3.565 -4.427 1.00 63.00 328 GLU A N 1
ATOM 2480 C CA . GLU A 1 328 ? 8.220 -3.743 -5.485 1.00 63.00 328 GLU A CA 1
ATOM 2481 C C . GLU A 1 328 ? 9.214 -2.579 -5.591 1.00 63.00 328 GLU A C 1
ATOM 2483 O O . GLU A 1 328 ? 10.362 -2.768 -5.993 1.00 63.00 328 GLU A O 1
ATOM 2488 N N . ASN A 1 329 ? 8.873 -1.395 -5.068 1.00 54.47 329 ASN A N 1
ATOM 2489 C CA . ASN A 1 329 ? 9.889 -0.365 -4.792 1.00 54.47 329 ASN A CA 1
ATOM 2490 C C . ASN A 1 329 ? 10.994 -0.879 -3.845 1.00 54.47 329 ASN A C 1
ATOM 2492 O O . ASN A 1 329 ? 12.075 -0.289 -3.773 1.00 54.47 329 ASN A O 1
ATOM 2496 N N . ALA A 1 330 ? 10.723 -2.003 -3.172 1.00 42.25 330 ALA A N 1
ATOM 2497 C CA . ALA A 1 330 ? 11.627 -2.778 -2.356 1.00 42.25 330 ALA A CA 1
ATOM 2498 C C . ALA A 1 330 ? 12.087 -4.123 -2.955 1.00 42.25 330 ALA A C 1
ATOM 2500 O O . ALA A 1 330 ? 12.864 -4.824 -2.307 1.00 42.25 330 ALA A O 1
ATOM 2501 N N . TYR A 1 331 ? 11.678 -4.484 -4.175 1.00 39.78 331 TYR A N 1
ATOM 2502 C CA . TYR A 1 331 ? 12.070 -5.750 -4.784 1.00 39.78 331 TYR A CA 1
ATOM 2503 C C . TYR A 1 331 ? 13.433 -5.670 -5.480 1.00 39.78 331 TYR A C 1
ATOM 2505 O O . TYR A 1 331 ? 13.733 -4.806 -6.306 1.00 39.78 331 TYR A O 1
ATOM 2513 N N . CYS A 1 332 ? 14.270 -6.640 -5.130 1.00 44.09 332 CYS A N 1
ATOM 2514 C CA . CYS A 1 332 ? 15.654 -6.814 -5.554 1.00 44.09 332 CYS A CA 1
ATOM 2515 C C . CYS A 1 332 ? 15.732 -7.564 -6.884 1.00 44.09 332 CYS A C 1
ATOM 2517 O O . CYS A 1 332 ? 16.462 -8.547 -7.019 1.00 44.09 332 CYS A O 1
ATOM 2519 N N . GLY A 1 333 ? 14.966 -7.130 -7.878 1.00 36.62 333 GLY A N 1
ATOM 2520 C CA . GLY A 1 333 ? 14.978 -7.733 -9.203 1.00 36.62 333 GLY A CA 1
ATOM 2521 C C . GLY A 1 333 ? 16.208 -7.315 -10.006 1.00 36.62 333 GLY A C 1
ATOM 2522 O O . GLY A 1 333 ? 16.072 -6.523 -10.931 1.00 36.62 333 GLY A O 1
ATOM 2523 N N . ASN A 1 334 ? 17.415 -7.792 -9.658 1.00 38.62 334 ASN A N 1
ATOM 2524 C CA . ASN A 1 334 ? 18.576 -7.742 -10.571 1.00 38.62 334 ASN A CA 1
ATOM 2525 C C . ASN A 1 334 ? 19.768 -8.671 -10.257 1.00 38.62 334 ASN A C 1
ATOM 2527 O O . ASN A 1 334 ? 20.809 -8.567 -10.911 1.00 38.62 334 ASN A O 1
ATOM 2531 N N . SER A 1 335 ? 19.639 -9.652 -9.361 1.00 35.47 335 SER A N 1
ATOM 2532 C CA . SER A 1 335 ? 20.713 -10.644 -9.158 1.00 35.47 335 SER A CA 1
ATOM 2533 C C . SER A 1 335 ? 20.951 -11.530 -10.398 1.00 35.47 335 SER A C 1
ATOM 2535 O O . SER A 1 335 ? 22.074 -11.968 -10.645 1.00 35.47 335 SER A O 1
ATOM 2537 N N . VAL A 1 336 ? 19.936 -11.726 -11.249 1.00 36.16 336 VAL A N 1
ATOM 2538 C CA . VAL A 1 336 ? 20.015 -12.612 -12.429 1.00 36.16 336 VAL A CA 1
ATOM 2539 C C . VAL A 1 336 ? 20.760 -11.970 -13.606 1.00 36.16 336 VAL A C 1
ATOM 2541 O O . VAL A 1 336 ? 21.503 -12.656 -14.310 1.00 36.16 336 VAL A O 1
ATOM 2544 N N . LYS A 1 337 ? 20.687 -10.640 -13.788 1.00 37.41 337 LYS A N 1
ATOM 2545 C CA . LYS A 1 337 ? 21.483 -9.936 -14.818 1.00 37.41 337 LYS A CA 1
ATOM 2546 C C . LYS A 1 337 ? 22.968 -9.891 -14.468 1.00 37.41 337 LYS A C 1
ATOM 2548 O O . LYS A 1 337 ? 23.809 -9.909 -15.361 1.00 37.41 337 LYS A O 1
ATOM 2553 N N . VAL A 1 338 ? 23.308 -9.857 -13.180 1.00 36.75 338 VAL A N 1
ATOM 2554 C CA . VAL A 1 338 ? 24.703 -9.918 -12.729 1.00 36.75 338 VAL A CA 1
ATOM 2555 C C . VAL A 1 338 ? 25.255 -11.334 -12.885 1.00 36.75 338 VAL A C 1
ATOM 2557 O O . VAL A 1 338 ? 26.344 -11.476 -13.431 1.00 36.75 338 VAL A O 1
ATOM 2560 N N . LEU A 1 339 ? 24.505 -12.381 -12.519 1.00 34.69 339 LEU A N 1
ATOM 2561 C CA . LEU A 1 339 ? 24.941 -13.769 -12.726 1.00 34.69 339 LEU A CA 1
ATOM 2562 C C . LEU A 1 339 ? 25.090 -14.132 -14.209 1.00 34.69 339 LEU A C 1
ATOM 2564 O O . LEU A 1 339 ? 26.098 -14.724 -14.583 1.00 34.69 339 LEU A O 1
ATOM 2568 N N . SER A 1 340 ? 24.152 -13.725 -15.066 1.00 37.84 340 SER A N 1
ATOM 2569 C CA . SER A 1 340 ? 24.258 -13.942 -16.517 1.00 37.84 340 SER A CA 1
ATOM 2570 C C . SER A 1 340 ? 25.416 -13.154 -17.139 1.00 37.84 340 SER A C 1
ATOM 2572 O O . SER A 1 340 ? 26.155 -13.699 -17.955 1.00 37.84 340 SER A O 1
ATOM 2574 N N . ARG A 1 341 ? 25.674 -11.912 -16.702 1.00 42.81 341 ARG A N 1
ATOM 2575 C CA . ARG A 1 341 ? 26.857 -11.142 -17.135 1.00 42.81 341 ARG A CA 1
ATOM 2576 C C . ARG A 1 341 ? 28.166 -11.752 -16.641 1.00 42.81 341 ARG A C 1
ATOM 2578 O O . ARG A 1 341 ? 29.107 -11.841 -17.419 1.00 42.81 341 ARG A O 1
ATOM 2585 N N . VAL A 1 342 ? 28.234 -12.205 -15.389 1.00 44.44 342 VAL A N 1
ATOM 2586 C CA . VAL A 1 342 ? 29.407 -12.903 -14.835 1.00 44.44 342 VAL A CA 1
ATOM 2587 C C . VAL A 1 342 ? 29.642 -14.219 -15.575 1.00 44.44 342 VAL A C 1
ATOM 2589 O O . VAL A 1 342 ? 30.782 -14.530 -15.910 1.00 44.44 342 VAL A O 1
ATOM 2592 N N . TRP A 1 343 ? 28.584 -14.955 -15.914 1.00 45.44 343 TRP A N 1
ATOM 2593 C CA . TRP A 1 343 ? 28.666 -16.178 -16.709 1.00 45.44 343 TRP A CA 1
ATOM 2594 C C . TRP A 1 343 ? 29.181 -15.909 -18.127 1.00 45.44 343 TRP A C 1
ATOM 2596 O O . TRP A 1 343 ? 30.152 -16.533 -18.549 1.00 45.44 343 TRP A O 1
ATOM 2606 N N . ILE A 1 344 ? 28.620 -14.921 -18.833 1.00 48.75 344 ILE A N 1
ATOM 2607 C CA . ILE A 1 344 ? 29.078 -14.513 -20.172 1.00 48.75 344 ILE A CA 1
ATOM 2608 C C . ILE A 1 344 ? 30.539 -14.047 -20.132 1.00 48.75 344 ILE A C 1
ATOM 2610 O O . ILE A 1 344 ? 31.341 -14.463 -20.965 1.00 48.75 344 ILE A O 1
ATOM 2614 N N . LEU A 1 345 ? 30.921 -13.238 -19.140 1.00 48.97 345 LEU A N 1
ATOM 2615 C CA . LEU A 1 345 ? 32.304 -12.789 -18.958 1.00 48.97 345 LEU A CA 1
ATOM 2616 C C . LEU A 1 345 ? 33.254 -13.954 -18.658 1.00 48.97 345 LEU A C 1
ATOM 2618 O O . LEU A 1 345 ? 34.382 -13.960 -19.148 1.00 48.97 345 LEU A O 1
ATOM 2622 N N . THR A 1 346 ? 32.795 -14.961 -17.914 1.00 49.78 346 THR A N 1
ATOM 2623 C CA . THR A 1 346 ? 33.568 -16.179 -17.643 1.00 49.78 346 THR A CA 1
ATOM 2624 C C . THR A 1 346 ? 33.783 -16.982 -18.928 1.00 49.78 346 THR A C 1
ATOM 2626 O O . THR A 1 346 ? 34.913 -17.374 -19.208 1.00 49.78 346 THR A O 1
ATOM 2629 N N . GLN A 1 347 ? 32.751 -17.141 -19.766 1.00 50.97 347 GLN A N 1
ATOM 2630 C CA . GLN A 1 347 ? 32.867 -17.811 -21.069 1.00 50.97 347 GLN A CA 1
ATOM 2631 C C . GLN A 1 347 ? 33.811 -17.063 -22.022 1.00 50.97 347 GLN A C 1
ATOM 2633 O O . GLN A 1 347 ? 34.682 -17.673 -22.644 1.00 50.97 347 GLN A O 1
ATOM 2638 N N . LEU A 1 348 ? 33.709 -15.732 -22.090 1.00 57.28 348 LEU A N 1
ATOM 2639 C CA . LEU A 1 348 ? 34.608 -14.902 -22.898 1.00 57.28 348 LEU A CA 1
ATOM 2640 C C . LEU A 1 348 ? 36.065 -14.992 -22.416 1.00 57.28 348 LEU A C 1
ATOM 2642 O O . LEU A 1 348 ? 36.975 -15.093 -23.239 1.00 57.28 348 LEU A O 1
ATOM 2646 N N . ALA A 1 349 ? 36.296 -15.018 -21.100 1.00 55.25 349 ALA A N 1
ATOM 2647 C CA . ALA A 1 349 ? 37.628 -15.198 -20.526 1.00 55.25 349 ALA A CA 1
ATOM 2648 C C . ALA A 1 349 ? 38.213 -16.586 -20.842 1.00 55.25 349 ALA A C 1
ATOM 2650 O O . ALA A 1 349 ? 39.395 -16.697 -21.170 1.00 55.25 349 ALA A O 1
ATOM 2651 N N . THR A 1 350 ? 37.393 -17.642 -20.803 1.00 53.44 350 THR A N 1
ATOM 2652 C CA . THR A 1 350 ? 37.809 -18.996 -21.199 1.00 53.44 350 THR A CA 1
ATOM 2653 C C . THR A 1 350 ? 38.171 -19.061 -22.685 1.00 53.44 350 THR A C 1
ATOM 2655 O O . THR A 1 350 ? 39.222 -19.602 -23.027 1.00 53.44 350 THR A O 1
ATOM 2658 N N . ILE A 1 351 ? 37.375 -18.449 -23.568 1.00 59.06 351 ILE A N 1
ATOM 2659 C CA . ILE A 1 351 ? 37.674 -18.372 -25.009 1.00 59.06 351 ILE A CA 1
ATOM 2660 C C . ILE A 1 351 ? 38.989 -17.617 -25.256 1.00 59.06 351 ILE A C 1
ATOM 2662 O O . ILE A 1 351 ? 39.833 -18.084 -26.022 1.00 59.06 351 ILE A O 1
ATOM 2666 N N . ALA A 1 352 ? 39.211 -16.489 -24.574 1.00 57.59 352 ALA A N 1
ATOM 2667 C CA . ALA A 1 352 ? 40.446 -15.715 -24.692 1.00 57.59 352 ALA A CA 1
ATOM 2668 C C . ALA A 1 352 ? 41.687 -16.508 -24.237 1.00 57.59 352 ALA A C 1
ATOM 2670 O O . ALA A 1 352 ? 42.725 -16.457 -24.897 1.00 57.59 352 ALA A O 1
ATOM 2671 N N . LEU A 1 353 ? 41.574 -17.287 -23.156 1.00 56.69 353 LEU A N 1
ATOM 2672 C CA . LEU A 1 353 ? 42.635 -18.182 -22.677 1.00 56.69 353 LEU A CA 1
ATOM 2673 C C . LEU A 1 353 ? 42.949 -19.305 -23.674 1.00 56.69 353 LEU A C 1
ATOM 2675 O O . LEU A 1 353 ? 44.119 -19.629 -23.874 1.00 56.69 353 LEU A O 1
ATOM 2679 N N . VAL A 1 354 ? 41.932 -19.862 -24.338 1.00 54.69 354 VAL A N 1
ATOM 2680 C CA . VAL A 1 354 ? 42.117 -20.869 -25.395 1.00 54.69 354 VAL A CA 1
ATOM 2681 C C . VAL A 1 354 ? 42.844 -20.262 -26.598 1.00 54.69 354 VAL A C 1
ATOM 2683 O O . VAL A 1 354 ? 43.827 -20.836 -27.064 1.00 54.69 354 VAL A O 1
ATOM 2686 N N . ILE A 1 355 ? 42.436 -19.074 -27.060 1.00 61.06 355 ILE A N 1
ATOM 2687 C CA . ILE A 1 355 ? 43.099 -18.366 -28.170 1.00 61.06 355 ILE A CA 1
ATOM 2688 C C . ILE A 1 355 ? 44.558 -18.036 -27.818 1.00 61.06 355 ILE A C 1
ATOM 2690 O O . ILE A 1 355 ? 45.454 -18.265 -28.630 1.00 61.06 355 ILE A O 1
ATOM 2694 N N . ALA A 1 356 ? 44.817 -17.557 -26.597 1.00 55.81 356 ALA A N 1
ATOM 2695 C CA . ALA A 1 356 ? 46.170 -17.287 -26.113 1.00 55.81 356 ALA A CA 1
ATOM 2696 C C . ALA A 1 356 ? 47.028 -18.564 -26.048 1.00 55.81 356 ALA A C 1
ATOM 2698 O O . ALA A 1 356 ? 48.199 -18.537 -26.423 1.00 55.81 356 ALA A O 1
ATOM 2699 N N . GLY A 1 357 ? 46.443 -19.694 -25.639 1.00 53.25 357 GLY A N 1
ATOM 2700 C CA . GLY A 1 357 ? 47.101 -21.002 -25.652 1.00 53.25 357 GLY A CA 1
ATOM 2701 C C . GLY A 1 357 ? 47.492 -21.464 -27.060 1.00 53.25 357 GLY A C 1
ATOM 2702 O O . GLY A 1 357 ? 48.613 -21.929 -27.259 1.00 53.25 357 GLY A O 1
ATOM 2703 N N . PHE A 1 358 ? 46.619 -21.271 -28.055 1.00 53.22 358 PHE A N 1
ATOM 2704 C CA . PHE A 1 358 ? 46.933 -21.551 -29.463 1.00 53.22 358 PHE A CA 1
ATOM 2705 C C . PHE A 1 358 ? 48.012 -20.615 -30.023 1.00 53.22 358 PHE A C 1
ATOM 2707 O O . PHE A 1 358 ? 48.908 -21.072 -30.732 1.00 53.22 358 PHE A O 1
ATOM 2714 N N . ALA A 1 359 ? 47.975 -19.327 -29.669 1.00 54.28 359 ALA A N 1
ATOM 2715 C CA . ALA A 1 359 ? 48.989 -18.359 -30.083 1.00 54.28 359 ALA A CA 1
ATOM 2716 C C . ALA A 1 359 ? 50.381 -18.715 -29.524 1.00 54.28 359 ALA A C 1
ATOM 2718 O O . ALA A 1 359 ? 51.363 -18.687 -30.263 1.00 54.28 359 ALA A O 1
ATOM 2719 N N . LEU A 1 360 ? 50.458 -19.132 -28.255 1.00 53.19 360 LEU A N 1
ATOM 2720 C CA . LEU A 1 360 ? 51.701 -19.547 -27.589 1.00 53.19 360 LEU A CA 1
ATOM 2721 C C . LEU A 1 360 ? 52.199 -20.940 -28.018 1.00 53.19 360 LEU A C 1
ATOM 2723 O O . LEU A 1 360 ? 53.390 -21.224 -27.904 1.00 53.19 360 LEU A O 1
ATOM 2727 N N . GLY A 1 361 ? 51.308 -21.810 -28.503 1.00 50.53 361 GLY A N 1
ATOM 2728 C CA . GLY A 1 361 ? 51.637 -23.152 -28.998 1.00 50.53 361 GLY A CA 1
ATOM 2729 C C . GLY A 1 361 ? 52.074 -23.203 -30.466 1.00 50.53 361 GLY A C 1
ATOM 2730 O O . GLY A 1 361 ? 52.613 -24.217 -30.899 1.00 50.53 361 GLY A O 1
ATOM 2731 N N . SER A 1 362 ? 51.876 -22.122 -31.228 1.00 51.16 362 SER A N 1
ATOM 2732 C CA . SER A 1 362 ? 52.185 -22.069 -32.666 1.00 51.16 362 SER A CA 1
ATOM 2733 C C . SER A 1 362 ? 53.681 -22.155 -33.009 1.00 51.16 362 SER A C 1
ATOM 2735 O O . SER A 1 362 ? 54.021 -22.426 -34.157 1.00 51.16 362 SER A O 1
ATOM 2737 N N . ASP A 1 363 ? 54.564 -21.994 -32.016 1.00 51.81 363 ASP A N 1
ATOM 2738 C CA . ASP A 1 363 ? 56.023 -21.934 -32.198 1.00 51.81 363 ASP A CA 1
ATOM 2739 C C . ASP A 1 363 ? 56.759 -23.220 -31.758 1.00 51.81 363 ASP A C 1
ATOM 2741 O O . ASP A 1 363 ? 57.988 -23.296 -31.782 1.00 51.81 363 ASP A O 1
ATOM 2745 N N . ARG A 1 364 ? 56.031 -24.270 -31.342 1.00 52.38 364 ARG A N 1
ATOM 2746 C CA . ARG A 1 364 ? 56.621 -25.577 -31.005 1.00 52.38 364 ARG A CA 1
ATOM 2747 C C . ARG A 1 364 ? 55.919 -26.707 -31.741 1.00 52.38 364 ARG A C 1
ATOM 2749 O O . ARG A 1 364 ? 54.724 -26.925 -31.586 1.00 52.38 364 ARG A O 1
ATOM 2756 N N . SER A 1 365 ? 56.701 -27.482 -32.487 1.00 50.84 365 SER A N 1
ATOM 2757 C CA . SER A 1 365 ? 56.304 -28.692 -33.217 1.00 50.84 365 SER A CA 1
ATOM 2758 C C . SER A 1 365 ? 55.951 -29.883 -32.305 1.00 50.84 365 SER A C 1
ATOM 2760 O O . SER A 1 365 ? 56.266 -31.024 -32.635 1.00 50.84 365 SER A O 1
ATOM 2762 N N . ASP A 1 366 ? 55.336 -29.638 -31.148 1.00 52.94 366 ASP A N 1
ATOM 2763 C CA . ASP A 1 366 ? 54.909 -30.677 -30.216 1.00 52.94 366 ASP A CA 1
ATOM 2764 C C . ASP A 1 366 ? 53.426 -30.971 -30.435 1.00 52.94 366 ASP A C 1
ATOM 2766 O O . ASP A 1 366 ? 52.531 -30.282 -29.941 1.00 52.94 366 ASP A O 1
ATOM 2770 N N . VAL A 1 367 ? 53.176 -32.056 -31.169 1.00 51.94 367 VAL A N 1
ATOM 2771 C CA . VAL A 1 367 ? 51.847 -32.606 -31.487 1.00 51.94 367 VAL A CA 1
ATOM 2772 C C . VAL A 1 367 ? 50.980 -32.786 -30.224 1.00 51.94 367 VAL A C 1
ATOM 2774 O O . VAL A 1 367 ? 49.755 -32.714 -30.297 1.00 51.94 367 VAL A O 1
ATOM 2777 N N . GLY A 1 368 ? 51.604 -32.932 -29.048 1.00 52.81 368 GLY A N 1
ATOM 2778 C CA . GLY A 1 368 ? 50.928 -33.035 -27.754 1.00 52.81 368 GLY A CA 1
ATOM 2779 C C . GLY A 1 368 ? 50.140 -31.787 -27.338 1.00 52.81 368 GLY A C 1
ATOM 2780 O O . GLY A 1 368 ? 49.040 -31.928 -26.809 1.00 52.81 368 GLY A O 1
ATOM 2781 N N . TYR A 1 369 ? 50.626 -30.571 -27.612 1.00 52.84 369 TYR A N 1
ATOM 2782 C CA . TYR A 1 369 ? 49.930 -29.344 -27.187 1.00 52.84 369 TYR A CA 1
ATOM 2783 C C . TYR A 1 369 ? 48.731 -29.013 -28.075 1.00 52.84 369 TYR A C 1
ATOM 2785 O O . TYR A 1 369 ? 47.681 -28.618 -27.568 1.00 52.84 369 TYR A O 1
ATOM 2793 N N . ALA A 1 370 ? 48.850 -29.252 -29.384 1.00 48.62 370 ALA A N 1
ATOM 2794 C CA . ALA A 1 370 ? 47.726 -29.144 -30.309 1.00 48.62 370 ALA A CA 1
ATOM 2795 C C . ALA A 1 370 ? 46.640 -30.189 -29.992 1.00 48.62 370 ALA A C 1
ATOM 2797 O O . ALA A 1 370 ? 45.453 -29.870 -30.009 1.00 48.62 370 ALA A O 1
ATOM 2798 N N . PHE A 1 371 ? 47.038 -31.412 -29.621 1.00 52.69 371 PHE A N 1
ATOM 2799 C CA . PHE A 1 371 ? 46.115 -32.465 -29.197 1.00 52.69 371 PHE A CA 1
ATOM 2800 C C . PHE A 1 371 ? 45.368 -32.085 -27.909 1.00 52.69 371 PHE A C 1
ATOM 2802 O O . PHE A 1 371 ? 44.142 -32.147 -27.871 1.00 52.69 371 PHE A O 1
ATOM 2809 N N . ILE A 1 372 ? 46.077 -31.607 -26.881 1.00 54.94 372 ILE A N 1
ATOM 2810 C CA . ILE A 1 372 ? 45.462 -31.156 -25.620 1.00 54.94 372 ILE A CA 1
ATOM 2811 C C . ILE A 1 372 ? 44.518 -29.969 -25.860 1.00 54.94 372 ILE A C 1
ATOM 2813 O O . ILE A 1 372 ? 43.409 -29.964 -25.331 1.00 54.94 372 ILE A O 1
ATOM 2817 N N . GLY A 1 373 ? 44.906 -28.998 -26.693 1.00 54.22 373 GLY A N 1
ATOM 2818 C CA . GLY A 1 373 ? 44.066 -27.845 -27.028 1.00 54.22 373 GLY A CA 1
ATOM 2819 C C . GLY A 1 373 ? 42.752 -28.234 -27.710 1.00 54.22 373 GLY A C 1
ATOM 2820 O O . GLY A 1 373 ? 41.696 -27.721 -27.343 1.00 54.22 373 GLY A O 1
ATOM 2821 N N . VAL A 1 374 ? 42.792 -29.191 -28.646 1.00 52.94 374 VAL A N 1
ATOM 2822 C CA . VAL A 1 374 ? 41.591 -29.710 -29.323 1.00 52.94 374 VAL A CA 1
ATOM 2823 C C . VAL A 1 374 ? 40.677 -30.452 -28.346 1.00 52.94 374 VAL A C 1
ATOM 2825 O O . VAL A 1 374 ? 39.469 -30.228 -28.360 1.00 52.94 374 VAL A O 1
ATOM 2828 N N . TRP A 1 375 ? 41.222 -31.281 -27.452 1.00 56.97 375 TRP A N 1
ATOM 2829 C CA . TRP A 1 375 ? 40.410 -32.010 -26.471 1.00 56.97 375 TRP A CA 1
ATOM 2830 C C . TRP A 1 375 ? 39.834 -31.114 -25.373 1.00 56.97 375 TRP A C 1
ATOM 2832 O O . TRP A 1 375 ? 38.693 -31.322 -24.971 1.00 56.97 375 TRP A O 1
ATOM 2842 N N . VAL A 1 376 ? 40.559 -30.083 -24.931 1.00 57.94 376 VAL A N 1
ATOM 2843 C CA . VAL A 1 376 ? 40.036 -29.074 -23.993 1.00 57.94 376 VAL A CA 1
ATOM 2844 C C . VAL A 1 376 ? 38.945 -28.230 -24.654 1.00 57.94 376 VAL A C 1
ATOM 2846 O O . VAL A 1 376 ? 37.930 -27.956 -24.021 1.00 57.94 376 VAL A O 1
ATOM 2849 N N . ALA A 1 377 ? 39.098 -27.873 -25.933 1.00 52.56 377 ALA A N 1
ATOM 2850 C CA . ALA A 1 377 ? 38.069 -27.157 -26.684 1.00 52.56 377 ALA A CA 1
ATOM 2851 C C . ALA A 1 377 ? 36.812 -28.016 -26.896 1.00 52.56 377 ALA A C 1
ATOM 2853 O O . ALA A 1 377 ? 35.704 -27.543 -26.662 1.00 52.56 377 ALA A O 1
ATOM 2854 N N . LEU A 1 378 ? 36.969 -29.291 -27.264 1.00 54.03 378 LEU A N 1
ATOM 2855 C CA . LEU A 1 378 ? 35.849 -30.227 -27.392 1.00 54.03 378 LEU A CA 1
ATOM 2856 C C . LEU A 1 378 ? 35.169 -30.490 -26.046 1.00 54.03 378 LEU A C 1
ATOM 2858 O O . LEU A 1 378 ? 33.946 -30.552 -25.999 1.00 54.03 378 LEU A O 1
ATOM 2862 N N . LEU A 1 379 ? 35.928 -30.581 -24.952 1.00 57.31 379 LEU A N 1
ATOM 2863 C CA . LEU A 1 379 ? 35.384 -30.715 -23.602 1.00 57.31 379 LEU A CA 1
ATOM 2864 C C . LEU A 1 379 ? 34.644 -29.446 -23.163 1.00 57.31 379 LEU A C 1
ATOM 2866 O O . LEU A 1 379 ? 33.586 -29.557 -22.561 1.00 57.31 379 LEU A O 1
ATOM 2870 N N . ALA A 1 380 ? 35.146 -28.254 -23.490 1.00 55.12 380 ALA A N 1
ATOM 2871 C CA . ALA A 1 380 ? 34.475 -26.988 -23.197 1.00 55.12 380 ALA A CA 1
ATOM 2872 C C . ALA A 1 380 ? 33.190 -26.814 -24.021 1.00 55.12 380 ALA A C 1
ATOM 2874 O O . ALA A 1 380 ? 32.170 -26.406 -23.476 1.00 55.12 380 ALA A O 1
ATOM 2875 N N . ILE A 1 381 ? 33.206 -27.186 -25.306 1.00 56.25 381 ILE A N 1
ATOM 2876 C CA . ILE A 1 381 ? 32.015 -27.190 -26.167 1.00 56.25 381 ILE A CA 1
ATOM 2877 C C . ILE A 1 381 ? 31.014 -28.237 -25.674 1.00 56.25 381 ILE A C 1
ATOM 2879 O O . ILE A 1 381 ? 29.830 -27.943 -25.584 1.00 56.25 381 ILE A O 1
ATOM 2883 N N . PHE A 1 382 ? 31.469 -29.435 -25.301 1.00 54.88 382 PHE A N 1
ATOM 2884 C CA . PHE A 1 382 ? 30.611 -30.483 -24.753 1.00 54.88 382 PHE A CA 1
ATOM 2885 C C . PHE A 1 382 ? 30.036 -30.083 -23.391 1.00 54.88 382 PHE A C 1
ATOM 2887 O O . PHE A 1 382 ? 28.848 -30.249 -23.186 1.00 54.88 382 PHE A O 1
ATOM 2894 N N . LEU A 1 383 ? 30.816 -29.494 -22.481 1.00 57.94 383 LEU A N 1
ATOM 2895 C CA . LEU A 1 383 ? 30.327 -28.975 -21.197 1.00 57.94 383 LEU A CA 1
ATOM 2896 C C . LEU A 1 383 ? 29.409 -27.763 -21.370 1.00 57.94 383 LEU A C 1
ATOM 2898 O O . LEU A 1 383 ? 28.474 -27.612 -20.594 1.00 57.94 383 LEU A O 1
ATOM 2902 N N . GLY A 1 384 ? 29.645 -26.932 -22.386 1.00 53.53 384 GLY A N 1
ATOM 2903 C CA . GLY A 1 384 ? 28.741 -25.861 -22.786 1.00 53.53 384 GLY A CA 1
ATOM 2904 C C . GLY A 1 384 ? 27.420 -26.443 -23.268 1.00 53.53 384 GLY A C 1
ATOM 2905 O O . GLY A 1 384 ? 26.405 -26.269 -22.619 1.00 53.53 384 GLY A O 1
ATOM 2906 N N . VAL A 1 385 ? 27.437 -27.232 -24.340 1.00 49.50 385 VAL A N 1
ATOM 2907 C CA . VAL A 1 385 ? 26.236 -27.791 -24.977 1.00 49.50 385 VAL A CA 1
ATOM 2908 C C . VAL A 1 385 ? 25.492 -28.761 -24.057 1.00 49.50 385 VAL A C 1
ATOM 2910 O O . VAL A 1 385 ? 24.282 -28.647 -23.902 1.00 49.50 385 VAL A O 1
ATOM 2913 N N . VAL A 1 386 ? 26.185 -29.691 -23.399 1.00 48.00 386 VAL A N 1
ATOM 2914 C CA . VAL A 1 386 ? 25.580 -30.649 -22.460 1.00 48.00 386 VAL A CA 1
ATOM 2915 C C . VAL A 1 386 ? 25.227 -29.980 -21.141 1.00 48.00 386 VAL A C 1
ATOM 2917 O O . VAL A 1 386 ? 24.201 -30.323 -20.580 1.00 48.00 386 VAL A O 1
ATOM 2920 N N . GLY A 1 387 ? 25.985 -28.994 -20.657 1.00 52.12 387 GLY A N 1
ATOM 2921 C CA . GLY A 1 387 ? 25.583 -28.192 -19.497 1.00 52.12 387 GLY A CA 1
ATOM 2922 C C . GLY A 1 387 ? 24.290 -27.422 -19.762 1.00 52.12 387 GLY A C 1
ATOM 2923 O O . GLY A 1 387 ? 23.380 -27.463 -18.940 1.00 52.12 387 GLY A O 1
ATOM 2924 N N . THR A 1 388 ? 24.161 -26.815 -20.944 1.00 47.75 388 THR A N 1
ATOM 2925 C CA . THR A 1 388 ? 22.940 -26.129 -21.386 1.00 47.75 388 THR A CA 1
ATOM 2926 C C . THR A 1 388 ? 21.780 -27.104 -21.629 1.00 47.75 388 THR A C 1
ATOM 2928 O O . THR A 1 388 ? 20.646 -26.789 -21.294 1.00 47.75 388 THR A O 1
ATOM 2931 N N . LEU A 1 389 ? 22.036 -28.309 -22.153 1.00 41.06 389 LEU A N 1
ATOM 2932 C CA . LEU A 1 389 ? 20.997 -29.326 -22.388 1.00 41.06 389 LEU A CA 1
ATOM 2933 C C . LEU A 1 389 ? 20.577 -30.082 -21.114 1.00 41.06 389 LEU A C 1
ATOM 2935 O O . LEU A 1 389 ? 19.423 -30.482 -20.993 1.00 41.06 389 LEU A O 1
ATOM 2939 N N . VAL A 1 390 ? 21.484 -30.287 -20.154 1.00 44.47 390 VAL A N 1
ATOM 2940 C CA . VAL A 1 390 ? 21.223 -31.003 -18.888 1.00 44.47 390 VAL A CA 1
ATOM 2941 C C . VAL A 1 390 ? 20.449 -30.136 -17.898 1.00 44.47 390 VAL A C 1
ATOM 2943 O O . VAL A 1 390 ? 19.686 -30.684 -17.102 1.00 44.47 390 VAL A O 1
ATOM 2946 N N . MET A 1 391 ? 20.572 -28.809 -17.990 1.00 48.78 391 MET A N 1
ATOM 2947 C CA . MET A 1 391 ? 19.685 -27.874 -17.285 1.00 48.78 391 MET A CA 1
ATOM 2948 C C . MET A 1 391 ? 18.223 -28.024 -17.740 1.00 48.78 391 MET A C 1
ATOM 2950 O O . MET A 1 391 ? 17.325 -27.724 -16.971 1.00 48.78 391 MET A O 1
ATOM 2954 N N . ARG A 1 392 ? 17.987 -28.593 -18.932 1.00 41.47 392 ARG A N 1
ATOM 2955 C CA . ARG A 1 392 ? 16.717 -28.473 -19.647 1.00 41.47 392 ARG A CA 1
ATOM 2956 C C . ARG A 1 392 ? 15.712 -29.621 -19.515 1.00 41.47 392 ARG A C 1
ATOM 2958 O O . ARG A 1 392 ? 14.630 -29.460 -20.056 1.00 41.47 392 ARG A O 1
ATOM 2965 N N . LYS A 1 393 ? 15.987 -30.781 -18.872 1.00 40.78 393 LYS A N 1
ATOM 2966 C CA . LYS A 1 393 ? 14.856 -31.704 -18.551 1.00 40.78 393 LYS A CA 1
ATOM 2967 C C . LYS A 1 393 ? 15.007 -32.848 -17.540 1.00 40.78 393 LYS A C 1
ATOM 2969 O O . LYS A 1 393 ? 14.044 -33.041 -16.816 1.00 40.78 393 LYS A O 1
ATOM 2974 N N . TYR A 1 394 ? 16.086 -33.645 -17.408 1.00 41.91 394 TYR A N 1
ATOM 2975 C CA . TYR A 1 394 ? 16.051 -34.778 -16.435 1.00 41.91 394 TYR A CA 1
ATOM 2976 C C . TYR A 1 394 ? 17.389 -35.233 -15.804 1.00 41.91 394 TYR A C 1
ATOM 2978 O O . TYR A 1 394 ? 18.255 -35.816 -16.448 1.00 41.91 394 TYR A O 1
ATOM 2986 N N . ARG A 1 395 ? 17.430 -35.088 -14.465 1.00 47.28 395 ARG A N 1
ATOM 2987 C CA . ARG A 1 395 ? 18.022 -35.946 -13.404 1.00 47.28 395 ARG A CA 1
ATOM 2988 C C . ARG A 1 395 ? 19.492 -36.394 -13.523 1.00 47.28 395 ARG A C 1
ATOM 2990 O O . ARG A 1 395 ? 19.803 -37.519 -13.902 1.00 47.28 395 ARG A O 1
ATOM 2997 N N . THR A 1 396 ? 20.354 -35.541 -12.966 1.00 53.91 396 THR A N 1
ATOM 2998 C CA . THR A 1 396 ? 21.565 -35.766 -12.138 1.00 53.91 396 THR A CA 1
ATOM 2999 C C . THR A 1 396 ? 22.269 -37.139 -12.123 1.00 53.91 396 THR A C 1
ATOM 3001 O O . THR A 1 396 ? 23.488 -37.165 -12.244 1.00 53.91 396 THR A O 1
ATOM 3004 N N . VAL A 1 397 ? 21.597 -38.282 -11.972 1.00 43.00 397 VAL A N 1
ATOM 3005 C CA . VAL A 1 397 ? 22.251 -39.586 -11.710 1.00 43.00 397 VAL A CA 1
ATOM 3006 C C . VAL A 1 397 ? 23.048 -40.120 -12.912 1.00 43.00 397 VAL A C 1
ATOM 3008 O O . VAL A 1 397 ? 24.133 -40.671 -12.726 1.00 43.00 397 VAL A O 1
ATOM 3011 N N . ALA A 1 398 ? 22.577 -39.907 -14.146 1.00 41.09 398 ALA A N 1
ATOM 3012 C CA . ALA A 1 398 ? 23.309 -40.318 -15.352 1.00 41.09 398 ALA A CA 1
ATOM 3013 C C . ALA A 1 398 ? 24.602 -39.503 -15.543 1.00 41.09 398 ALA A C 1
ATOM 3015 O O . ALA A 1 398 ? 25.654 -40.055 -15.866 1.00 41.09 398 ALA A O 1
ATOM 3016 N N . THR A 1 399 ? 24.540 -38.203 -15.240 1.00 48.78 399 THR A N 1
ATOM 3017 C CA . THR A 1 399 ? 25.686 -37.285 -15.248 1.00 48.78 399 THR A CA 1
ATOM 3018 C C . THR A 1 399 ? 26.723 -37.689 -14.199 1.00 48.78 399 THR A C 1
ATOM 3020 O O . THR A 1 399 ? 27.915 -37.712 -14.493 1.00 48.78 399 THR A O 1
ATOM 3023 N N . HIS A 1 400 ? 26.278 -38.103 -13.005 1.00 47.19 400 HIS A N 1
ATOM 3024 C CA . HIS A 1 400 ? 27.164 -38.618 -11.955 1.00 47.19 400 HIS A CA 1
ATOM 3025 C C . HIS A 1 400 ? 27.859 -39.922 -12.380 1.00 47.19 400 HIS A C 1
ATOM 3027 O O . HIS A 1 400 ? 29.068 -40.056 -12.191 1.00 47.19 400 HIS A O 1
ATOM 3033 N N . GLY A 1 401 ? 27.137 -40.866 -12.994 1.00 47.97 401 GLY A N 1
ATOM 3034 C CA . GLY A 1 401 ? 27.710 -42.132 -13.468 1.00 47.97 401 GLY A CA 1
ATOM 3035 C C . GLY A 1 401 ? 28.735 -41.951 -14.594 1.00 47.97 401 GLY A C 1
ATOM 3036 O O . GLY A 1 401 ? 29.811 -42.548 -14.549 1.00 47.97 401 GLY A O 1
ATOM 3037 N N . ALA A 1 402 ? 28.441 -41.081 -15.564 1.00 47.56 402 ALA A N 1
ATOM 3038 C CA . ALA A 1 402 ? 29.330 -40.808 -16.693 1.00 47.56 402 ALA A CA 1
ATOM 3039 C C . ALA A 1 402 ? 30.608 -40.062 -16.271 1.00 47.56 402 ALA A C 1
ATOM 3041 O O . ALA A 1 402 ? 31.704 -40.435 -16.694 1.00 47.56 402 ALA A O 1
ATOM 3042 N N . LEU A 1 403 ? 30.488 -39.054 -15.397 1.00 50.84 403 LEU A N 1
ATOM 3043 C CA . LEU A 1 403 ? 31.637 -38.299 -14.881 1.00 50.84 403 LEU A CA 1
ATOM 3044 C C . LEU A 1 403 ? 32.536 -39.167 -13.994 1.00 50.84 403 LEU A C 1
ATOM 3046 O O . LEU A 1 403 ? 33.753 -39.149 -14.156 1.00 50.84 403 LEU A O 1
ATOM 3050 N N . THR A 1 404 ? 31.950 -39.995 -13.124 1.00 51.09 404 THR A N 1
ATOM 3051 C CA . THR A 1 404 ? 32.723 -40.911 -12.267 1.00 51.09 404 THR A CA 1
ATOM 3052 C C . THR A 1 404 ? 33.457 -41.967 -13.103 1.00 51.09 404 THR A C 1
ATOM 3054 O O . THR A 1 404 ? 34.621 -42.264 -12.835 1.00 51.09 404 THR A O 1
ATOM 3057 N N . GLY A 1 405 ? 32.821 -42.489 -14.160 1.00 47.41 405 GLY A N 1
ATOM 3058 C CA . GLY A 1 405 ? 33.445 -43.428 -15.097 1.00 47.41 405 GLY A CA 1
ATOM 3059 C C . GLY A 1 405 ? 34.615 -42.819 -15.880 1.00 47.41 405 GLY A C 1
ATOM 3060 O O . GLY A 1 405 ? 35.666 -43.449 -15.993 1.00 47.41 405 GLY A O 1
ATOM 3061 N N . MET A 1 406 ? 34.481 -41.576 -16.357 1.00 49.84 406 MET A N 1
ATOM 3062 C CA . MET A 1 406 ? 35.553 -40.872 -17.076 1.00 49.84 406 MET A CA 1
ATOM 3063 C C . MET A 1 406 ? 36.729 -40.493 -16.171 1.00 49.84 406 MET A C 1
ATOM 3065 O O . MET A 1 406 ? 37.877 -40.695 -16.563 1.00 49.84 406 MET A O 1
ATOM 3069 N N . SER A 1 407 ? 36.474 -40.024 -14.946 1.00 50.62 407 SER A N 1
ATOM 3070 C CA . SER A 1 407 ? 37.541 -39.762 -13.971 1.00 50.62 407 SER A CA 1
ATOM 3071 C C . SER A 1 407 ? 38.287 -41.041 -13.576 1.00 50.62 407 SER A C 1
ATOM 3073 O O . SER A 1 407 ? 39.507 -41.011 -13.429 1.00 50.62 407 SER A O 1
ATOM 3075 N N . PHE A 1 408 ? 37.592 -42.180 -13.468 1.00 47.28 408 PHE A N 1
ATOM 3076 C CA . PHE A 1 408 ? 38.224 -43.477 -13.207 1.00 47.28 408 PHE A CA 1
ATOM 3077 C C . PHE A 1 408 ? 39.071 -43.968 -14.394 1.00 47.28 408 PHE A C 1
ATOM 3079 O O . PHE A 1 408 ? 40.173 -44.473 -14.190 1.00 47.28 408 PHE A O 1
ATOM 3086 N N . MET A 1 409 ? 38.605 -43.775 -15.634 1.00 46.38 409 MET A N 1
ATOM 3087 C CA . MET A 1 409 ? 39.375 -44.108 -16.841 1.00 46.38 409 MET A CA 1
ATOM 3088 C C . MET A 1 409 ? 40.624 -43.232 -17.003 1.00 46.38 409 MET A C 1
ATOM 3090 O O . MET A 1 409 ? 41.688 -43.755 -17.326 1.00 46.38 409 MET A O 1
ATOM 3094 N N . MET A 1 410 ? 40.522 -41.927 -16.733 1.00 50.44 410 MET A N 1
ATOM 3095 C CA . MET A 1 410 ? 41.669 -41.012 -16.783 1.00 50.44 410 MET A CA 1
ATOM 3096 C C . MET A 1 410 ? 42.679 -41.275 -15.658 1.00 50.44 410 MET A C 1
ATOM 3098 O O . MET A 1 410 ? 43.876 -41.127 -15.874 1.00 50.44 410 MET A O 1
ATOM 3102 N N . ALA A 1 411 ? 42.231 -41.738 -14.486 1.00 49.53 411 ALA A N 1
ATOM 3103 C CA . ALA A 1 411 ? 43.121 -42.131 -13.391 1.00 49.53 411 ALA A CA 1
ATOM 3104 C C . ALA A 1 411 ? 43.890 -43.444 -13.656 1.00 49.53 411 ALA A C 1
ATOM 3106 O O . ALA A 1 411 ? 44.920 -43.681 -13.030 1.00 49.53 411 ALA A O 1
ATOM 3107 N N . GLN A 1 412 ? 43.405 -44.299 -14.565 1.00 44.03 412 GLN A N 1
ATOM 3108 C CA . GLN A 1 412 ? 44.038 -45.578 -14.933 1.00 44.03 412 GLN A CA 1
ATOM 3109 C C . GLN A 1 412 ? 45.070 -45.446 -16.067 1.00 44.03 412 GLN A C 1
ATOM 3111 O O . GLN A 1 412 ? 45.833 -46.381 -16.307 1.00 44.03 412 GLN A O 1
ATOM 3116 N N . GLN A 1 413 ? 45.115 -44.312 -16.771 1.00 46.81 413 GLN A N 1
ATOM 3117 C CA . GLN A 1 413 ? 46.061 -44.079 -17.862 1.00 46.81 413 GLN A CA 1
ATOM 3118 C C . GLN A 1 413 ? 47.152 -43.107 -17.435 1.00 46.81 413 GLN A C 1
ATOM 3120 O O . GLN A 1 413 ? 47.109 -41.917 -17.735 1.00 46.81 413 GLN A O 1
ATOM 3125 N N . GLY A 1 414 ? 48.161 -43.648 -16.759 1.00 45.78 414 GLY A N 1
ATOM 3126 C CA . GLY A 1 414 ? 49.416 -42.943 -16.596 1.00 45.78 414 GLY A CA 1
ATOM 3127 C C . GLY A 1 414 ? 50.586 -43.858 -16.243 1.00 45.78 414 GLY A C 1
ATOM 3128 O O . GLY A 1 414 ? 50.517 -44.605 -15.269 1.00 45.78 414 GLY A O 1
ATOM 3129 N N . SER A 1 415 ? 51.658 -43.813 -17.039 1.00 49.06 415 SER A N 1
ATOM 3130 C CA . SER A 1 415 ? 52.918 -44.513 -16.769 1.00 49.06 415 SER A CA 1
ATOM 3131 C C . SER A 1 415 ? 54.181 -43.637 -16.874 1.00 49.06 415 SER A C 1
ATOM 3133 O O . SER A 1 415 ? 55.261 -44.194 -17.065 1.00 49.06 415 SER A O 1
ATOM 3135 N N . THR A 1 416 ? 54.114 -42.300 -16.741 1.00 52.81 416 THR A N 1
ATOM 3136 C CA . THR A 1 416 ? 55.307 -41.414 -16.728 1.00 52.81 416 THR A CA 1
ATOM 3137 C C . THR A 1 416 ? 55.173 -40.075 -15.954 1.00 52.81 416 THR A C 1
ATOM 3139 O O . THR A 1 416 ? 54.083 -39.540 -15.779 1.00 52.81 416 THR A O 1
ATOM 3142 N N . PRO A 1 417 ? 56.292 -39.441 -15.523 1.00 45.62 417 PRO A N 1
ATOM 3143 C CA . PRO A 1 417 ? 56.299 -38.335 -14.544 1.00 45.62 417 PRO A CA 1
ATOM 3144 C C . PRO A 1 417 ? 55.576 -37.031 -14.938 1.00 45.62 417 PRO A C 1
ATOM 3146 O O . PRO A 1 417 ? 55.249 -36.243 -14.047 1.00 45.62 417 PRO A O 1
ATOM 3149 N N . ALA A 1 418 ? 55.289 -36.800 -16.228 1.00 47.19 418 ALA A N 1
ATOM 3150 C CA . ALA A 1 418 ? 54.472 -35.672 -16.706 1.00 47.19 418 ALA A CA 1
ATOM 3151 C C . ALA A 1 418 ? 53.007 -35.745 -16.216 1.00 47.19 418 ALA A C 1
ATOM 3153 O O . ALA A 1 418 ? 52.296 -34.742 -16.184 1.00 47.19 418 ALA A O 1
ATOM 3154 N N . GLU A 1 419 ? 52.575 -36.917 -15.752 1.00 51.81 419 GLU A N 1
ATOM 3155 C CA . GLU A 1 419 ? 51.223 -37.189 -15.260 1.00 51.81 419 GLU A CA 1
ATOM 3156 C C . GLU A 1 419 ? 51.006 -36.746 -13.807 1.00 51.81 419 GLU A C 1
ATOM 3158 O O . GLU A 1 419 ? 49.869 -36.670 -13.350 1.00 51.81 419 GLU A O 1
ATOM 3163 N N . SER A 1 420 ? 52.060 -36.363 -13.078 1.00 44.94 420 SER A N 1
ATOM 3164 C CA . SER A 1 420 ? 51.926 -35.834 -11.709 1.00 44.94 420 SER A CA 1
ATOM 3165 C C . SER A 1 420 ? 51.161 -34.501 -11.688 1.00 44.94 420 SER A C 1
ATOM 3167 O O . SER A 1 420 ? 50.386 -34.230 -10.771 1.00 44.94 420 SER A O 1
ATOM 3169 N N . ALA A 1 421 ? 51.330 -33.687 -12.738 1.00 48.66 421 ALA A N 1
ATOM 3170 C CA . ALA A 1 421 ? 50.568 -32.455 -12.944 1.00 48.66 421 ALA A CA 1
ATOM 3171 C C . ALA A 1 421 ? 49.116 -32.745 -13.358 1.00 48.66 421 ALA A C 1
ATOM 3173 O O . ALA A 1 421 ? 48.202 -32.050 -12.919 1.00 48.66 421 ALA A O 1
ATOM 3174 N N . VAL A 1 422 ? 48.895 -33.807 -14.139 1.00 50.06 422 VAL A N 1
ATOM 3175 C CA . VAL A 1 422 ? 47.557 -34.275 -14.535 1.00 50.06 422 VAL A CA 1
ATOM 3176 C C . VAL A 1 422 ? 46.792 -34.811 -13.323 1.00 50.06 422 VAL A C 1
ATOM 3178 O O . VAL A 1 422 ? 45.617 -34.491 -13.149 1.00 50.06 422 VAL A O 1
ATOM 3181 N N . GLY A 1 423 ? 47.461 -35.537 -12.425 1.00 48.94 423 GLY A N 1
ATOM 3182 C CA . GLY A 1 423 ? 46.897 -35.981 -11.151 1.00 48.94 423 GLY A CA 1
ATOM 3183 C C . GLY A 1 423 ? 46.527 -34.808 -10.240 1.00 48.94 423 GLY A C 1
ATOM 3184 O O . GLY A 1 423 ? 45.407 -34.752 -9.736 1.00 48.94 423 GLY A O 1
ATOM 3185 N N . ALA A 1 424 ? 47.415 -33.821 -10.091 1.00 50.75 424 ALA A N 1
ATOM 3186 C CA . ALA A 1 424 ? 47.135 -32.616 -9.305 1.00 50.75 424 ALA A CA 1
ATOM 3187 C C . ALA A 1 424 ? 45.973 -31.788 -9.888 1.00 50.75 424 ALA A C 1
ATOM 3189 O O . ALA A 1 424 ? 45.111 -31.317 -9.144 1.00 50.75 424 ALA A O 1
ATOM 3190 N N . PHE A 1 425 ? 45.906 -31.657 -11.216 1.00 51.34 425 PHE A N 1
ATOM 3191 C CA . PHE A 1 425 ? 44.814 -30.972 -11.908 1.00 51.34 425 PHE A CA 1
ATOM 3192 C C . PHE A 1 425 ? 43.483 -31.728 -11.782 1.00 51.34 425 PHE A C 1
ATOM 3194 O O . PHE A 1 425 ? 42.441 -31.111 -11.573 1.00 51.34 425 PHE A O 1
ATOM 3201 N N . SER A 1 426 ? 43.516 -33.062 -11.809 1.00 51.44 426 SER A N 1
ATOM 3202 C CA . SER A 1 426 ? 42.335 -33.911 -11.596 1.00 51.44 426 SER A CA 1
ATOM 3203 C C . SER A 1 426 ? 41.785 -33.787 -10.172 1.00 51.44 426 SER A C 1
ATOM 3205 O O . SER A 1 426 ? 40.573 -33.728 -9.982 1.00 51.44 426 SER A O 1
ATOM 3207 N N . VAL A 1 427 ? 42.663 -33.680 -9.168 1.00 53.16 427 VAL A N 1
ATOM 3208 C CA . VAL A 1 427 ? 42.269 -33.434 -7.770 1.00 53.16 427 VAL A CA 1
ATOM 3209 C C . VAL A 1 427 ? 41.668 -32.035 -7.602 1.00 53.16 427 VAL A C 1
ATOM 3211 O O . VAL A 1 427 ? 40.644 -31.886 -6.938 1.00 53.16 427 VAL A O 1
ATOM 3214 N N . LEU A 1 428 ? 42.250 -31.011 -8.234 1.00 54.56 428 LEU A N 1
ATOM 3215 C CA . LEU A 1 428 ? 41.694 -29.654 -8.231 1.00 54.56 428 LEU A CA 1
ATOM 3216 C C . LEU A 1 428 ? 40.294 -29.617 -8.862 1.00 54.56 428 LEU A C 1
ATOM 3218 O O . LEU A 1 428 ? 39.369 -29.057 -8.273 1.00 54.56 428 LEU A O 1
ATOM 3222 N N . LEU A 1 429 ? 40.131 -30.249 -10.028 1.00 55.03 429 LEU A N 1
ATOM 3223 C CA . LEU A 1 429 ? 38.840 -30.392 -10.700 1.00 55.03 429 LEU A CA 1
ATOM 3224 C C . LEU A 1 429 ? 37.829 -31.114 -9.809 1.00 55.03 429 LEU A C 1
ATOM 3226 O O . LEU A 1 429 ? 36.709 -30.639 -9.673 1.00 55.03 429 LEU A O 1
ATOM 3230 N N . PHE A 1 430 ? 38.221 -32.201 -9.141 1.00 58.59 430 PHE A N 1
ATOM 3231 C CA . PHE A 1 430 ? 37.353 -32.922 -8.207 1.00 58.59 430 PHE A CA 1
ATOM 3232 C C . PHE A 1 430 ? 36.800 -32.014 -7.094 1.00 58.59 430 PHE A C 1
ATOM 3234 O O . PHE A 1 430 ? 35.596 -32.020 -6.833 1.00 58.59 430 PHE A O 1
ATOM 3241 N N . PHE A 1 431 ? 37.644 -31.180 -6.477 1.00 55.03 431 PHE A N 1
ATOM 3242 C CA . PHE A 1 431 ? 37.189 -30.226 -5.459 1.00 55.03 431 PHE A CA 1
ATOM 3243 C C . PHE A 1 431 ? 36.320 -29.103 -6.035 1.00 55.03 431 PHE A C 1
ATOM 3245 O O . PHE A 1 431 ? 35.330 -28.718 -5.410 1.00 55.03 431 PHE A O 1
ATOM 3252 N N . LEU A 1 432 ? 36.642 -28.609 -7.232 1.00 52.09 432 LEU A N 1
ATOM 3253 C CA . LEU A 1 432 ? 35.824 -27.615 -7.927 1.00 52.09 432 LEU A CA 1
ATOM 3254 C C . LEU A 1 432 ? 34.433 -28.180 -8.264 1.00 52.09 432 LEU A C 1
ATOM 3256 O O . LEU A 1 432 ? 33.427 -27.501 -8.065 1.00 52.09 432 LEU A O 1
ATOM 3260 N N . TYR A 1 433 ? 34.360 -29.443 -8.692 1.00 53.50 433 TYR A N 1
ATOM 3261 C CA . TYR A 1 433 ? 33.104 -30.143 -8.958 1.00 53.50 433 TYR A CA 1
ATOM 3262 C C . TYR A 1 433 ? 32.282 -30.373 -7.689 1.00 53.50 433 TYR A C 1
ATOM 3264 O O . TYR A 1 433 ? 31.065 -30.190 -7.722 1.00 53.50 433 TYR A O 1
ATOM 3272 N N . LEU A 1 434 ? 32.913 -30.716 -6.561 1.00 54.88 434 LEU A N 1
ATOM 3273 C CA . LEU A 1 434 ? 32.219 -30.821 -5.273 1.00 54.88 434 LEU A CA 1
ATOM 3274 C C . LEU A 1 434 ? 31.619 -29.480 -4.842 1.00 54.88 434 LEU A C 1
ATOM 3276 O O . LEU A 1 434 ? 30.467 -29.437 -4.411 1.00 54.88 434 LEU A O 1
ATOM 3280 N N . LEU A 1 435 ? 32.368 -28.387 -5.006 1.00 55.41 435 LEU A N 1
ATOM 3281 C CA . LEU A 1 435 ? 31.888 -27.041 -4.707 1.00 55.41 435 LEU A CA 1
ATOM 3282 C C . LEU A 1 435 ? 30.699 -26.661 -5.599 1.00 55.41 435 LEU A C 1
ATOM 3284 O O . LEU A 1 435 ? 29.681 -26.192 -5.098 1.00 55.41 435 LEU A O 1
ATOM 3288 N N . PHE A 1 436 ? 30.801 -26.903 -6.907 1.00 50.97 436 PHE A N 1
ATOM 3289 C CA . PHE A 1 436 ? 29.733 -26.588 -7.855 1.00 50.97 436 PHE A CA 1
ATOM 3290 C C . PHE A 1 436 ? 28.474 -27.428 -7.601 1.00 50.97 436 PHE A C 1
ATOM 3292 O O . PHE A 1 436 ? 27.362 -26.911 -7.623 1.00 50.97 436 PHE A O 1
ATOM 3299 N N . THR A 1 437 ? 28.646 -28.708 -7.265 1.00 50.72 437 THR A N 1
ATOM 3300 C CA . THR A 1 437 ? 27.545 -29.605 -6.881 1.00 50.72 437 THR A CA 1
ATOM 3301 C C . THR A 1 437 ? 26.861 -29.125 -5.605 1.00 50.72 437 THR A C 1
ATOM 3303 O O . THR A 1 437 ? 25.635 -29.099 -5.533 1.00 50.72 437 THR A O 1
ATOM 3306 N N . TRP A 1 438 ? 27.635 -28.696 -4.607 1.00 58.44 438 TRP A N 1
ATOM 3307 C CA . TRP A 1 438 ? 27.089 -28.131 -3.375 1.00 58.44 438 TRP A CA 1
ATOM 3308 C C . TRP A 1 438 ? 26.293 -26.846 -3.637 1.00 58.44 438 TRP A C 1
ATOM 3310 O O . TRP A 1 438 ? 25.196 -26.691 -3.101 1.00 58.44 438 TRP A O 1
ATOM 3320 N N . LEU A 1 439 ? 26.797 -25.964 -4.506 1.00 51.19 439 LEU A N 1
ATOM 3321 C CA . LEU A 1 439 ? 26.087 -24.753 -4.922 1.00 51.19 439 LEU A CA 1
ATOM 3322 C C . LEU A 1 439 ? 24.782 -25.089 -5.658 1.00 51.19 439 LEU A C 1
ATOM 3324 O O . LEU A 1 439 ? 23.738 -24.550 -5.306 1.00 51.19 439 LEU A O 1
ATOM 3328 N N . LEU A 1 440 ? 24.802 -26.026 -6.608 1.00 53.44 440 LEU A N 1
ATOM 3329 C CA . LEU A 1 440 ? 23.597 -26.457 -7.326 1.00 53.44 440 LEU A CA 1
ATOM 3330 C C . LEU A 1 440 ? 22.551 -27.078 -6.398 1.00 53.44 440 LEU A C 1
ATOM 3332 O O . LEU A 1 440 ? 21.366 -26.820 -6.560 1.00 53.44 440 LEU A O 1
ATOM 3336 N N . VAL A 1 441 ? 22.963 -27.866 -5.403 1.00 49.84 441 VAL A N 1
ATOM 3337 C CA . VAL A 1 441 ? 22.039 -28.415 -4.397 1.00 49.84 441 VAL A CA 1
ATOM 3338 C C . VAL A 1 441 ? 21.457 -27.304 -3.523 1.00 49.84 441 VAL A C 1
ATOM 3340 O O . VAL A 1 441 ? 20.271 -27.347 -3.202 1.00 49.84 441 VAL A O 1
ATOM 3343 N N . LYS A 1 442 ? 22.269 -26.304 -3.164 1.00 49.06 442 LYS A N 1
ATOM 3344 C CA . LYS A 1 442 ? 21.851 -25.167 -2.339 1.00 49.06 442 LYS A CA 1
ATOM 3345 C C . LYS A 1 442 ? 20.857 -24.244 -3.053 1.00 49.06 442 LYS A C 1
ATOM 3347 O O . LYS A 1 442 ? 19.942 -23.763 -2.399 1.00 49.06 442 LYS A O 1
ATOM 3352 N N . PHE A 1 443 ? 21.017 -24.034 -4.360 1.00 52.25 443 PHE A N 1
ATOM 3353 C CA . PHE A 1 443 ? 20.213 -23.094 -5.158 1.00 52.25 443 PHE A CA 1
ATOM 3354 C C . PHE A 1 443 ? 19.239 -23.782 -6.132 1.00 52.25 443 PHE A C 1
ATOM 3356 O O . PHE A 1 443 ? 18.679 -23.146 -7.017 1.00 52.25 443 PHE A O 1
ATOM 3363 N N . ARG A 1 444 ? 19.016 -25.095 -5.982 1.00 47.12 444 ARG A N 1
ATOM 3364 C CA . ARG A 1 444 ? 18.174 -25.904 -6.880 1.00 47.12 444 ARG A CA 1
ATOM 3365 C C . ARG A 1 444 ? 16.754 -25.356 -7.046 1.00 47.12 444 ARG A C 1
ATOM 3367 O O . ARG A 1 444 ? 16.219 -25.420 -8.145 1.00 47.12 444 ARG A O 1
ATOM 3374 N N . ALA A 1 445 ? 16.132 -24.913 -5.955 1.00 40.44 445 ALA A N 1
ATOM 3375 C CA . ALA A 1 445 ? 14.743 -24.454 -5.970 1.00 40.44 445 ALA A CA 1
ATOM 3376 C C . ALA A 1 445 ? 14.587 -23.153 -6.773 1.00 40.44 445 ALA A C 1
ATOM 3378 O O . ALA A 1 445 ? 13.672 -23.051 -7.582 1.00 40.44 445 ALA A O 1
ATOM 3379 N N . ASP A 1 446 ? 15.543 -22.234 -6.624 1.00 46.81 446 ASP A N 1
ATOM 3380 C CA . ASP A 1 446 ? 15.553 -20.934 -7.306 1.00 46.81 446 ASP A CA 1
ATOM 3381 C C . ASP A 1 446 ? 15.808 -21.067 -8.817 1.00 46.81 446 ASP A C 1
ATOM 3383 O O . ASP A 1 446 ? 15.370 -20.231 -9.598 1.00 46.81 446 ASP A O 1
ATOM 3387 N N . ILE A 1 447 ? 16.519 -22.121 -9.236 1.00 47.75 447 ILE A N 1
ATOM 3388 C CA . ILE A 1 447 ? 16.826 -22.387 -10.651 1.00 47.75 447 ILE A CA 1
ATOM 3389 C C . ILE A 1 447 ? 15.646 -23.065 -11.361 1.00 47.75 447 ILE A C 1
ATOM 3391 O O . ILE A 1 447 ? 15.370 -22.742 -12.508 1.00 47.75 447 ILE A O 1
ATOM 3395 N N . ILE A 1 448 ? 14.947 -23.996 -10.697 1.00 43.78 448 ILE A N 1
ATOM 3396 C CA . ILE A 1 448 ? 13.833 -24.745 -11.311 1.00 43.78 448 ILE A CA 1
ATOM 3397 C C . ILE A 1 448 ? 12.606 -23.851 -11.533 1.00 43.78 448 ILE A C 1
ATOM 3399 O O . ILE A 1 448 ? 11.949 -23.993 -12.555 1.00 43.78 448 ILE A O 1
ATOM 3403 N N . ALA A 1 449 ? 12.323 -22.917 -10.621 1.00 42.66 449 ALA A N 1
ATOM 3404 C CA . ALA A 1 449 ? 11.175 -22.015 -10.744 1.00 42.66 449 ALA A CA 1
ATOM 3405 C C . ALA A 1 449 ? 11.269 -21.052 -11.944 1.00 42.66 449 ALA A C 1
ATOM 3407 O O . ALA A 1 449 ? 10.255 -20.537 -12.378 1.00 42.66 449 ALA A O 1
ATOM 3408 N N . PHE A 1 450 ? 12.470 -20.812 -12.477 1.00 44.12 450 PHE A N 1
ATOM 3409 C CA . PHE A 1 450 ? 12.702 -19.887 -13.591 1.00 44.12 450 PHE A CA 1
ATOM 3410 C C . PHE A 1 450 ? 12.488 -20.527 -14.977 1.00 44.12 450 PHE A C 1
ATOM 3412 O O . PHE A 1 450 ? 12.225 -19.817 -15.939 1.00 44.12 450 PHE A O 1
ATOM 3419 N N . ASP A 1 451 ? 12.621 -21.854 -15.093 1.00 40.38 451 ASP A N 1
ATOM 3420 C CA . ASP A 1 451 ? 12.597 -22.566 -16.386 1.00 40.38 451 ASP A CA 1
ATOM 3421 C C . ASP A 1 451 ? 11.180 -23.040 -16.782 1.00 40.38 451 ASP A C 1
ATOM 3423 O O . ASP A 1 451 ? 10.912 -23.244 -17.965 1.00 40.38 451 ASP A O 1
ATOM 3427 N N . GLU A 1 452 ? 10.256 -23.207 -15.822 1.00 40.25 452 GLU A N 1
ATOM 3428 C CA . GLU A 1 452 ? 8.853 -23.568 -16.119 1.00 40.25 452 GLU A CA 1
ATOM 3429 C C . GLU A 1 452 ? 8.093 -22.418 -16.817 1.00 40.25 452 GLU A C 1
ATOM 3431 O O . GLU A 1 452 ? 7.219 -22.691 -17.636 1.00 40.25 452 GLU A O 1
ATOM 3436 N N . ASP A 1 453 ? 8.497 -21.160 -16.598 1.00 41.78 453 ASP A N 1
ATOM 3437 C CA . ASP A 1 453 ? 7.875 -19.972 -17.205 1.00 41.78 453 ASP A CA 1
ATOM 3438 C C . ASP A 1 453 ? 8.278 -19.744 -18.683 1.00 41.78 453 ASP A C 1
ATOM 3440 O O . ASP A 1 453 ? 7.556 -19.077 -19.421 1.00 41.78 453 ASP A O 1
ATOM 3444 N N . GLU A 1 454 ? 9.409 -20.299 -19.154 1.00 41.38 454 GLU A N 1
ATOM 3445 C CA . GLU A 1 454 ? 9.880 -20.134 -20.546 1.00 41.38 454 GLU A CA 1
ATOM 3446 C C . GLU A 1 454 ? 9.431 -21.267 -21.501 1.00 41.38 454 GLU A C 1
ATOM 3448 O O . GLU A 1 454 ? 9.373 -21.052 -22.717 1.00 41.38 454 GLU A O 1
ATOM 3453 N N . GLU A 1 455 ? 9.118 -22.482 -21.017 1.00 38.19 455 GLU A N 1
ATOM 3454 C CA . GLU A 1 455 ? 8.778 -23.615 -21.907 1.00 38.19 455 GLU A CA 1
ATOM 3455 C C . GLU A 1 455 ? 7.340 -23.563 -22.475 1.00 38.19 455 GLU A C 1
ATOM 3457 O O . GLU A 1 455 ? 7.136 -24.023 -23.605 1.00 38.19 455 GLU A O 1
ATOM 3462 N N . ASP A 1 456 ? 6.365 -22.962 -21.778 1.00 40.62 456 ASP A N 1
ATOM 3463 C CA . ASP A 1 456 ? 4.963 -22.905 -22.246 1.00 40.62 456 ASP A CA 1
ATOM 3464 C C . ASP A 1 456 ? 4.719 -21.866 -23.366 1.00 40.62 456 ASP A C 1
ATOM 3466 O O . ASP A 1 456 ? 3.807 -22.031 -24.186 1.00 40.62 456 ASP A O 1
ATOM 3470 N N . GLU A 1 457 ? 5.583 -20.850 -23.503 1.00 44.84 457 GLU A N 1
ATOM 3471 C CA . GLU A 1 457 ? 5.518 -19.876 -24.610 1.00 44.84 457 GLU A CA 1
ATOM 3472 C C . GLU A 1 457 ? 6.157 -20.401 -25.915 1.00 44.84 457 GLU A C 1
ATOM 3474 O O . GLU A 1 457 ? 5.801 -19.971 -27.015 1.00 44.84 457 GLU A O 1
ATOM 3479 N N . GLY A 1 458 ? 7.088 -21.359 -25.830 1.00 39.03 458 GLY A N 1
ATOM 3480 C CA . GLY A 1 458 ? 7.848 -21.841 -26.990 1.00 39.03 458 GLY A CA 1
ATOM 3481 C C . GLY A 1 458 ? 7.159 -22.931 -27.819 1.00 39.03 458 GLY A C 1
ATOM 3482 O O . GLY A 1 458 ? 7.397 -23.030 -29.025 1.00 39.03 458 GLY A O 1
ATOM 3483 N N . LEU A 1 459 ? 6.314 -23.761 -27.196 1.00 34.12 459 LEU A N 1
ATOM 3484 C CA . LEU A 1 459 ? 5.648 -24.888 -27.868 1.00 34.12 459 LEU A CA 1
ATOM 3485 C C . LEU A 1 459 ? 4.286 -24.523 -28.470 1.00 34.12 459 LEU A C 1
ATOM 3487 O O . LEU A 1 459 ? 3.916 -25.081 -29.501 1.00 34.12 459 LEU A O 1
ATOM 3491 N N . THR A 1 460 ? 3.575 -23.544 -27.909 1.00 37.47 460 THR A N 1
ATOM 3492 C CA . THR A 1 460 ? 2.284 -23.078 -28.448 1.00 37.47 460 THR A CA 1
ATOM 3493 C C . THR A 1 460 ? 2.443 -22.202 -29.699 1.00 37.47 460 THR A C 1
ATOM 3495 O O . THR A 1 460 ? 1.584 -22.225 -30.580 1.00 37.47 460 THR A O 1
ATOM 3498 N N . ALA A 1 461 ? 3.574 -21.502 -29.850 1.00 38.00 461 ALA A N 1
ATOM 3499 C CA . ALA A 1 461 ? 3.833 -20.618 -30.990 1.00 38.00 461 ALA A CA 1
ATOM 3500 C C . ALA A 1 461 ? 4.284 -21.339 -32.282 1.00 38.00 461 ALA A C 1
ATOM 3502 O O . ALA A 1 461 ? 4.200 -20.759 -33.367 1.00 38.00 461 ALA A O 1
ATOM 3503 N N . ILE A 1 462 ? 4.762 -22.589 -32.201 1.00 37.88 462 ILE A N 1
ATOM 3504 C CA . ILE A 1 462 ? 5.309 -23.316 -33.366 1.00 37.88 462 ILE A CA 1
ATOM 3505 C C . ILE A 1 462 ? 4.263 -24.225 -34.039 1.00 37.88 462 ILE A C 1
ATOM 3507 O O . ILE A 1 462 ? 4.363 -24.459 -35.242 1.00 37.88 462 ILE A O 1
ATOM 3511 N N . GLU A 1 463 ? 3.213 -24.665 -33.335 1.00 35.00 463 GLU A N 1
ATOM 3512 C CA . GLU A 1 463 ? 2.164 -25.520 -33.929 1.00 35.00 463 GLU A CA 1
ATOM 3513 C C . GLU A 1 463 ? 0.956 -24.765 -34.519 1.00 35.00 463 GLU A C 1
ATOM 3515 O O . GLU A 1 463 ? 0.153 -25.383 -35.212 1.00 35.00 463 GLU A O 1
ATOM 3520 N N . MET A 1 464 ? 0.836 -23.440 -34.352 1.00 37.22 464 MET A N 1
ATOM 3521 C CA . MET A 1 464 ? -0.306 -22.674 -34.898 1.00 37.22 464 MET A CA 1
ATOM 3522 C C . MET A 1 464 ? -0.025 -21.866 -36.179 1.00 37.22 464 MET A C 1
ATOM 3524 O O . MET A 1 464 ? -0.936 -21.237 -36.704 1.00 37.22 464 MET A O 1
ATOM 3528 N N . ASN A 1 465 ? 1.191 -21.911 -36.740 1.00 36.97 465 ASN A N 1
ATOM 3529 C CA . ASN A 1 465 ? 1.556 -21.150 -37.952 1.00 36.97 465 ASN A CA 1
ATOM 3530 C C . ASN A 1 465 ? 1.514 -21.967 -39.261 1.00 36.97 465 ASN A C 1
ATOM 3532 O O . ASN A 1 465 ? 2.222 -21.662 -40.222 1.00 36.97 465 ASN A O 1
ATOM 3536 N N . GLY A 1 466 ? 0.687 -23.012 -39.321 1.00 38.78 466 GLY A N 1
ATOM 3537 C CA . GLY A 1 466 ? 0.598 -23.889 -40.490 1.00 38.78 466 GLY A CA 1
ATOM 3538 C C . GLY A 1 466 ? -0.802 -24.420 -40.768 1.00 38.78 466 GLY A C 1
ATOM 3539 O O . GLY A 1 466 ? -0.949 -25.633 -40.780 1.00 38.78 466 GLY A O 1
ATOM 3540 N N . MET A 1 467 ? -1.786 -23.528 -40.947 1.00 35.53 467 MET A N 1
ATOM 3541 C CA . MET A 1 467 ? -3.169 -23.710 -41.463 1.00 35.53 467 MET A CA 1
ATOM 3542 C C . MET A 1 467 ? -3.967 -22.521 -40.881 1.00 35.53 467 MET A C 1
ATOM 3544 O O . MET A 1 467 ? -3.972 -22.379 -39.670 1.00 35.53 467 MET A O 1
ATOM 3548 N N . GLU A 1 468 ? -4.580 -21.558 -41.569 1.00 33.56 468 GLU A N 1
ATOM 3549 C CA . GLU A 1 468 ? -5.256 -21.458 -42.862 1.00 33.56 468 GLU A CA 1
ATOM 3550 C C . GLU A 1 468 ? -5.219 -19.974 -43.306 1.00 33.56 468 GLU A C 1
ATOM 3552 O O . GLU A 1 468 ? -5.602 -19.090 -42.542 1.00 33.56 468 GLU A O 1
ATOM 3557 N N . GLU A 1 469 ? -4.819 -19.689 -44.545 1.00 32.78 469 GLU A N 1
ATOM 3558 C CA . GLU A 1 469 ? -5.269 -18.500 -45.283 1.00 32.78 469 GLU A CA 1
ATOM 3559 C C . GLU A 1 469 ? -5.935 -19.021 -46.555 1.00 32.78 469 GLU A C 1
ATOM 3561 O O . GLU A 1 469 ? -5.247 -19.563 -47.413 1.00 32.78 469 GLU A O 1
ATOM 3566 N N . ASP A 1 470 ? -7.264 -18.928 -46.623 1.00 32.84 470 ASP A N 1
ATOM 3567 C CA . ASP A 1 470 ? -8.044 -18.715 -47.848 1.00 32.84 470 ASP A CA 1
ATOM 3568 C C . ASP A 1 470 ? -9.537 -18.640 -47.477 1.00 32.84 470 ASP A C 1
ATOM 3570 O O . ASP A 1 470 ? -10.174 -19.654 -47.217 1.00 32.84 470 ASP A O 1
ATOM 3574 N N . GLU A 1 471 ? -10.089 -17.423 -47.400 1.00 30.55 471 GLU A N 1
ATOM 3575 C CA . GLU A 1 471 ? -11.291 -17.007 -48.149 1.00 30.55 471 GLU A CA 1
ATOM 3576 C C . GLU A 1 471 ? -11.776 -15.617 -47.695 1.00 30.55 471 GLU A C 1
ATOM 3578 O O . GLU A 1 471 ? -12.361 -15.416 -46.631 1.00 30.55 471 GLU A O 1
ATOM 3583 N N . VAL A 1 472 ? -11.568 -14.637 -48.577 1.00 32.69 472 VAL A N 1
ATOM 3584 C CA . VAL A 1 472 ? -12.247 -13.339 -48.589 1.00 32.69 472 VAL A CA 1
ATOM 3585 C C . VAL A 1 472 ? -13.264 -13.371 -49.727 1.00 32.69 472 VAL A C 1
ATOM 3587 O O . VAL A 1 472 ? -12.853 -13.409 -50.885 1.00 32.69 472 VAL A O 1
ATOM 3590 N N . ASN A 1 473 ? -14.567 -13.302 -49.425 1.00 29.91 473 ASN A N 1
ATOM 3591 C CA . ASN A 1 473 ? -15.496 -12.292 -49.969 1.00 29.91 473 ASN A CA 1
ATOM 3592 C C . ASN A 1 473 ? -16.979 -12.645 -49.783 1.00 29.91 473 ASN A C 1
ATOM 3594 O O . ASN A 1 473 ? -17.422 -13.733 -50.131 1.00 29.91 473 ASN A O 1
ATOM 3598 N N . GLY A 1 474 ? -17.762 -11.607 -49.472 1.00 27.72 474 GLY A N 1
ATOM 3599 C CA . GLY A 1 474 ? -19.088 -11.424 -50.066 1.00 27.72 474 GLY A CA 1
ATOM 3600 C C . GLY A 1 474 ? -20.225 -11.216 -49.072 1.00 27.72 474 GLY A C 1
ATOM 3601 O O . GLY A 1 474 ? -20.710 -12.168 -48.474 1.00 27.72 474 GLY A O 1
ATOM 3602 N N . GLY A 1 475 ? -20.727 -9.981 -48.976 1.00 26.25 475 GLY A N 1
ATOM 3603 C CA . GLY A 1 475 ? -22.034 -9.735 -48.366 1.00 26.25 475 GLY A CA 1
ATOM 3604 C C . GLY A 1 475 ? -22.303 -8.283 -47.996 1.00 26.25 475 GLY A C 1
ATOM 3605 O O . GLY A 1 475 ? -22.287 -7.938 -46.820 1.00 26.25 475 GLY A O 1
ATOM 3606 N N . VAL A 1 476 ? -22.582 -7.443 -48.993 1.00 32.09 476 VAL A N 1
ATOM 3607 C CA . VAL A 1 476 ? -23.277 -6.161 -48.808 1.00 32.09 476 VAL A CA 1
ATOM 3608 C C . VAL A 1 476 ? -24.678 -6.281 -49.412 1.00 32.09 476 VAL A C 1
ATOM 3610 O O . VAL A 1 476 ? -24.845 -6.900 -50.460 1.00 32.09 476 VAL A O 1
ATOM 3613 N N . GLU A 1 477 ? -25.614 -5.603 -48.740 1.00 31.19 477 GLU A N 1
ATOM 3614 C CA . GLU A 1 477 ? -26.924 -5.096 -49.182 1.00 31.19 477 GLU A CA 1
ATOM 3615 C C . GLU A 1 477 ? -28.201 -5.935 -48.985 1.00 31.19 477 GLU A C 1
ATOM 3617 O O . GLU A 1 477 ? -28.432 -6.953 -49.630 1.00 31.19 477 GLU A O 1
ATOM 3622 N N . GLY A 1 478 ? -29.127 -5.341 -48.213 1.00 27.41 478 GLY A N 1
ATOM 3623 C CA . GLY A 1 478 ? -30.490 -5.117 -48.703 1.00 27.41 478 GLY A CA 1
ATOM 3624 C C . GLY A 1 478 ? -31.623 -5.244 -47.678 1.00 27.41 478 GLY A C 1
ATOM 3625 O O . GLY A 1 478 ? -31.779 -6.293 -47.067 1.00 27.41 478 GLY A O 1
ATOM 3626 N N . THR A 1 479 ? -32.496 -4.222 -47.663 1.00 29.30 479 THR A N 1
ATOM 3627 C CA . THR A 1 479 ? -33.896 -4.165 -47.148 1.00 29.30 479 THR A CA 1
ATOM 3628 C C . THR A 1 479 ? -34.075 -3.873 -45.643 1.00 29.30 479 THR A C 1
ATOM 3630 O O . THR A 1 479 ? -33.310 -4.355 -44.825 1.00 29.30 479 THR A O 1
ATOM 3633 N N . GLU A 1 480 ? -35.042 -3.088 -45.150 1.00 29.02 480 GLU A N 1
ATOM 3634 C CA . GLU A 1 480 ? -36.089 -2.245 -45.742 1.00 29.02 480 GLU A CA 1
ATOM 3635 C C . GLU A 1 480 ? -36.643 -1.276 -44.667 1.00 29.02 480 GLU A C 1
ATOM 3637 O O . GLU A 1 480 ? -36.721 -1.590 -43.484 1.00 29.02 480 GLU A O 1
ATOM 3642 N N . THR A 1 481 ? -37.018 -0.087 -45.136 1.00 29.38 481 THR A N 1
ATOM 3643 C CA . THR A 1 481 ? -38.077 0.844 -44.701 1.00 29.38 481 THR A CA 1
ATOM 3644 C C . THR A 1 481 ? -38.923 0.585 -43.440 1.00 29.38 481 THR A C 1
ATOM 3646 O O . THR A 1 481 ? -39.599 -0.431 -43.314 1.00 29.38 481 THR A O 1
ATOM 3649 N N . GLY A 1 482 ? -39.099 1.650 -42.646 1.00 27.16 482 GLY A N 1
ATOM 3650 C CA . GLY A 1 482 ? -40.228 1.812 -41.722 1.00 27.16 482 GLY A CA 1
ATOM 3651 C C . GLY A 1 482 ? -40.263 3.195 -41.065 1.00 27.16 482 GLY A C 1
ATOM 3652 O O . GLY A 1 482 ? -39.612 3.427 -40.055 1.00 27.16 482 GLY A O 1
ATOM 3653 N N . ALA A 1 483 ? -41.003 4.128 -41.666 1.00 27.80 483 ALA A N 1
ATOM 3654 C CA . ALA A 1 483 ? -41.227 5.487 -41.174 1.00 27.80 483 ALA A CA 1
ATOM 3655 C C . ALA A 1 483 ? -42.170 5.535 -39.951 1.00 27.80 483 ALA A C 1
ATOM 3657 O O . ALA A 1 483 ? -42.991 4.635 -39.793 1.00 27.80 483 ALA A O 1
ATOM 3658 N N . ILE A 1 484 ? -42.125 6.631 -39.171 1.00 29.72 484 ILE A N 1
ATOM 3659 C CA . ILE A 1 484 ? -43.250 7.569 -38.902 1.00 29.72 484 ILE A CA 1
ATOM 3660 C C . ILE A 1 484 ? -42.938 8.502 -37.700 1.00 29.72 484 ILE A C 1
ATOM 3662 O O . ILE A 1 484 ? -42.708 8.027 -36.597 1.00 29.72 484 ILE A O 1
ATOM 3666 N N . ASN A 1 485 ? -43.034 9.819 -37.971 1.00 27.92 485 ASN A N 1
ATOM 3667 C CA . ASN A 1 485 ? -43.396 10.997 -37.139 1.00 27.92 485 ASN A CA 1
ATOM 3668 C C . ASN A 1 485 ? -42.736 11.239 -35.759 1.00 27.92 485 ASN A C 1
ATOM 3670 O O . ASN A 1 485 ? -42.633 10.350 -34.936 1.00 27.92 485 ASN A O 1
ATOM 3674 N N . GLY A 1 486 ? -42.400 12.469 -35.355 1.00 26.81 486 GLY A N 1
ATOM 3675 C CA . GLY A 1 486 ? -42.647 13.793 -35.931 1.00 26.81 486 GLY A CA 1
ATOM 3676 C C . GLY A 1 486 ? -42.389 14.913 -34.900 1.00 26.81 486 GLY A C 1
ATOM 3677 O O . GLY A 1 486 ? -42.354 14.651 -33.704 1.00 26.81 486 GLY A O 1
ATOM 3678 N N . ASN A 1 487 ? -42.279 16.147 -35.415 1.00 26.53 487 ASN A N 1
ATOM 3679 C CA . ASN A 1 487 ? -42.245 17.473 -34.758 1.00 26.53 487 ASN A CA 1
ATOM 3680 C C . ASN A 1 487 ? -41.081 17.798 -33.796 1.00 26.53 487 ASN A C 1
ATOM 3682 O O . ASN A 1 487 ? -40.904 17.153 -32.777 1.00 26.53 487 ASN A O 1
ATOM 3686 N N . ALA A 1 488 ? -40.188 18.758 -34.078 1.00 27.72 488 ALA A N 1
ATOM 3687 C CA . ALA A 1 488 ? -40.335 20.199 -34.382 1.00 27.72 488 ALA A CA 1
ATOM 3688 C C . ALA A 1 488 ? -40.603 21.094 -33.153 1.00 27.72 488 ALA A C 1
ATOM 3690 O O . ALA A 1 488 ? -41.727 21.158 -32.673 1.00 27.72 488 ALA A O 1
ATOM 3691 N N . HIS A 1 489 ? -39.565 21.827 -32.719 1.00 29.55 489 HIS A N 1
ATOM 3692 C CA . HIS A 1 489 ? -39.546 23.258 -32.336 1.00 29.55 489 HIS A CA 1
ATOM 3693 C C . HIS A 1 489 ? -38.110 23.612 -31.881 1.00 29.55 489 HIS A C 1
ATOM 3695 O O . HIS A 1 489 ? -37.595 22.992 -30.963 1.00 29.55 489 HIS A O 1
ATOM 3701 N N . LYS A 1 490 ? -37.289 24.338 -32.654 1.00 30.00 490 LYS A N 1
ATOM 3702 C CA . LYS A 1 490 ? -37.170 25.806 -32.836 1.00 30.00 490 LYS A CA 1
ATOM 3703 C C . LYS A 1 490 ? -36.888 26.630 -31.558 1.00 30.00 490 LYS A C 1
ATOM 3705 O O . LYS A 1 490 ? -37.806 26.904 -30.803 1.00 30.00 490 LYS A O 1
ATOM 3710 N N . ALA A 1 491 ? -35.636 27.109 -31.507 1.00 27.91 491 ALA A N 1
ATOM 3711 C CA . ALA A 1 491 ? -35.168 28.485 -31.252 1.00 27.91 491 ALA A CA 1
ATOM 3712 C C . ALA A 1 491 ? -35.307 29.135 -29.858 1.00 27.91 491 ALA A C 1
ATOM 3714 O O . ALA A 1 491 ? -36.413 29.394 -29.403 1.00 27.91 491 ALA A O 1
ATOM 3715 N N . HIS A 1 492 ? -34.156 29.491 -29.268 1.00 29.36 492 HIS A N 1
ATOM 3716 C CA . HIS A 1 492 ? -33.680 30.846 -28.881 1.00 29.36 492 HIS A CA 1
ATOM 3717 C C . HIS A 1 492 ? -32.400 30.641 -28.031 1.00 29.36 492 HIS A C 1
ATOM 3719 O O . HIS A 1 492 ? -32.420 29.812 -27.130 1.00 29.36 492 HIS A O 1
ATOM 3725 N N . GLU A 1 493 ? -31.190 31.076 -28.399 1.00 28.81 493 GLU A N 1
ATOM 3726 C CA . GLU A 1 493 ? -30.634 32.432 -28.601 1.00 28.81 493 GLU A CA 1
ATOM 3727 C C . GLU A 1 493 ? -30.389 33.212 -27.288 1.00 28.81 493 GLU A C 1
ATOM 3729 O O . GLU A 1 493 ? -31.252 33.233 -26.419 1.00 28.81 493 GLU A O 1
ATOM 3734 N N . GLU A 1 494 ? -29.207 33.854 -27.230 1.00 29.64 494 GLU A N 1
ATOM 3735 C CA . GLU A 1 494 ? -28.645 34.776 -26.209 1.00 29.64 494 GLU A CA 1
ATOM 3736 C C . GLU A 1 494 ? -28.003 34.103 -24.971 1.00 29.64 494 GLU A C 1
ATOM 3738 O O . GLU A 1 494 ? -28.636 33.352 -24.245 1.00 29.64 494 GLU A O 1
ATOM 3743 N N . GLY A 1 495 ? -26.695 34.223 -24.692 1.00 25.86 495 GLY A N 1
ATOM 3744 C CA . GLY A 1 495 ? -25.838 35.420 -24.691 1.00 25.86 495 GLY A CA 1
ATOM 3745 C C . GLY A 1 495 ? -25.939 36.059 -23.299 1.00 25.86 495 GLY A C 1
ATOM 3746 O O . GLY A 1 495 ? -26.969 36.623 -22.972 1.00 25.86 495 GLY A O 1
ATOM 3747 N N . THR A 1 496 ? -24.970 35.958 -22.386 1.00 29.58 496 THR A N 1
ATOM 3748 C CA . THR A 1 496 ? -23.824 36.879 -22.283 1.00 29.58 496 THR A CA 1
ATOM 3749 C C . THR A 1 496 ? -22.990 36.572 -21.025 1.00 29.58 496 THR A C 1
ATOM 3751 O O . THR A 1 496 ? -23.523 36.138 -20.009 1.00 29.58 496 THR A O 1
ATOM 3754 N N . ASP A 1 497 ? -21.682 36.821 -21.1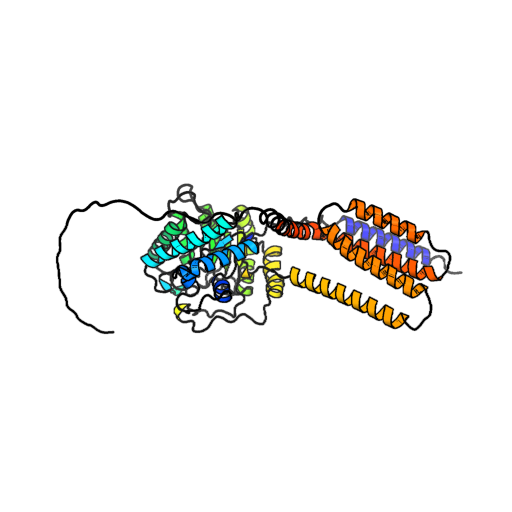55 1.00 29.09 497 ASP A N 1
ATOM 3755 C CA . ASP A 1 497 ? -20.676 37.252 -20.167 1.00 29.09 497 ASP A CA 1
ATOM 3756 C C . ASP A 1 497 ? -21.033 37.332 -18.671 1.00 29.09 497 ASP A C 1
ATOM 3758 O O . ASP A 1 497 ? -21.959 38.043 -18.297 1.00 29.09 497 ASP A O 1
ATOM 3762 N N . LEU A 1 498 ? -20.123 36.838 -17.809 1.00 30.25 498 LEU A N 1
ATOM 3763 C CA . LEU A 1 498 ? -19.433 37.694 -16.819 1.00 30.25 498 LEU A CA 1
ATOM 3764 C C . LEU A 1 498 ? -18.289 36.982 -16.059 1.00 30.25 498 LEU A C 1
ATOM 3766 O O . LEU A 1 498 ? -18.499 36.121 -15.216 1.00 30.25 498 LEU A O 1
ATOM 3770 N N . LYS A 1 499 ? -17.073 37.430 -16.398 1.00 29.50 499 LYS A N 1
ATOM 3771 C CA . LYS A 1 499 ? -15.885 37.763 -15.581 1.00 29.50 499 LYS A CA 1
ATOM 3772 C C . LYS A 1 499 ? -15.600 37.052 -14.245 1.00 29.50 499 LYS A C 1
ATOM 3774 O O . LYS A 1 499 ? -16.314 37.217 -13.265 1.00 29.50 499 LYS A O 1
ATOM 3779 N N . MET A 1 500 ? -14.381 36.500 -14.223 1.00 31.67 500 MET A N 1
ATOM 3780 C CA . MET A 1 500 ? -13.314 36.670 -13.219 1.00 31.67 500 MET A CA 1
ATOM 3781 C C . MET A 1 500 ? -13.656 37.473 -11.953 1.00 31.67 500 MET A C 1
ATOM 3783 O O . MET A 1 500 ? -13.825 38.692 -12.042 1.00 31.67 500 MET A O 1
ATOM 3787 N N . VAL A 1 501 ? -13.562 36.801 -10.800 1.00 37.72 501 VAL A N 1
ATOM 3788 C CA . VAL A 1 501 ? -12.658 37.139 -9.680 1.00 37.72 501 VAL A CA 1
ATOM 3789 C C . VAL A 1 501 ? -12.122 35.833 -9.112 1.00 37.72 501 VAL A C 1
ATOM 3791 O O . VAL A 1 501 ? -12.944 34.900 -8.980 1.00 37.72 501 VAL A O 1
#

Sequence (501 aa):
MSSQPEKAAAAATAATAASALAARASSEPPAQKHETKDVLLLDGGTGEELMRRGLPDDRRTWSALAVTDSKYHELLVDVHTSFLRAGSRFITVNNYGVTPGVGFTEEEVLKHTLVAAKLARKAVHDFGEGYVCGSLPPLVESYRPDLVQAHEKGVAMYRKIATVLHPHVDYFLAETLSSSEEMSQAVDAIMTLGLEPIRPLFCSWTVSRGGILRSGEPVEDAVKSLLDRKSAASPDRPFLLAGILFNCSEPEAITESLQALSPLRSRMAAADVKLGAYANRLTPIASDWSLETSAEPQALRDDLTPELYCNRFVGPWIADMGVSLVGENAYCGNSVKVLSRVWILTQLATIALVIAGFALGSDRSDVGYAFIGVWVALLAIFLGVVGTLVMRKYRTVATHGALTGMSFMMAQQGSTPAESAVGAFSVLLFFLYLLFTWLLVKFRADIIAFDEDEEDEGLTAIEMNGMEEDEVNGGVEGTETGAINGNAHKAHEEGTDLKMV

Foldseek 3Di:
DDDPPVVVVVVVVVVVVVVVVVVVVVPPDPDPPPPQFAFAAEADDLLVQLVVVPDDPPLLQRLLCLQVDPVNLVVSLVSLLVRVVVRHQEYEQSLQSLAVQSPDDLVSSLVSLLSSLVSNLVSCVVSVHHFYEYEPYQRHFLLCPVPRDDLVVLLVSLLSSCLSNVVRGQAYEDESHQDLSSQVSNQNSLLPNPDPPRHAYEYEYEFDAPCAGSVRHHLQVSVVVVLVVQVVA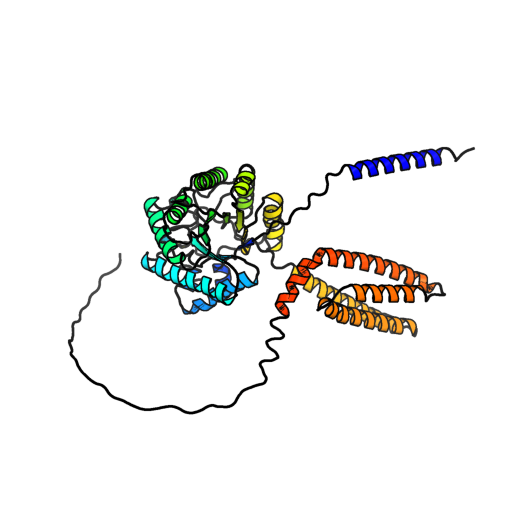DPSRHHRQQEYEYEAAALNRRQNNLVSCPVCVVVCVVSNYAYAYEYDQFDHDDSPDGSNPDPDDTHGDPVDDLVNLQVVGVVCCVPVSVHRYYYCNNDSPDPVVVVVVVVVVVVVVVVVVLVVLCVVCVPDPDPVSVVVSVVVVVVVVCCVVVVVVVLQDDDDPVVVVVVVVVLVVLVPDDDDDVCVVVVVVSVVVVVVVVVVVVVCVVCVVVSVVVNVVPPVVPPVVPVPPPDDDDDDDDDDDDDDDDDDDDDDDDDDDDDDDDDDD

Organism: NCBI:txid2315210

pLDDT: mean 70.82, std 25.15, range [25.86, 98.81]

Secondary structure (DSSP, 8-state):
--SSHHHHHHHHHHHHHHHHHHHHHTSSPP--------PEEP---HHHHHHHTT----SSSGGGHHHHSGGGHHHHHHHHHHHHHTT-SEEE-S-TT-SGGGT--HHHHHHHHHHHHHHHHHHHHHHS--EEEEEE--SS-TT-GGGPPPHHHHHHHHHHHHHHHGGG-SEEEEEEE-SHHHHHHHHHHHHT---SSPPPEEEEE-EETTTEETTS-BHHHHHHHHHHHHHH-BTTB---EEEEEEESS-HHHHHHHHHHTGGGHHHHHHTT-EEEEE---BSPPPTT--TTT--SPPPBPTT--HHHHIIIIIHHHHHTT-EEEE-GGG--TTHHHHHHHHHHHHHHHHHHHHHHHHHHHTT---HHHHHHHHHHHHHHHHHHHHHHHHTTSS-THHHHHHHHHHHHHHHH---STTHHHHHHHHHHHHHHHHHHHHHHHHSHHHHHHHHHHHHHHHHHHHHSSSS----------------------------------

Radius of gyration: 33.22 Å; chains: 1; bounding box: 113×83×77 Å

InterPro domains:
  IPR003726 Homocysteine-binding domain [PF02574] (40-327)
  IPR003726 Homocysteine-binding domain [PS50970] (28-346)
  IPR036589 Homocysteine-binding domain superfamily [G3DSA:3.20.20.330] (30-335)
  IPR036589 Homocysteine-binding domain superfamily [SSF82282] (34-327)